Protein AF-A0A319A0V5-F1 (afdb_monomer_lite)

Structure (mmCIF, N/CA/C/O backbone):
data_AF-A0A319A0V5-F1
#
_entry.id   AF-A0A319A0V5-F1
#
loop_
_atom_site.group_PDB
_atom_site.id
_atom_site.type_symbol
_atom_site.label_atom_id
_atom_site.label_alt_id
_atom_site.label_comp_id
_atom_site.label_asym_id
_atom_site.label_entity_id
_atom_site.label_seq_id
_atom_site.pdbx_PDB_ins_code
_atom_site.Cartn_x
_atom_site.Cartn_y
_atom_site.Cartn_z
_atom_site.occupancy
_atom_site.B_iso_or_equiv
_atom_site.auth_seq_id
_atom_site.auth_comp_id
_atom_site.auth_asym_id
_atom_site.auth_atom_id
_atom_site.pdbx_PDB_model_num
ATOM 1 N N . MET A 1 1 ? 25.007 6.198 -33.244 1.00 58.47 1 MET A N 1
ATOM 2 C CA . MET A 1 1 ? 25.287 7.345 -32.352 1.00 58.47 1 MET A CA 1
ATOM 3 C C . MET A 1 1 ? 24.134 7.703 -31.402 1.00 58.47 1 MET A C 1
ATOM 5 O O . MET A 1 1 ? 24.347 7.619 -30.203 1.00 58.47 1 MET A O 1
ATOM 9 N N . ILE A 1 2 ? 22.927 8.097 -31.858 1.00 65.44 2 ILE A N 1
ATOM 10 C CA . ILE A 1 2 ? 21.799 8.408 -30.933 1.00 65.44 2 ILE A CA 1
ATOM 11 C C . ILE A 1 2 ? 21.245 7.135 -30.264 1.00 65.44 2 ILE A C 1
ATOM 13 O O . ILE A 1 2 ? 21.016 7.132 -29.059 1.00 65.44 2 ILE A O 1
ATOM 17 N N . GLU A 1 3 ? 21.094 6.048 -31.027 1.00 66.81 3 GLU A N 1
ATOM 18 C CA . GLU A 1 3 ? 20.639 4.740 -30.525 1.00 66.81 3 GLU A CA 1
ATOM 19 C C . GLU A 1 3 ? 21.584 4.170 -29.449 1.00 66.81 3 GLU A C 1
ATOM 21 O O . GLU A 1 3 ? 21.141 3.798 -28.368 1.00 66.81 3 GLU A O 1
ATOM 26 N N . GLU A 1 4 ? 22.895 4.181 -29.715 1.00 71.06 4 GLU A N 1
ATOM 27 C CA . GLU A 1 4 ? 23.940 3.697 -28.794 1.00 71.06 4 GLU A CA 1
ATOM 28 C C . GLU A 1 4 ? 23.959 4.511 -27.498 1.00 71.06 4 GLU A C 1
ATOM 30 O O . GLU A 1 4 ? 23.946 3.948 -26.408 1.00 71.06 4 GLU A O 1
ATOM 35 N N . LYS A 1 5 ? 23.870 5.844 -27.600 1.00 77.06 5 LYS A N 1
ATOM 36 C CA . LYS A 1 5 ? 23.797 6.720 -26.427 1.00 77.06 5 LYS A CA 1
ATOM 37 C C . LYS A 1 5 ? 22.534 6.468 -25.595 1.00 77.06 5 LYS A C 1
ATOM 39 O O . LYS A 1 5 ? 22.582 6.528 -24.371 1.00 77.06 5 LYS A O 1
ATOM 44 N N . ASN A 1 6 ? 21.401 6.179 -26.236 1.00 76.12 6 ASN A N 1
ATOM 45 C CA . ASN A 1 6 ? 20.169 5.830 -25.527 1.00 76.12 6 ASN A CA 1
ATOM 46 C C . ASN A 1 6 ? 20.289 4.473 -24.819 1.00 76.12 6 ASN A C 1
ATOM 48 O O . ASN A 1 6 ? 19.832 4.344 -23.685 1.00 76.12 6 ASN A O 1
ATOM 52 N N . GLN A 1 7 ? 20.937 3.488 -25.443 1.00 80.25 7 GLN A N 1
ATOM 53 C CA . GLN A 1 7 ? 21.209 2.189 -24.822 1.00 80.25 7 GLN A CA 1
ATOM 54 C C . GLN A 1 7 ? 22.141 2.320 -23.610 1.00 80.25 7 GLN A C 1
ATOM 56 O O . GLN A 1 7 ? 21.856 1.738 -22.566 1.00 80.25 7 GLN A O 1
ATOM 61 N N . GLU A 1 8 ? 23.193 3.139 -23.703 1.00 83.81 8 GLU A N 1
ATOM 62 C CA . GLU A 1 8 ? 24.087 3.443 -22.576 1.00 83.81 8 GLU A CA 1
ATOM 63 C C . GLU A 1 8 ? 23.339 4.099 -21.405 1.00 83.81 8 GLU A C 1
ATOM 65 O O . GLU A 1 8 ? 23.530 3.716 -20.250 1.00 83.81 8 GLU A O 1
ATOM 70 N N . ILE A 1 9 ? 22.440 5.052 -21.688 1.00 83.50 9 ILE A N 1
ATOM 71 C CA . ILE A 1 9 ? 21.613 5.702 -20.659 1.00 83.50 9 ILE A CA 1
ATOM 72 C C . ILE A 1 9 ? 20.695 4.684 -19.972 1.00 83.50 9 ILE A C 1
ATOM 74 O O . ILE A 1 9 ? 20.605 4.671 -18.744 1.00 83.50 9 ILE A O 1
ATOM 78 N N . VAL A 1 10 ? 20.023 3.823 -20.743 1.00 84.69 10 VAL A N 1
ATOM 79 C CA . VAL A 1 10 ? 19.130 2.793 -20.192 1.00 84.69 10 VAL A CA 1
ATOM 80 C C . VAL A 1 10 ? 19.913 1.789 -19.346 1.00 84.69 10 VAL A C 1
ATOM 82 O O . VAL A 1 10 ? 19.472 1.457 -18.248 1.00 84.69 10 VAL A O 1
ATOM 85 N N . ALA A 1 11 ? 21.092 1.354 -19.799 1.00 87.69 11 ALA A N 1
ATOM 86 C CA . ALA A 1 11 ? 21.957 0.454 -19.041 1.00 87.69 11 ALA A CA 1
ATOM 87 C C . ALA A 1 11 ? 22.395 1.074 -17.702 1.00 87.69 11 ALA A C 1
ATOM 89 O O . ALA A 1 11 ? 22.273 0.432 -16.659 1.00 87.69 11 ALA A O 1
ATOM 90 N N . ALA A 1 12 ? 22.816 2.342 -17.711 1.00 89.00 12 ALA A N 1
ATOM 91 C CA . ALA A 1 12 ? 23.198 3.058 -16.497 1.00 89.00 12 ALA A CA 1
ATOM 92 C C . ALA A 1 12 ? 22.019 3.245 -15.521 1.00 89.00 12 ALA A C 1
ATOM 94 O O . ALA A 1 12 ? 22.190 3.142 -14.307 1.00 89.00 12 ALA A O 1
ATOM 95 N N . GLU A 1 13 ? 20.805 3.508 -16.016 1.00 88.62 13 GLU A N 1
ATOM 96 C CA . GLU A 1 13 ? 19.613 3.584 -15.158 1.00 88.62 13 GLU A CA 1
ATOM 97 C C . GLU A 1 13 ? 19.192 2.206 -14.621 1.00 88.62 13 GLU A C 1
ATOM 99 O O . GLU A 1 13 ? 18.766 2.115 -13.469 1.00 88.62 13 GLU A O 1
ATOM 104 N N . CYS A 1 14 ? 19.359 1.130 -15.396 1.00 90.00 14 CYS A N 1
ATOM 105 C CA . CYS A 1 14 ? 19.163 -0.242 -14.923 1.00 90.00 14 CYS A CA 1
ATOM 106 C C . CYS A 1 14 ? 20.124 -0.594 -13.781 1.00 90.00 14 CYS A C 1
ATOM 108 O O . CYS A 1 14 ? 19.682 -1.151 -12.780 1.00 90.00 14 CYS A O 1
ATOM 110 N N . GLU A 1 15 ? 21.400 -0.214 -13.881 1.00 93.19 15 GLU A N 1
ATOM 111 C CA . GLU A 1 15 ? 22.376 -0.446 -12.812 1.00 93.19 15 GLU A CA 1
ATOM 112 C C . GLU A 1 15 ? 21.982 0.288 -11.520 1.00 93.19 15 GLU A C 1
ATOM 114 O O . GLU A 1 15 ? 21.996 -0.287 -10.429 1.00 93.19 15 GLU A O 1
ATOM 119 N N . LYS A 1 16 ? 21.551 1.552 -11.625 1.00 93.56 16 LYS A N 1
ATOM 120 C CA . LYS A 1 16 ? 21.042 2.310 -10.469 1.00 93.56 16 LYS A CA 1
ATOM 121 C C . LYS A 1 16 ? 19.802 1.659 -9.859 1.00 93.56 16 LYS A C 1
ATOM 123 O O . LYS A 1 16 ? 19.660 1.647 -8.635 1.00 93.56 16 LYS A O 1
ATOM 128 N N . LEU A 1 17 ? 18.904 1.135 -10.695 1.00 93.56 17 LEU A N 1
ATOM 129 C CA . LEU A 1 17 ? 17.726 0.402 -10.242 1.00 93.56 17 LEU A CA 1
ATOM 130 C C . LEU A 1 17 ? 18.132 -0.862 -9.471 1.00 93.56 17 LEU A C 1
ATOM 132 O O . LEU A 1 17 ? 17.604 -1.094 -8.387 1.00 93.56 17 LEU A O 1
ATOM 136 N N . ASP A 1 18 ? 19.112 -1.622 -9.961 1.00 94.56 18 ASP A N 1
ATOM 137 C CA . ASP A 1 18 ? 19.628 -2.815 -9.275 1.00 94.56 18 ASP A CA 1
ATOM 138 C C . ASP A 1 18 ? 20.260 -2.480 -7.924 1.00 94.56 18 ASP A C 1
ATOM 140 O O . ASP A 1 18 ? 19.983 -3.142 -6.922 1.00 94.56 18 ASP A O 1
ATOM 144 N N . GLN A 1 19 ? 21.042 -1.401 -7.854 1.00 94.88 19 GLN A N 1
ATOM 145 C CA . GLN A 1 19 ? 21.598 -0.908 -6.592 1.00 94.88 19 GLN A CA 1
ATOM 146 C C . GLN A 1 19 ? 20.499 -0.518 -5.593 1.00 94.88 19 GLN A C 1
ATOM 148 O O . GLN A 1 19 ? 20.653 -0.718 -4.385 1.00 94.88 19 GLN A O 1
ATOM 153 N N . LEU A 1 20 ? 19.390 0.049 -6.073 1.00 94.44 20 LEU A N 1
ATOM 154 C CA . LEU A 1 20 ? 18.264 0.426 -5.226 1.00 94.44 20 LEU A CA 1
ATOM 155 C C . LEU A 1 20 ? 17.478 -0.800 -4.752 1.00 94.44 20 LEU A C 1
ATOM 157 O O . LEU A 1 20 ? 17.213 -0.909 -3.558 1.00 94.44 20 LEU A O 1
ATOM 161 N N . ILE A 1 21 ? 17.190 -1.757 -5.637 1.00 95.62 21 ILE A N 1
ATOM 162 C CA . ILE A 1 21 ? 16.577 -3.044 -5.272 1.00 95.62 21 ILE A CA 1
ATOM 163 C C . ILE A 1 21 ? 17.436 -3.750 -4.223 1.00 95.62 21 ILE A C 1
ATOM 165 O O . ILE A 1 21 ? 16.908 -4.179 -3.199 1.00 95.62 21 ILE A O 1
ATOM 169 N N . ALA A 1 22 ? 18.761 -3.774 -4.405 1.00 94.62 22 ALA A N 1
ATOM 170 C CA . ALA A 1 22 ? 19.679 -4.347 -3.430 1.00 94.62 22 ALA A CA 1
ATOM 171 C C . ALA A 1 22 ? 19.483 -3.719 -2.039 1.00 94.62 22 ALA A C 1
ATOM 173 O O . ALA A 1 22 ? 19.346 -4.447 -1.062 1.00 94.62 22 ALA A O 1
ATOM 174 N N . LYS A 1 23 ? 19.363 -2.385 -1.932 1.00 94.56 23 LYS A N 1
ATOM 175 C CA . LYS A 1 23 ? 19.083 -1.703 -0.650 1.00 94.56 23 LYS A CA 1
ATOM 176 C C . LYS A 1 23 ? 17.757 -2.136 -0.012 1.00 94.56 23 LYS A C 1
ATOM 178 O O . LYS A 1 23 ? 17.709 -2.284 1.206 1.00 94.56 23 LYS A O 1
ATOM 183 N N . PHE A 1 24 ? 16.705 -2.351 -0.804 1.00 95.62 24 PHE A N 1
ATOM 184 C CA . PHE A 1 24 ? 15.416 -2.860 -0.309 1.00 95.62 24 PHE A CA 1
ATOM 185 C C . PHE A 1 24 ? 15.515 -4.305 0.199 1.00 95.62 24 PHE A C 1
ATOM 187 O O . PHE A 1 24 ? 14.839 -4.667 1.156 1.00 95.62 24 PHE A O 1
ATOM 194 N N . THR A 1 25 ? 16.384 -5.114 -0.405 1.00 95.81 25 THR A N 1
ATOM 195 C CA . THR A 1 25 ? 16.566 -6.539 -0.082 1.00 95.81 25 THR A CA 1
ATOM 196 C C . THR A 1 25 ? 17.662 -6.820 0.960 1.00 95.81 25 THR A C 1
ATOM 198 O O . THR A 1 25 ? 18.081 -7.963 1.151 1.00 95.81 25 THR A O 1
ATOM 201 N N . ARG A 1 26 ? 18.183 -5.796 1.649 1.00 94.50 26 ARG A N 1
ATOM 202 C CA . ARG A 1 26 ? 19.144 -5.992 2.748 1.00 94.50 26 ARG A CA 1
ATOM 203 C C . ARG A 1 26 ? 18.426 -6.441 4.014 1.00 94.50 26 ARG A C 1
ATOM 205 O O . ARG A 1 26 ? 17.657 -5.680 4.593 1.00 94.50 26 ARG A O 1
ATOM 212 N N . GLY A 1 27 ? 18.713 -7.663 4.454 1.00 90.38 27 GLY A N 1
ATOM 213 C CA . GLY A 1 27 ? 18.075 -8.287 5.613 1.00 90.38 27 GLY A CA 1
ATOM 214 C C . GLY A 1 27 ? 16.624 -8.697 5.383 1.00 90.38 27 GLY A C 1
ATOM 215 O O . GLY A 1 27 ? 15.907 -8.934 6.349 1.00 90.38 27 GLY A O 1
ATOM 216 N N . PHE A 1 28 ? 16.189 -8.753 4.123 1.00 94.19 28 PHE A N 1
ATOM 217 C CA . PHE A 1 28 ? 14.846 -9.156 3.732 1.00 94.19 28 PHE A CA 1
ATOM 218 C C . PHE A 1 28 ? 14.891 -9.892 2.393 1.00 94.19 28 PHE A C 1
ATOM 220 O O . PHE A 1 28 ? 15.469 -9.386 1.430 1.00 94.19 28 PHE A O 1
ATOM 227 N N . ASP A 1 29 ? 14.263 -11.066 2.327 1.00 94.50 29 ASP A N 1
ATOM 228 C CA . ASP A 1 29 ? 14.121 -11.842 1.097 1.00 94.50 29 ASP A CA 1
ATOM 229 C C . ASP A 1 29 ? 12.647 -11.868 0.640 1.00 94.50 29 ASP A C 1
ATOM 231 O O . ASP A 1 29 ? 11.839 -12.635 1.175 1.00 94.50 29 ASP A O 1
ATOM 235 N N . PRO A 1 30 ? 12.279 -11.068 -0.381 1.00 94.44 30 PRO A N 1
ATOM 236 C CA . PRO A 1 30 ? 10.921 -11.038 -0.923 1.00 94.44 30 PRO A CA 1
ATOM 237 C C . PRO A 1 30 ? 10.421 -12.389 -1.442 1.00 94.44 30 PRO A C 1
ATOM 239 O O . PRO A 1 30 ? 9.211 -12.611 -1.486 1.00 94.44 30 PRO A O 1
ATOM 242 N N . SER A 1 31 ? 11.327 -13.284 -1.850 1.00 92.44 31 SER A N 1
ATOM 243 C CA . SER A 1 31 ? 10.977 -14.556 -2.488 1.00 92.44 31 SER A CA 1
ATOM 244 C C . SER A 1 31 ? 10.447 -15.612 -1.515 1.00 92.44 31 SER A C 1
ATOM 246 O O . SER A 1 31 ? 9.684 -16.485 -1.922 1.00 92.44 31 SER A O 1
ATOM 248 N N . ILE A 1 32 ? 10.814 -15.521 -0.234 1.00 92.81 32 ILE A N 1
ATOM 249 C CA . ILE A 1 32 ? 10.357 -16.439 0.824 1.00 92.81 32 ILE A CA 1
ATOM 250 C C . ILE A 1 32 ? 9.351 -15.786 1.776 1.00 92.81 32 ILE A C 1
ATOM 252 O O . ILE A 1 32 ? 8.811 -16.468 2.643 1.00 92.81 32 ILE A O 1
ATOM 256 N N . PHE A 1 33 ? 9.065 -14.489 1.608 1.00 94.38 33 PHE A N 1
ATOM 257 C CA . PHE A 1 33 ? 8.221 -13.725 2.528 1.00 94.38 33 PHE A CA 1
ATOM 258 C C . PHE A 1 33 ? 6.815 -14.316 2.698 1.00 94.38 33 PHE A C 1
ATOM 260 O O . PHE A 1 33 ? 6.278 -14.303 3.801 1.00 94.38 33 PHE A O 1
ATOM 267 N N . ARG A 1 34 ? 6.252 -14.931 1.648 1.00 93.44 34 ARG A N 1
ATOM 268 C CA . ARG A 1 34 ? 4.999 -15.702 1.738 1.00 93.44 34 ARG A CA 1
ATOM 269 C C . ARG A 1 34 ? 5.044 -16.729 2.875 1.00 93.44 34 ARG A C 1
ATOM 271 O O . ARG A 1 34 ? 4.118 -16.806 3.674 1.00 93.44 34 ARG A O 1
ATOM 278 N N . ASN A 1 35 ? 6.123 -17.504 2.965 1.00 92.75 35 ASN A N 1
ATOM 279 C CA . ASN A 1 35 ? 6.258 -18.547 3.982 1.00 92.75 35 ASN A CA 1
ATOM 280 C C . ASN A 1 35 ? 6.372 -17.935 5.383 1.00 92.75 35 ASN A C 1
ATOM 282 O O . ASN A 1 35 ? 5.815 -18.478 6.333 1.00 92.75 35 ASN A O 1
ATOM 286 N N . GLU A 1 36 ? 7.051 -16.789 5.506 1.00 91.88 36 GLU A N 1
ATOM 287 C CA . GLU A 1 36 ? 7.132 -16.045 6.766 1.00 91.88 36 GLU A CA 1
ATOM 288 C C . GLU A 1 36 ? 5.742 -15.583 7.226 1.00 91.88 36 GLU A C 1
ATOM 290 O O . GLU A 1 36 ? 5.376 -15.823 8.377 1.00 91.88 36 GLU A O 1
ATOM 295 N N . VAL A 1 37 ? 4.940 -15.005 6.322 1.00 92.88 37 VAL A N 1
ATOM 296 C CA . VAL A 1 37 ? 3.560 -14.568 6.597 1.00 92.88 37 VAL A CA 1
ATOM 297 C C . VAL A 1 37 ? 2.691 -15.746 7.038 1.00 92.88 37 VAL A C 1
ATOM 299 O O . VAL A 1 37 ? 2.118 -15.700 8.127 1.00 92.88 37 VAL A O 1
ATOM 302 N N . ILE A 1 38 ? 2.653 -16.827 6.251 1.00 91.12 38 ILE A N 1
ATOM 303 C CA . ILE A 1 38 ? 1.856 -18.026 6.559 1.00 91.12 38 ILE A CA 1
ATOM 304 C C . ILE A 1 38 ? 2.264 -18.618 7.915 1.00 91.12 38 ILE A C 1
ATOM 306 O O . ILE A 1 38 ? 1.408 -18.977 8.719 1.00 91.12 38 ILE A O 1
ATOM 310 N N . SER A 1 39 ? 3.566 -18.665 8.216 1.00 90.62 39 SER A N 1
ATOM 311 C CA . SER A 1 39 ? 4.060 -19.179 9.500 1.00 90.62 39 SER A CA 1
ATOM 312 C C . SER A 1 39 ? 3.679 -18.301 10.698 1.00 90.62 39 SER A C 1
ATOM 314 O O . SER A 1 39 ? 3.573 -18.793 11.821 1.00 90.62 39 SER A O 1
ATOM 316 N N . ALA A 1 40 ? 3.473 -17.000 10.482 1.00 89.25 40 ALA A N 1
ATOM 317 C CA . ALA A 1 40 ? 3.151 -16.060 11.545 1.00 89.25 40 ALA A CA 1
ATOM 318 C C . ALA A 1 40 ? 1.654 -16.019 11.877 1.00 89.25 40 ALA A C 1
ATOM 320 O O . ALA A 1 40 ? 1.307 -15.795 13.038 1.00 89.25 40 ALA A O 1
ATOM 321 N N . LEU A 1 41 ? 0.780 -16.254 10.892 1.00 88.50 41 LEU A N 1
ATOM 322 C CA . LEU A 1 41 ? -0.678 -16.141 11.024 1.00 88.50 41 LEU A CA 1
ATOM 323 C C . LEU A 1 41 ? -1.272 -16.887 12.239 1.00 88.50 41 LEU A C 1
ATOM 325 O O . LEU A 1 41 ? -1.977 -16.241 13.022 1.00 88.50 41 LEU A O 1
ATOM 329 N N . PRO A 1 42 ? -0.950 -18.173 12.501 1.00 87.56 42 PRO A N 1
ATOM 330 C CA . PRO A 1 42 ? -1.512 -18.894 13.648 1.00 87.56 42 PRO A CA 1
ATOM 331 C C . PRO A 1 42 ? -1.160 -18.260 14.999 1.00 87.56 42 PRO A C 1
ATOM 333 O O . PRO A 1 42 ? -1.943 -18.306 15.944 1.00 87.56 42 PRO A O 1
ATOM 336 N N . HIS A 1 43 ? 0.019 -17.641 15.100 1.00 86.00 43 HIS A N 1
ATOM 337 C CA . HIS A 1 43 ? 0.469 -16.978 16.323 1.00 86.00 43 HIS A CA 1
ATOM 338 C C . HIS A 1 43 ? -0.209 -15.622 16.547 1.00 86.00 43 HIS A C 1
ATOM 340 O O . HIS A 1 43 ? -0.267 -15.149 17.681 1.00 86.00 43 HIS A O 1
ATOM 346 N N . LEU A 1 44 ? -0.709 -14.993 15.481 1.00 85.31 44 LEU A N 1
ATOM 347 C CA . LEU A 1 44 ? -1.369 -13.693 15.537 1.00 85.31 44 LEU A CA 1
ATOM 348 C C . LEU A 1 44 ? -2.813 -13.811 16.043 1.00 85.31 44 LEU A C 1
ATOM 350 O O . LEU A 1 44 ? -3.219 -13.005 16.882 1.00 85.31 44 LEU A O 1
ATOM 354 N N . ALA A 1 45 ? -3.553 -14.836 15.607 1.00 79.56 45 ALA A N 1
ATOM 355 C CA . ALA A 1 45 ? -4.992 -14.996 15.851 1.00 79.56 45 ALA A CA 1
ATOM 356 C C . ALA A 1 45 ? -5.421 -14.772 17.318 1.00 79.56 45 ALA A C 1
ATOM 358 O O . ALA A 1 45 ? -6.343 -14.006 17.586 1.00 79.56 45 ALA A O 1
ATOM 359 N N . GLY A 1 46 ? -4.697 -15.345 18.286 1.00 81.25 46 GLY A N 1
ATOM 360 C CA . GLY A 1 46 ? -5.040 -15.249 19.715 1.00 81.25 46 GLY A CA 1
ATOM 361 C C . GLY A 1 46 ? -4.863 -13.864 20.360 1.00 81.25 46 GLY A C 1
ATOM 362 O O . GLY A 1 46 ? -5.227 -13.679 21.519 1.00 81.25 46 GLY A O 1
ATOM 363 N N . SER A 1 47 ? -4.293 -12.893 19.642 1.00 84.81 47 SER A N 1
ATOM 364 C CA . SER A 1 47 ? -3.993 -11.541 20.144 1.00 84.81 47 SER A CA 1
ATOM 365 C C . SER A 1 47 ? -4.757 -10.429 19.415 1.00 84.81 47 SER A C 1
ATOM 367 O O . SER A 1 47 ? -4.481 -9.240 19.609 1.00 84.81 47 SER A O 1
ATOM 369 N N . ALA A 1 48 ? -5.722 -10.798 18.569 1.00 89.25 48 ALA A N 1
ATOM 370 C CA . ALA A 1 48 ? -6.531 -9.849 17.822 1.00 89.25 48 ALA A CA 1
ATOM 371 C C . ALA A 1 48 ? -7.490 -9.084 18.748 1.00 89.25 48 ALA A C 1
ATOM 373 O O . ALA A 1 48 ? -8.200 -9.662 19.569 1.00 89.25 48 ALA A O 1
ATOM 374 N N . PHE A 1 49 ? -7.522 -7.764 18.592 1.00 90.75 49 PHE A N 1
ATOM 375 C CA . PHE A 1 49 ? -8.527 -6.889 19.188 1.00 90.75 49 PHE A CA 1
ATOM 376 C C . PHE A 1 49 ? -9.038 -5.938 18.108 1.00 90.75 49 PHE A C 1
ATOM 378 O O . PHE A 1 49 ? -8.278 -5.599 17.197 1.00 90.75 49 PHE A O 1
ATOM 385 N N . PRO A 1 50 ? -10.278 -5.430 18.216 1.00 90.12 50 PRO A N 1
ATOM 386 C CA . PRO A 1 50 ? -10.767 -4.426 17.283 1.00 90.12 50 PRO A CA 1
ATOM 387 C C . PRO A 1 50 ? -9.776 -3.264 17.181 1.00 90.12 50 PRO A C 1
ATOM 389 O O . PRO A 1 50 ? -9.242 -2.799 18.189 1.00 90.12 50 PRO A O 1
ATOM 392 N N . SER A 1 51 ? -9.521 -2.808 15.955 1.00 89.50 51 SER A N 1
ATOM 393 C CA . SER A 1 51 ? -8.534 -1.772 15.597 1.00 89.50 51 SER A CA 1
ATOM 394 C C . SER A 1 51 ? -7.049 -2.028 15.889 1.00 89.50 51 SER A C 1
ATOM 396 O O . SER A 1 51 ? -6.245 -1.139 15.601 1.00 89.50 51 SER A O 1
ATOM 398 N N . ASN A 1 52 ? -6.630 -3.194 16.398 1.00 90.94 52 ASN A N 1
ATOM 399 C CA . ASN A 1 52 ? -5.202 -3.418 16.621 1.00 90.94 52 ASN A CA 1
ATOM 400 C C . ASN A 1 52 ? -4.450 -3.881 15.354 1.00 90.94 52 ASN A C 1
ATOM 402 O O . ASN A 1 52 ? -5.042 -4.388 14.405 1.00 90.94 52 ASN A O 1
ATOM 406 N N . HIS A 1 53 ? -3.125 -3.733 15.323 1.00 91.94 53 HIS A N 1
ATOM 407 C CA . HIS A 1 53 ? -2.309 -4.156 14.174 1.00 91.94 53 HIS A CA 1
ATOM 408 C C . HIS A 1 53 ? -2.469 -5.644 13.829 1.00 91.94 53 HIS A C 1
ATOM 410 O O . HIS A 1 53 ? -2.350 -6.020 12.668 1.00 91.94 53 HIS A O 1
ATOM 416 N N . VAL A 1 54 ? -2.754 -6.487 14.822 1.00 92.88 54 VAL A N 1
ATOM 417 C CA . VAL A 1 54 ? -3.026 -7.914 14.615 1.00 92.88 54 VAL A CA 1
ATOM 418 C C . VAL A 1 54 ? -4.313 -8.106 13.817 1.00 92.88 54 VAL A C 1
ATOM 420 O O . VAL A 1 54 ? -4.312 -8.853 12.844 1.00 92.88 54 VAL A O 1
ATOM 423 N N . HIS A 1 55 ? -5.379 -7.387 14.172 1.00 93.75 55 HIS A N 1
ATOM 424 C CA . HIS A 1 55 ? -6.627 -7.371 13.419 1.00 93.75 55 HIS A CA 1
ATOM 425 C C . HIS A 1 55 ? -6.393 -6.942 11.967 1.00 93.75 55 HIS A C 1
ATOM 427 O O . HIS A 1 55 ? -6.874 -7.624 11.070 1.00 93.75 55 HIS A O 1
ATOM 433 N N . LEU A 1 56 ? -5.583 -5.904 11.714 1.00 94.44 56 LEU A N 1
ATOM 434 C CA . LEU A 1 56 ? -5.207 -5.524 10.345 1.00 94.44 56 LEU A CA 1
ATOM 435 C C . LEU A 1 56 ? -4.457 -6.643 9.607 1.00 94.44 56 LEU A C 1
ATOM 437 O O . LEU A 1 56 ? -4.761 -6.930 8.456 1.00 94.44 56 LEU A O 1
ATOM 441 N N . LEU A 1 57 ? -3.463 -7.271 10.237 1.00 94.69 57 LEU A N 1
ATOM 442 C CA . LEU A 1 57 ? -2.691 -8.335 9.589 1.00 94.69 57 LEU A CA 1
ATOM 443 C C . LEU A 1 57 ? -3.577 -9.536 9.229 1.00 94.69 57 LEU A C 1
ATOM 445 O O . LEU A 1 57 ? -3.460 -10.056 8.123 1.00 94.69 57 LEU A O 1
ATOM 449 N N . LEU A 1 58 ? -4.499 -9.934 10.110 1.00 93.25 58 LEU A N 1
ATOM 450 C CA . LEU A 1 58 ? -5.487 -10.977 9.812 1.00 93.25 58 LEU A CA 1
ATOM 451 C C . LEU A 1 58 ? -6.433 -10.533 8.688 1.00 93.25 58 LEU A C 1
ATOM 453 O O . LEU A 1 58 ? -6.640 -11.279 7.735 1.00 93.25 58 LEU A O 1
ATOM 457 N N . LEU A 1 59 ? -6.909 -9.285 8.735 1.00 92.88 59 LEU A N 1
ATOM 458 C CA . LEU A 1 59 ? -7.689 -8.658 7.666 1.00 92.88 59 LEU A CA 1
ATOM 459 C C . LEU A 1 59 ? -6.972 -8.614 6.317 1.00 92.88 59 LEU A C 1
ATOM 461 O O . LEU A 1 59 ? -7.649 -8.446 5.315 1.00 92.88 59 LEU A O 1
ATOM 465 N N . LEU A 1 60 ? -5.646 -8.712 6.245 1.00 93.81 60 LEU A N 1
ATOM 466 C CA . LEU A 1 60 ? -4.905 -8.670 4.979 1.00 93.81 60 LEU A CA 1
ATOM 467 C C . LEU A 1 60 ? -4.471 -10.055 4.499 1.00 93.81 60 LEU A C 1
ATOM 469 O O . LEU A 1 60 ? -4.453 -10.298 3.295 1.00 93.81 60 LEU A O 1
ATOM 473 N N . PHE A 1 61 ? -4.122 -10.949 5.425 1.00 93.62 61 PHE A N 1
ATOM 474 C CA . PHE A 1 61 ? -3.415 -12.187 5.104 1.00 93.62 61 PHE A CA 1
ATOM 475 C C . PHE A 1 61 ? -4.200 -13.469 5.386 1.00 93.62 61 PHE A C 1
ATOM 477 O O . PHE A 1 61 ? -3.834 -14.505 4.842 1.00 93.62 61 PHE A O 1
ATOM 484 N N . ALA A 1 62 ? -5.261 -13.423 6.192 1.00 91.00 62 ALA A N 1
ATOM 485 C CA . ALA A 1 62 ? -6.126 -14.584 6.373 1.00 91.00 62 ALA A CA 1
ATOM 486 C C . ALA A 1 62 ? -7.035 -14.791 5.146 1.00 91.00 62 ALA A C 1
ATOM 488 O O . ALA A 1 62 ? -7.337 -13.841 4.400 1.00 91.00 62 ALA A O 1
ATOM 489 N N . THR A 1 63 ? -7.473 -16.034 4.951 1.00 88.00 63 THR A N 1
ATOM 490 C CA . THR A 1 63 ? -8.462 -16.407 3.925 1.00 88.00 63 THR A CA 1
ATOM 491 C C . THR A 1 63 ? -9.790 -15.686 4.169 1.00 88.00 63 THR A C 1
ATOM 493 O O . THR A 1 63 ? -10.058 -15.219 5.277 1.00 88.00 63 THR A O 1
ATOM 496 N N . ASP A 1 64 ? -10.643 -15.564 3.150 1.00 85.50 64 ASP A N 1
ATOM 497 C CA . ASP A 1 64 ? -11.914 -14.838 3.300 1.00 85.50 64 ASP A CA 1
ATOM 498 C C . ASP A 1 64 ? -12.834 -15.484 4.351 1.00 85.50 64 ASP A C 1
ATOM 500 O O . ASP A 1 64 ? -13.436 -14.779 5.164 1.00 85.50 64 ASP A O 1
ATOM 504 N N . ALA A 1 65 ? -12.846 -16.819 4.428 1.00 86.69 65 ALA A N 1
ATOM 505 C CA . ALA A 1 65 ? -13.575 -17.560 5.457 1.00 86.69 65 ALA A CA 1
ATOM 506 C C . ALA A 1 65 ? -13.045 -17.272 6.875 1.00 86.69 65 ALA A C 1
ATOM 508 O O . ALA A 1 65 ? -13.824 -17.003 7.791 1.00 86.69 65 ALA A O 1
ATOM 509 N N . GLU A 1 66 ? -11.722 -17.281 7.068 1.00 89.38 66 GLU A N 1
ATOM 510 C CA . GLU A 1 66 ? -11.106 -16.952 8.361 1.00 89.38 66 GLU A CA 1
ATOM 511 C C . GLU A 1 66 ? -11.371 -15.499 8.764 1.00 89.38 66 GLU A C 1
ATOM 513 O O . GLU A 1 66 ? -11.652 -15.227 9.932 1.00 89.38 66 GLU A O 1
ATOM 518 N N . VAL A 1 67 ? -11.324 -14.566 7.805 1.00 89.56 67 VAL A N 1
ATOM 519 C CA . VAL A 1 67 ? -11.667 -13.160 8.046 1.00 89.56 67 VAL A CA 1
ATOM 520 C C . VAL A 1 67 ? -13.111 -13.040 8.511 1.00 89.56 67 VAL A C 1
ATOM 522 O O . VAL A 1 67 ? -13.362 -12.357 9.500 1.00 89.56 67 VAL A O 1
ATOM 525 N N . GLN A 1 68 ? -14.056 -13.718 7.856 1.00 89.00 68 GLN A N 1
ATOM 526 C CA . GLN A 1 68 ? -15.463 -13.668 8.245 1.00 89.00 68 GLN A CA 1
ATOM 527 C C . GLN A 1 68 ? -15.680 -14.175 9.677 1.00 89.00 68 GLN A C 1
ATOM 529 O O . GLN A 1 68 ? -16.368 -13.522 10.461 1.00 89.00 68 GLN A O 1
ATOM 534 N N . VAL A 1 69 ? -15.064 -15.305 10.040 1.00 90.38 69 VAL A N 1
ATOM 535 C CA . VAL A 1 69 ? -15.139 -15.854 11.404 1.00 90.38 69 VAL A CA 1
ATOM 536 C C . VAL A 1 69 ? -14.548 -14.873 12.417 1.00 90.38 69 VAL A C 1
ATOM 538 O O . VAL A 1 69 ? -15.197 -14.542 13.410 1.00 90.38 69 VAL A O 1
ATOM 541 N N . MET A 1 70 ? -13.353 -14.352 12.139 1.00 91.88 70 MET A N 1
ATOM 542 C CA . MET A 1 70 ? -12.665 -13.394 13.003 1.00 91.88 70 MET A CA 1
ATOM 543 C C . MET A 1 70 ? -13.481 -12.107 13.200 1.00 91.88 70 MET A C 1
ATOM 545 O O . MET A 1 70 ? -13.604 -11.632 14.330 1.00 91.88 70 MET A O 1
ATOM 549 N N . GLN A 1 71 ? -14.107 -11.577 12.145 1.00 92.19 71 GLN A N 1
ATOM 550 C CA . GLN A 1 71 ? -14.950 -10.382 12.238 1.00 92.19 71 GLN A CA 1
ATOM 551 C C . GLN A 1 71 ? -16.159 -10.598 13.156 1.00 92.19 71 GLN A C 1
ATOM 553 O O . GLN A 1 71 ? -16.435 -9.763 14.019 1.00 92.19 71 GLN A O 1
ATOM 558 N N . VAL A 1 72 ? -16.829 -11.752 13.048 1.00 91.06 72 VAL A N 1
ATOM 559 C CA . VAL A 1 72 ? -17.952 -12.119 13.930 1.00 91.06 72 VAL A CA 1
ATOM 560 C C . VAL A 1 72 ? -17.507 -12.207 15.394 1.00 91.06 72 VAL A C 1
ATOM 562 O O . VAL A 1 72 ? -18.208 -11.732 16.294 1.00 91.06 72 VAL A O 1
ATOM 565 N N . GLU A 1 73 ? -16.336 -12.789 15.659 1.00 92.56 73 GLU A N 1
ATOM 566 C CA . GLU A 1 73 ? -15.786 -12.884 17.015 1.00 92.56 73 GLU A CA 1
ATOM 567 C C . GLU A 1 73 ? -15.438 -11.509 17.598 1.00 92.56 73 GLU A C 1
ATOM 569 O O . GLU A 1 73 ? -15.785 -11.217 18.750 1.00 92.56 73 GLU A O 1
ATOM 574 N N . LEU A 1 74 ? -14.804 -10.639 16.808 1.00 93.12 74 LEU A N 1
ATOM 575 C CA . LEU A 1 74 ? -14.462 -9.282 17.230 1.00 93.12 74 LEU A CA 1
ATOM 576 C C . LEU A 1 74 ? -15.702 -8.396 17.414 1.00 93.12 74 LEU A C 1
ATOM 578 O O . LEU A 1 74 ? -15.743 -7.600 18.358 1.00 93.12 74 LEU A O 1
ATOM 582 N N . GLU A 1 75 ? -16.731 -8.541 16.575 1.00 91.50 75 GLU A N 1
ATOM 583 C CA . GLU A 1 75 ? -18.007 -7.839 16.741 1.00 91.50 75 GLU A CA 1
ATOM 584 C C . GLU A 1 75 ? -18.678 -8.263 18.052 1.00 91.50 75 GLU A C 1
ATOM 586 O O . GLU A 1 75 ? -19.021 -7.415 18.883 1.00 91.50 75 GLU A O 1
ATOM 591 N N . LYS A 1 76 ? -18.778 -9.575 18.305 1.00 91.94 76 LYS A N 1
ATOM 592 C CA . LYS A 1 76 ? -19.323 -10.111 19.559 1.00 91.94 76 LYS A CA 1
ATOM 593 C C . LYS A 1 76 ? -18.557 -9.587 20.773 1.00 91.94 76 LYS A C 1
ATOM 595 O O . LYS A 1 76 ? -19.176 -9.164 21.751 1.00 91.94 76 LYS A O 1
ATOM 600 N N . TRP A 1 77 ? -17.227 -9.575 20.708 1.00 93.00 77 TRP A N 1
ATOM 601 C CA . TRP A 1 77 ? -16.382 -9.024 21.766 1.00 93.00 77 TRP A CA 1
ATOM 602 C C . TRP A 1 77 ? -16.664 -7.535 22.011 1.00 93.00 77 TRP A C 1
ATOM 604 O O . TRP A 1 77 ? -16.777 -7.104 23.161 1.00 93.00 77 TRP A O 1
ATOM 614 N N . THR A 1 78 ? -16.818 -6.752 20.940 1.00 91.06 78 THR A N 1
ATOM 615 C CA . THR A 1 78 ? -17.081 -5.306 21.010 1.00 91.06 78 THR A CA 1
ATOM 616 C C . THR A 1 78 ? -18.437 -5.028 21.655 1.00 91.06 78 THR A C 1
ATOM 618 O O . THR A 1 78 ? -18.520 -4.229 22.589 1.00 91.06 78 THR A O 1
ATOM 621 N N . LEU A 1 79 ? -19.485 -5.733 21.217 1.00 90.06 79 LEU A N 1
ATOM 622 C CA . LEU A 1 79 ? -20.842 -5.607 21.758 1.00 90.06 79 LEU A CA 1
ATOM 623 C C . LEU A 1 79 ? -20.902 -5.958 23.248 1.00 90.06 79 LEU A C 1
ATOM 625 O O . LEU A 1 79 ? -21.512 -5.227 24.024 1.00 90.06 79 LEU A O 1
ATOM 629 N N . GLN A 1 80 ? -20.227 -7.035 23.661 1.00 91.44 80 GLN A N 1
ATOM 630 C CA . GLN A 1 80 ? -20.171 -7.451 25.066 1.00 91.44 80 GLN A CA 1
ATOM 631 C C . GLN A 1 80 ? -19.403 -6.460 25.946 1.00 91.44 80 GLN A C 1
ATOM 633 O O . GLN A 1 80 ? -19.753 -6.255 27.105 1.00 91.44 80 GLN A O 1
ATOM 638 N N . ARG A 1 81 ? -18.337 -5.848 25.421 1.00 91.75 81 ARG A N 1
ATOM 639 C CA . ARG A 1 81 ? -17.492 -4.933 26.196 1.00 91.75 81 ARG A CA 1
ATOM 640 C C . ARG A 1 81 ? -18.121 -3.557 26.405 1.00 91.75 81 ARG A C 1
ATOM 642 O O . ARG A 1 81 ? -17.876 -2.959 27.449 1.00 91.75 81 ARG A O 1
ATOM 649 N N . TYR A 1 82 ? -18.889 -3.064 25.433 1.00 91.06 82 TYR A N 1
ATOM 650 C CA . TYR A 1 82 ? -19.440 -1.701 25.423 1.00 91.06 82 TYR A CA 1
ATOM 651 C C . TYR A 1 82 ? -20.976 -1.668 25.377 1.00 91.06 82 TYR A C 1
ATOM 653 O O . TYR A 1 82 ? -21.562 -0.724 24.843 1.00 91.06 82 TYR A O 1
ATOM 661 N N . GLU A 1 83 ? -21.638 -2.684 25.937 1.00 85.69 83 GLU A N 1
ATOM 662 C CA . GLU A 1 83 ? -23.097 -2.871 25.883 1.00 85.69 83 GLU A CA 1
ATOM 663 C C . GLU A 1 83 ? -23.883 -1.592 26.240 1.00 85.69 83 GLU A C 1
ATOM 665 O O . GLU A 1 83 ? -24.816 -1.194 25.538 1.00 85.69 83 GLU A O 1
ATOM 670 N N . ASP A 1 84 ? -23.468 -0.894 27.299 1.00 81.31 84 ASP A N 1
ATOM 671 C CA . ASP A 1 84 ? -24.146 0.311 27.784 1.00 81.31 84 ASP A CA 1
ATOM 672 C C . ASP A 1 84 ? -23.992 1.526 26.860 1.00 81.31 84 ASP A C 1
ATOM 674 O O . ASP A 1 84 ? -24.865 2.400 26.831 1.00 81.31 84 ASP A O 1
ATOM 678 N N . VAL A 1 85 ? -22.910 1.579 26.080 1.00 79.19 85 VAL A N 1
ATOM 679 C CA . VAL A 1 85 ? -22.676 2.634 25.084 1.00 79.19 85 VAL A CA 1
ATOM 680 C C . VAL A 1 85 ? -23.572 2.401 23.868 1.00 79.19 85 VAL A C 1
ATOM 682 O O . VAL A 1 85 ? -24.192 3.343 23.370 1.00 79.19 85 VAL A O 1
ATOM 685 N N . PHE A 1 86 ? -23.727 1.144 23.439 1.00 74.81 86 PHE A N 1
ATOM 686 C CA . PHE A 1 86 ? -24.569 0.794 22.292 1.00 74.81 86 PHE A CA 1
ATOM 687 C C . PHE A 1 86 ? -26.057 1.043 22.528 1.00 74.81 86 PHE A C 1
ATOM 689 O O . PHE A 1 86 ? -26.740 1.482 21.606 1.00 74.81 86 PHE A O 1
ATOM 696 N N . LYS A 1 87 ? -26.555 0.892 23.763 1.00 72.62 87 LYS A N 1
ATOM 697 C CA . LYS A 1 87 ? -27.944 1.254 24.119 1.00 72.62 87 LYS A CA 1
ATOM 698 C C . LYS A 1 87 ? -28.285 2.722 23.819 1.00 72.62 87 LYS A C 1
ATOM 700 O O . LYS A 1 87 ? -29.455 3.065 23.678 1.00 72.62 87 LYS A O 1
ATOM 705 N N . ARG A 1 88 ? -27.276 3.597 23.750 1.00 66.44 88 ARG A N 1
ATOM 706 C CA . ARG A 1 88 ? -27.423 5.047 23.540 1.00 66.44 88 ARG A CA 1
ATOM 707 C C . ARG A 1 88 ? -27.043 5.491 22.127 1.00 66.44 88 ARG A C 1
ATOM 709 O O . ARG A 1 88 ? -27.223 6.660 21.792 1.00 66.44 88 ARG A O 1
ATOM 716 N N . TYR A 1 89 ? -26.506 4.587 21.314 1.00 65.06 89 TYR A N 1
ATOM 717 C CA . TYR A 1 89 ? -25.961 4.902 20.003 1.00 65.06 89 TYR A CA 1
ATOM 718 C C . TYR A 1 89 ? -27.012 4.715 18.902 1.00 65.06 89 TYR A C 1
ATOM 720 O O . TYR A 1 89 ? -27.733 3.720 18.882 1.00 65.06 89 TYR A O 1
ATOM 728 N N . ARG A 1 90 ? -27.083 5.658 17.956 1.00 58.84 90 ARG A N 1
ATOM 729 C CA . ARG A 1 90 ? -27.779 5.470 16.675 1.00 58.84 90 ARG A CA 1
ATOM 730 C C . ARG A 1 90 ? -26.746 5.490 15.561 1.00 58.84 90 ARG A C 1
ATOM 732 O O . ARG A 1 90 ? -25.995 6.457 15.440 1.00 58.84 90 ARG A O 1
ATOM 739 N N . GLU A 1 91 ? -26.725 4.429 14.764 1.00 58.28 91 GLU A N 1
ATOM 740 C CA . GLU A 1 91 ? -25.859 4.328 13.593 1.00 58.28 91 GLU A CA 1
ATOM 741 C C . GLU A 1 91 ? -26.310 5.304 12.506 1.00 58.28 91 GLU A C 1
ATOM 743 O O . GLU A 1 91 ? -27.481 5.356 12.134 1.00 58.28 91 GLU A O 1
ATOM 748 N N . ALA A 1 92 ? -25.355 6.065 11.984 1.00 52.12 92 ALA A N 1
ATOM 749 C CA . ALA A 1 92 ? -25.465 6.690 10.680 1.00 52.12 92 ALA A CA 1
ATOM 750 C C . ALA A 1 92 ? -24.358 6.088 9.812 1.00 52.12 92 ALA A C 1
ATOM 752 O O . ALA A 1 92 ? -23.177 6.259 10.132 1.00 52.12 92 ALA A O 1
ATOM 753 N N . ASN A 1 93 ? -24.743 5.375 8.750 1.00 51.03 93 ASN A N 1
ATOM 754 C CA . ASN A 1 93 ? -23.806 4.888 7.740 1.00 51.03 93 ASN A CA 1
ATOM 755 C C . ASN A 1 93 ? -23.075 6.088 7.141 1.00 51.03 93 ASN A C 1
ATOM 757 O O . ASN A 1 93 ? -23.710 7.039 6.676 1.00 51.03 93 ASN A O 1
ATOM 761 N N . SER A 1 94 ? -21.746 6.057 7.154 1.00 60.47 94 SER A N 1
ATOM 762 C CA . SER A 1 94 ? -20.947 7.073 6.473 1.00 60.47 94 SER A CA 1
ATOM 763 C C . SER A 1 94 ? -20.389 6.524 5.165 1.00 60.47 94 SER A C 1
ATOM 765 O O . SER A 1 94 ? -19.806 5.449 5.146 1.00 60.47 94 SER A O 1
ATOM 767 N N . LEU A 1 95 ? -20.523 7.287 4.073 1.00 61.78 95 LEU A N 1
ATOM 768 C CA . LEU A 1 95 ? -19.906 6.991 2.766 1.00 61.78 95 LEU A CA 1
ATOM 769 C C . LEU A 1 95 ? -18.400 6.677 2.867 1.00 61.78 95 LEU A C 1
ATOM 771 O O . LEU A 1 95 ? -17.851 5.967 2.031 1.00 61.78 95 LEU A O 1
ATOM 775 N N . ASP A 1 96 ? -17.727 7.196 3.893 1.00 63.94 96 ASP A N 1
ATOM 776 C CA . ASP A 1 96 ? -16.296 6.992 4.117 1.00 63.94 96 ASP A CA 1
ATOM 777 C C . ASP A 1 96 ? -15.960 5.559 4.569 1.00 63.94 96 ASP A C 1
ATOM 779 O O . ASP A 1 96 ? -14.841 5.104 4.340 1.00 63.94 96 ASP A O 1
ATOM 783 N N . GLU A 1 97 ? -16.921 4.822 5.139 1.00 67.25 97 GLU A N 1
ATOM 784 C CA . GLU A 1 97 ? -16.774 3.387 5.423 1.00 67.25 97 GLU A CA 1
ATOM 785 C C . GLU A 1 97 ? -16.641 2.589 4.132 1.00 67.25 97 GLU A C 1
ATOM 787 O O . GLU A 1 97 ? -15.766 1.737 4.031 1.00 67.25 97 GLU A O 1
ATOM 792 N N . THR A 1 98 ? -17.457 2.904 3.123 1.00 73.25 98 THR A N 1
ATOM 793 C CA . THR A 1 98 ? -17.399 2.240 1.816 1.00 73.25 98 THR A CA 1
ATOM 794 C C . THR A 1 98 ? -16.053 2.488 1.139 1.00 73.25 98 THR A C 1
ATOM 796 O O . THR A 1 98 ? -15.445 1.556 0.621 1.00 73.25 98 THR A O 1
ATOM 799 N N . TYR A 1 99 ? -15.536 3.721 1.202 1.00 76.19 99 TYR A N 1
ATOM 800 C CA . TYR A 1 99 ? -14.200 4.025 0.680 1.00 76.19 99 TYR A CA 1
ATOM 801 C C . TYR A 1 99 ? -13.098 3.294 1.446 1.00 76.19 99 TYR A C 1
ATOM 803 O O . TYR A 1 99 ? -12.192 2.746 0.827 1.00 76.19 99 TYR A O 1
ATOM 811 N N . PHE A 1 100 ? -13.163 3.266 2.778 1.00 80.44 100 PHE A N 1
ATOM 812 C CA . PHE A 1 100 ? -12.163 2.565 3.578 1.00 80.44 100 PHE A CA 1
ATOM 813 C C . PHE A 1 100 ? -12.194 1.048 3.340 1.00 80.44 100 PHE A C 1
ATOM 815 O O . PHE A 1 100 ? -11.141 0.421 3.240 1.00 80.44 100 PHE A O 1
ATOM 822 N N . ALA A 1 101 ? -13.384 0.463 3.183 1.00 82.31 101 ALA A N 1
ATOM 823 C CA . ALA A 1 101 ? -13.545 -0.934 2.798 1.00 82.31 101 ALA A CA 1
ATOM 824 C C . ALA A 1 101 ? -12.913 -1.211 1.424 1.00 82.31 101 ALA A C 1
ATOM 826 O O . ALA A 1 101 ? -12.134 -2.153 1.302 1.00 82.31 101 ALA A O 1
ATOM 827 N N . ALA A 1 102 ? -13.141 -0.342 0.431 1.00 84.44 102 ALA A N 1
ATOM 828 C CA . ALA A 1 102 ? -12.512 -0.454 -0.887 1.00 84.44 102 ALA A CA 1
ATOM 829 C C . ALA A 1 102 ? -10.975 -0.313 -0.831 1.00 84.44 102 ALA A C 1
ATOM 831 O O . ALA A 1 102 ? -10.257 -1.002 -1.558 1.00 84.44 102 ALA A O 1
ATOM 832 N N . GLU A 1 103 ? -10.445 0.549 0.046 1.00 89.50 103 GLU A N 1
ATOM 833 C CA . GLU A 1 103 ? -9.003 0.677 0.299 1.00 89.50 103 GLU A CA 1
ATOM 834 C C . GLU A 1 103 ? -8.418 -0.633 0.879 1.00 89.50 103 GLU A C 1
ATOM 836 O O . GLU A 1 103 ? -7.370 -1.096 0.419 1.00 89.50 103 GLU A O 1
ATOM 841 N N . ILE A 1 104 ? -9.108 -1.269 1.836 1.00 90.75 104 ILE A N 1
ATOM 842 C CA . ILE A 1 104 ? -8.716 -2.566 2.423 1.00 90.75 104 ILE A CA 1
ATOM 843 C C . ILE A 1 104 ? -8.804 -3.699 1.393 1.00 90.75 104 ILE A C 1
ATOM 845 O O . ILE A 1 104 ? -7.874 -4.495 1.279 1.00 90.75 104 ILE A O 1
ATOM 849 N N . GLU A 1 105 ? -9.884 -3.761 0.618 1.00 89.38 105 GLU A N 1
ATOM 850 C CA . GLU A 1 105 ? -10.079 -4.747 -0.450 1.00 89.38 105 GLU A CA 1
ATOM 851 C C . GLU A 1 105 ? -8.990 -4.644 -1.514 1.00 89.38 105 GLU A C 1
ATOM 853 O O . GLU A 1 105 ? -8.384 -5.648 -1.892 1.00 89.38 105 GLU A O 1
ATOM 858 N N . THR A 1 106 ? -8.663 -3.419 -1.928 1.00 91.00 106 THR A N 1
ATOM 859 C CA . THR A 1 106 ? -7.561 -3.173 -2.858 1.00 91.00 106 THR A CA 1
ATOM 860 C C . THR A 1 106 ? -6.252 -3.717 -2.286 1.00 91.00 106 THR A C 1
ATOM 862 O O . THR A 1 106 ? -5.553 -4.456 -2.976 1.00 91.00 106 THR A O 1
ATOM 865 N N . LEU A 1 107 ? -5.929 -3.446 -1.014 1.00 94.19 107 LEU A N 1
ATOM 866 C CA . LEU A 1 107 ? -4.733 -4.017 -0.381 1.00 94.19 107 LEU A CA 1
ATOM 867 C C . LEU A 1 107 ? -4.758 -5.549 -0.315 1.00 94.19 107 LEU A C 1
ATOM 869 O O . LEU A 1 107 ? -3.728 -6.170 -0.582 1.00 94.19 107 LEU A O 1
ATOM 873 N N . ARG A 1 108 ? -5.902 -6.164 0.012 1.00 92.19 108 ARG A N 1
ATOM 874 C CA . ARG A 1 108 ? -6.049 -7.631 0.034 1.00 92.19 108 ARG A CA 1
ATOM 875 C C . ARG A 1 108 ? -5.778 -8.250 -1.335 1.00 92.19 108 ARG A C 1
ATOM 877 O O . ARG A 1 108 ? -5.098 -9.274 -1.397 1.00 92.19 108 ARG A O 1
ATOM 884 N N . ARG A 1 109 ? -6.239 -7.618 -2.422 1.00 90.38 109 ARG A N 1
ATOM 885 C CA . ARG A 1 109 ? -5.921 -8.041 -3.799 1.00 90.38 109 ARG A CA 1
ATOM 886 C C . ARG A 1 109 ? -4.432 -7.885 -4.115 1.00 90.38 109 ARG A C 1
ATOM 888 O O . ARG A 1 109 ? -3.800 -8.812 -4.606 1.00 90.38 109 ARG A O 1
ATOM 895 N N . LEU A 1 110 ? -3.810 -6.758 -3.757 1.00 92.62 110 LEU A N 1
ATOM 896 C CA . LEU A 1 110 ? -2.367 -6.555 -3.986 1.00 92.62 110 LEU A CA 1
ATOM 897 C C . LEU A 1 110 ? -1.488 -7.601 -3.281 1.00 92.62 110 LEU A C 1
ATOM 899 O O . LEU A 1 110 ? -0.441 -7.981 -3.822 1.00 92.62 110 LEU A O 1
ATOM 903 N N . LEU A 1 111 ? -1.906 -8.018 -2.080 1.00 94.44 111 LEU A N 1
ATOM 904 C CA . LEU A 1 111 ? -1.211 -8.945 -1.182 1.00 94.44 111 LEU A CA 1
ATOM 905 C C . LEU A 1 111 ? -1.651 -10.409 -1.340 1.00 94.44 111 LEU A C 1
ATOM 907 O O . LEU A 1 111 ? -1.107 -11.278 -0.661 1.00 94.44 111 LEU A O 1
ATOM 911 N N . GLU A 1 112 ? -2.578 -10.708 -2.247 1.00 91.62 112 GLU A N 1
ATOM 912 C CA . GLU A 1 112 ? -3.042 -12.066 -2.557 1.00 91.62 112 GLU A CA 1
ATOM 913 C C . GLU A 1 112 ? -1.898 -13.082 -2.778 1.00 91.62 112 GLU A C 1
ATOM 915 O O . GLU A 1 112 ? -1.962 -14.167 -2.193 1.00 91.62 112 GLU A O 1
ATOM 920 N N . PRO A 1 113 ? -0.778 -12.749 -3.463 1.00 92.19 113 PRO A N 1
ATOM 921 C CA . PRO A 1 113 ? 0.349 -13.678 -3.616 1.00 92.19 113 PRO A CA 1
ATOM 922 C C . PRO A 1 113 ? 0.996 -14.132 -2.297 1.00 92.19 113 PRO A C 1
ATOM 924 O O . PRO A 1 113 ? 1.660 -15.169 -2.257 1.00 92.19 113 PRO A O 1
ATOM 927 N N . LEU A 1 114 ? 0.824 -13.369 -1.214 1.00 92.81 114 LEU A N 1
ATOM 928 C CA . LEU A 1 114 ? 1.339 -13.709 0.114 1.00 92.81 114 LEU A CA 1
ATOM 929 C C . LEU A 1 114 ? 0.376 -14.583 0.929 1.00 92.81 114 LEU A C 1
ATOM 931 O O . LEU A 1 114 ? 0.830 -15.227 1.871 1.00 92.81 114 LEU A O 1
ATOM 935 N N . ARG A 1 115 ? -0.910 -14.647 0.554 1.00 88.31 115 ARG A N 1
ATOM 936 C CA . ARG A 1 115 ? -1.913 -15.541 1.167 1.00 88.31 115 ARG A CA 1
ATOM 937 C C . ARG A 1 115 ? -1.736 -16.986 0.711 1.00 88.31 115 ARG A C 1
ATOM 939 O O . ARG A 1 115 ? -1.909 -17.920 1.481 1.00 88.31 115 ARG A O 1
ATOM 946 N N . GLY A 1 116 ? -1.246 -17.156 -0.515 1.00 74.06 116 GLY A N 1
ATOM 947 C CA . GLY A 1 116 ? -0.892 -18.454 -1.075 1.00 74.06 116 GLY A CA 1
ATOM 948 C C . GLY A 1 116 ? -1.932 -19.081 -1.991 1.00 74.06 116 GLY A C 1
ATOM 949 O O . GLY A 1 116 ? -1.635 -20.129 -2.562 1.00 74.06 116 GLY A O 1
ATOM 950 N N . ASP A 1 117 ? -3.052 -18.392 -2.182 1.00 67.06 117 ASP A N 1
ATOM 951 C CA . ASP A 1 117 ? -4.151 -18.794 -3.062 1.00 67.06 117 ASP A CA 1
ATOM 952 C C . ASP A 1 117 ? -4.010 -18.208 -4.478 1.00 67.06 117 ASP A C 1
ATOM 954 O O . ASP A 1 117 ? -4.780 -18.533 -5.376 1.00 67.06 117 ASP A O 1
ATOM 958 N N . SER A 1 118 ? -3.004 -17.354 -4.704 1.00 73.31 118 SER A N 1
ATOM 959 C CA . SER A 1 118 ? -2.892 -16.621 -5.963 1.00 73.31 118 SER A CA 1
ATOM 960 C C . SER A 1 118 ? -2.364 -17.465 -7.114 1.00 73.31 118 SER A C 1
ATOM 962 O O . SER A 1 118 ? -1.294 -18.074 -7.032 1.00 73.31 118 SER A O 1
ATOM 964 N N . THR A 1 119 ? -3.084 -17.406 -8.230 1.00 71.56 119 THR A N 1
ATOM 965 C CA . THR A 1 119 ? -2.655 -17.941 -9.529 1.00 71.56 119 THR A CA 1
ATOM 966 C C . THR A 1 119 ? -1.922 -16.894 -10.375 1.00 71.56 119 THR A C 1
ATOM 968 O O . THR A 1 119 ? -1.315 -17.227 -11.397 1.00 71.56 119 THR A O 1
ATOM 971 N N . HIS A 1 120 ? -1.932 -15.628 -9.948 1.00 79.12 120 HIS A N 1
ATOM 972 C CA . HIS A 1 120 ? -1.400 -14.513 -10.719 1.00 79.12 120 HIS A CA 1
ATOM 973 C C . HIS A 1 120 ? 0.098 -14.276 -10.455 1.00 79.12 120 HIS A C 1
ATOM 975 O O . HIS A 1 120 ? 0.553 -14.287 -9.306 1.00 79.12 120 HIS A O 1
ATOM 981 N N . PRO A 1 121 ? 0.902 -14.010 -11.503 1.00 85.44 121 PRO A N 1
ATOM 982 C CA . PRO A 1 121 ? 2.311 -13.687 -11.329 1.00 85.44 121 PRO A CA 1
ATOM 983 C C . PRO A 1 121 ? 2.496 -12.315 -10.666 1.00 85.44 121 PRO A C 1
ATOM 985 O O . PRO A 1 121 ? 1.755 -11.363 -10.910 1.00 85.44 121 PRO A O 1
ATOM 988 N N . VAL A 1 122 ? 3.558 -12.180 -9.868 1.00 91.00 122 VAL A N 1
ATOM 989 C CA . VAL A 1 122 ? 3.971 -10.879 -9.325 1.00 91.00 122 VAL A CA 1
ATOM 990 C C . VAL A 1 122 ? 4.822 -10.147 -10.357 1.00 91.00 122 VAL A C 1
ATOM 992 O O . VAL A 1 122 ? 5.945 -10.562 -10.657 1.00 91.00 122 VAL A O 1
ATOM 995 N N . TYR A 1 123 ? 4.310 -9.031 -10.875 1.00 90.56 123 TYR A N 1
ATOM 996 C CA . TYR A 1 123 ? 5.031 -8.153 -11.797 1.00 90.56 123 TYR A CA 1
ATOM 997 C C . TYR A 1 123 ? 5.986 -7.216 -11.058 1.00 90.56 123 TYR A C 1
ATOM 999 O O . TYR A 1 123 ? 5.711 -6.032 -10.887 1.00 90.56 123 TYR A O 1
ATOM 1007 N N . TRP A 1 124 ? 7.127 -7.758 -10.627 1.00 92.81 124 TRP A N 1
ATOM 1008 C CA . TRP A 1 124 ? 8.146 -7.004 -9.898 1.00 92.81 124 TRP A CA 1
ATOM 1009 C C . TRP A 1 124 ? 8.556 -5.731 -10.634 1.00 92.81 124 TRP A C 1
ATOM 1011 O O . TRP A 1 124 ? 8.861 -5.744 -11.828 1.00 92.81 124 TRP A O 1
ATOM 1021 N N . LEU A 1 125 ? 8.653 -4.631 -9.894 1.00 89.38 125 LEU A N 1
ATOM 1022 C CA . LEU A 1 125 ? 9.017 -3.327 -10.435 1.00 89.38 125 LEU A CA 1
ATOM 1023 C C . LEU A 1 125 ? 10.411 -3.359 -11.089 1.00 89.38 125 LEU A C 1
ATOM 1025 O O . LEU A 1 125 ? 10.635 -2.756 -12.136 1.00 89.38 125 LEU A O 1
ATOM 1029 N N . GLY A 1 126 ? 11.320 -4.165 -10.531 1.00 88.19 126 GLY A N 1
ATOM 1030 C CA . GLY A 1 126 ? 12.642 -4.438 -11.099 1.00 88.19 126 GLY A CA 1
ATOM 1031 C C . GLY A 1 126 ? 12.640 -5.209 -12.423 1.00 88.19 126 GLY A C 1
ATOM 1032 O O . GLY A 1 126 ? 13.660 -5.247 -13.103 1.00 88.19 126 GLY A O 1
ATOM 1033 N N . SER A 1 127 ? 11.526 -5.818 -12.828 1.00 88.06 127 SER A N 1
ATOM 1034 C CA . SER A 1 127 ? 11.400 -6.489 -14.126 1.00 88.06 127 SER A CA 1
ATOM 1035 C C . SER A 1 127 ? 11.063 -5.515 -15.261 1.00 88.06 127 SER A C 1
ATOM 1037 O O . SER A 1 127 ? 11.235 -5.860 -16.429 1.00 88.06 127 SER A O 1
ATOM 1039 N N . ARG A 1 128 ? 10.641 -4.279 -14.954 1.00 85.31 128 ARG A N 1
ATOM 1040 C CA . ARG A 1 128 ? 10.240 -3.254 -15.936 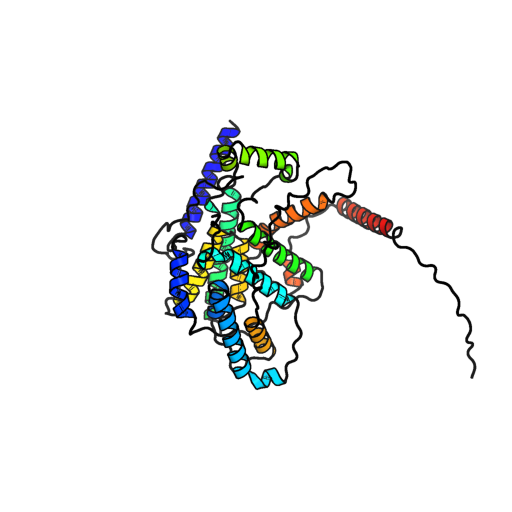1.00 85.31 128 ARG A CA 1
ATOM 1041 C C . ARG A 1 128 ? 11.451 -2.513 -16.526 1.00 85.31 128 ARG A C 1
ATOM 1043 O O . ARG A 1 128 ? 11.615 -1.307 -16.369 1.00 85.31 128 ARG A O 1
ATOM 1050 N N . ARG A 1 129 ? 12.321 -3.253 -17.222 1.00 85.06 129 ARG A N 1
ATOM 1051 C CA . ARG A 1 129 ? 13.613 -2.764 -17.756 1.00 85.06 129 ARG A CA 1
ATOM 1052 C C . ARG A 1 129 ? 13.510 -1.853 -18.979 1.00 85.06 129 ARG A C 1
ATOM 1054 O O . ARG A 1 129 ? 14.489 -1.195 -19.307 1.00 85.06 129 ARG A O 1
ATOM 1061 N N . ALA A 1 130 ? 12.350 -1.786 -19.628 1.00 81.00 130 ALA A N 1
ATOM 1062 C CA . ALA A 1 130 ? 12.111 -0.838 -20.717 1.00 81.00 130 ALA A CA 1
ATOM 1063 C C . ALA A 1 130 ? 12.059 0.621 -20.223 1.00 81.00 130 ALA A C 1
ATOM 1065 O O . ALA A 1 130 ? 12.297 1.545 -20.998 1.00 81.00 130 ALA A O 1
ATOM 1066 N N . ASP A 1 131 ? 11.780 0.832 -18.932 1.00 79.44 131 ASP A N 1
ATOM 1067 C CA . ASP A 1 131 ? 11.703 2.158 -18.325 1.00 79.44 131 ASP A CA 1
ATOM 1068 C C . ASP A 1 131 ? 12.216 2.164 -16.870 1.00 79.44 131 ASP A C 1
ATOM 1070 O O . ASP A 1 131 ? 11.463 2.367 -15.909 1.00 79.44 131 ASP A O 1
ATOM 1074 N N . PRO A 1 132 ? 13.530 1.954 -16.682 1.00 85.44 132 PRO A N 1
ATOM 1075 C CA . PRO A 1 132 ? 14.125 1.825 -15.354 1.00 85.44 132 PRO A CA 1
ATOM 1076 C C . PRO A 1 132 ? 14.027 3.120 -14.534 1.00 85.44 132 PRO A C 1
ATOM 1078 O O . PRO A 1 132 ? 14.011 3.077 -13.304 1.00 85.44 132 PRO A O 1
ATOM 1081 N N . GLY A 1 133 ? 13.916 4.278 -15.196 1.00 86.31 133 GLY A N 1
ATOM 1082 C CA . GLY A 1 133 ? 13.835 5.579 -14.537 1.00 86.31 133 GLY A CA 1
ATOM 1083 C C . GLY A 1 133 ? 12.557 5.768 -13.714 1.00 86.31 133 GLY A C 1
ATOM 1084 O O . GLY A 1 133 ? 12.628 6.316 -12.615 1.00 86.31 133 GLY A O 1
ATOM 1085 N N . GLN A 1 134 ? 11.399 5.302 -14.201 1.00 83.56 134 GLN A N 1
ATOM 1086 C CA . GLN A 1 134 ? 10.143 5.396 -13.438 1.00 83.56 134 GLN A CA 1
ATOM 1087 C C . GLN A 1 134 ? 10.134 4.419 -12.260 1.00 83.56 134 GLN A C 1
ATOM 1089 O O . GLN A 1 134 ? 9.829 4.820 -11.138 1.00 83.56 134 GLN A O 1
ATOM 1094 N N . ALA A 1 135 ? 10.550 3.168 -12.489 1.00 88.44 135 ALA A N 1
ATOM 1095 C CA . ALA A 1 135 ? 10.726 2.176 -11.429 1.00 88.44 135 ALA A CA 1
ATOM 1096 C C . ALA A 1 135 ? 11.633 2.709 -10.304 1.00 88.44 135 ALA A C 1
ATOM 1098 O O . ALA A 1 135 ? 11.290 2.631 -9.123 1.00 88.44 135 ALA A O 1
ATOM 1099 N N . ARG A 1 136 ? 12.758 3.337 -10.670 1.00 91.19 136 ARG A N 1
ATOM 1100 C CA . ARG A 1 136 ? 13.675 3.970 -9.716 1.00 91.19 136 ARG A CA 1
ATOM 1101 C C . ARG A 1 136 ? 13.004 5.099 -8.929 1.00 91.19 136 ARG A C 1
ATOM 1103 O O . ARG A 1 136 ? 13.098 5.107 -7.706 1.00 91.19 136 ARG A O 1
ATOM 1110 N N . GLN A 1 137 ? 12.312 6.022 -9.601 1.00 90.44 137 GLN A N 1
ATOM 1111 C CA . GLN A 1 137 ? 11.615 7.137 -8.942 1.00 90.44 137 GLN A CA 1
ATOM 1112 C C . GLN A 1 137 ? 10.570 6.649 -7.931 1.00 90.44 137 GLN A C 1
ATOM 1114 O O . GLN A 1 137 ? 10.499 7.175 -6.819 1.00 90.44 137 GLN A O 1
ATOM 1119 N N . GLN A 1 138 ? 9.804 5.611 -8.276 1.00 91.25 138 GLN A N 1
ATOM 1120 C CA . GLN A 1 138 ? 8.832 5.024 -7.357 1.00 91.25 138 GLN A CA 1
ATOM 1121 C C . GLN A 1 138 ? 9.498 4.397 -6.126 1.00 91.25 138 GLN A C 1
ATOM 1123 O O . GLN A 1 138 ? 9.027 4.612 -5.011 1.00 91.25 138 GLN A O 1
ATOM 1128 N N . LEU A 1 139 ? 10.607 3.667 -6.291 1.00 93.94 139 LEU A N 1
ATOM 1129 C CA . LEU A 1 139 ? 11.347 3.084 -5.164 1.00 93.94 139 LEU A CA 1
ATOM 1130 C C . LEU A 1 139 ? 12.004 4.153 -4.273 1.00 93.94 139 LEU A C 1
ATOM 1132 O O . LEU A 1 139 ? 12.028 4.016 -3.048 1.00 93.94 139 LEU A O 1
ATOM 1136 N N . GLU A 1 140 ? 12.513 5.242 -4.850 1.00 94.69 140 GLU A N 1
ATOM 1137 C CA . GLU A 1 140 ? 13.060 6.377 -4.091 1.00 94.69 140 GLU A CA 1
ATOM 1138 C C . GLU A 1 140 ? 11.972 7.071 -3.260 1.00 94.69 140 GLU A C 1
ATOM 1140 O O . GLU A 1 140 ? 12.155 7.330 -2.065 1.00 94.69 140 GLU A O 1
ATOM 1145 N N . ALA A 1 141 ? 10.803 7.310 -3.856 1.00 92.94 141 ALA A N 1
ATOM 1146 C CA . ALA A 1 141 ? 9.656 7.849 -3.137 1.00 92.94 141 ALA A CA 1
ATOM 1147 C C . ALA A 1 141 ? 9.170 6.880 -2.044 1.00 92.94 141 ALA A C 1
ATOM 1149 O O . ALA A 1 141 ? 8.975 7.290 -0.898 1.00 92.94 141 ALA A O 1
ATOM 1150 N N . ALA A 1 142 ? 9.072 5.581 -2.344 1.00 95.81 142 ALA A N 1
ATOM 1151 C CA . ALA A 1 142 ? 8.685 4.555 -1.376 1.00 95.81 142 ALA A CA 1
ATOM 1152 C C . ALA A 1 142 ? 9.667 4.472 -0.195 1.00 95.81 142 ALA A C 1
ATOM 1154 O O . ALA A 1 142 ? 9.241 4.323 0.948 1.00 95.81 142 ALA A O 1
ATOM 1155 N N . THR A 1 143 ? 10.971 4.655 -0.435 1.00 95.75 143 THR A N 1
ATOM 1156 C CA . THR A 1 143 ? 11.995 4.744 0.624 1.00 95.75 143 THR A CA 1
ATOM 1157 C C . THR A 1 143 ? 11.663 5.862 1.614 1.00 95.75 143 THR A C 1
ATOM 1159 O O . THR A 1 143 ? 11.779 5.685 2.830 1.00 95.75 143 THR A O 1
ATOM 1162 N N . THR A 1 144 ? 11.223 7.015 1.108 1.00 94.62 144 THR A N 1
ATOM 1163 C CA . THR A 1 144 ? 10.828 8.161 1.937 1.00 94.62 144 THR A CA 1
ATOM 1164 C C . THR A 1 144 ? 9.589 7.831 2.769 1.00 94.62 144 THR A C 1
ATOM 1166 O O . THR A 1 144 ? 9.578 8.081 3.978 1.00 94.62 144 THR A O 1
ATOM 1169 N N . VAL A 1 145 ? 8.589 7.192 2.153 1.00 94.62 145 VAL A N 1
ATOM 1170 C CA . VAL A 1 145 ? 7.352 6.781 2.832 1.00 94.62 145 VAL A CA 1
ATOM 1171 C C . VAL A 1 145 ? 7.612 5.758 3.933 1.00 94.62 145 VAL A C 1
ATOM 1173 O O . VAL A 1 145 ? 7.166 5.956 5.063 1.00 94.62 145 VAL A O 1
ATOM 1176 N N . ILE A 1 146 ? 8.389 4.712 3.649 1.00 95.88 146 ILE A N 1
ATOM 1177 C CA . ILE A 1 146 ? 8.714 3.655 4.617 1.00 95.88 146 ILE A CA 1
ATOM 1178 C C . ILE A 1 146 ? 9.489 4.230 5.807 1.00 95.88 146 ILE A C 1
ATOM 1180 O O . ILE A 1 146 ? 9.208 3.893 6.956 1.00 95.88 146 ILE A O 1
ATOM 1184 N N . ASN A 1 147 ? 10.442 5.133 5.570 1.00 94.56 147 ASN A N 1
ATOM 1185 C CA . ASN A 1 147 ? 11.202 5.746 6.658 1.00 94.56 147 ASN A CA 1
ATOM 1186 C C . ASN A 1 147 ? 10.340 6.640 7.557 1.00 94.56 147 ASN A C 1
ATOM 1188 O O . ASN A 1 147 ? 10.522 6.627 8.775 1.00 94.56 147 ASN A O 1
ATOM 1192 N N . ALA A 1 148 ? 9.402 7.403 6.990 1.00 92.75 148 ALA A N 1
ATOM 1193 C CA . ALA A 1 148 ? 8.437 8.159 7.786 1.00 92.75 148 ALA A CA 1
ATOM 1194 C C . ALA A 1 148 ? 7.504 7.222 8.562 1.00 92.75 148 ALA A C 1
ATOM 1196 O O . ALA A 1 148 ? 7.338 7.379 9.765 1.00 92.75 148 ALA A O 1
ATOM 1197 N N . PHE A 1 149 ? 6.993 6.182 7.905 1.00 93.31 149 PHE A N 1
ATOM 1198 C CA . PHE A 1 149 ? 6.153 5.165 8.528 1.00 93.31 149 PHE A CA 1
ATOM 1199 C C . PHE A 1 149 ? 6.838 4.486 9.723 1.00 93.31 149 PHE A C 1
ATOM 1201 O O . PHE A 1 149 ? 6.234 4.345 10.782 1.00 93.31 149 PHE A O 1
ATOM 1208 N N . LYS A 1 150 ? 8.128 4.145 9.619 1.00 92.69 150 LYS A N 1
ATOM 1209 C CA . LYS A 1 150 ? 8.905 3.603 10.747 1.00 92.69 150 LYS A CA 1
ATOM 1210 C C . LYS A 1 150 ? 8.963 4.572 11.928 1.00 92.69 150 LYS A C 1
ATOM 1212 O O . LYS A 1 150 ? 8.844 4.137 13.070 1.00 92.69 150 LYS A O 1
ATOM 1217 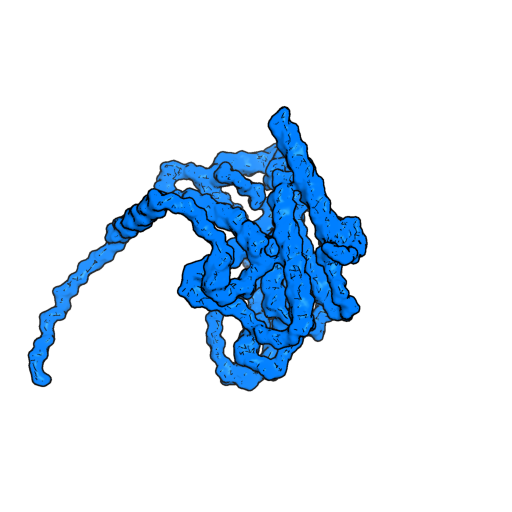N N . LYS A 1 151 ? 9.127 5.875 11.673 1.00 90.62 151 LYS A N 1
ATOM 1218 C CA . LYS A 1 151 ? 9.089 6.902 12.728 1.00 90.62 151 LYS A CA 1
ATOM 1219 C C . LYS A 1 151 ? 7.704 6.986 13.367 1.00 90.62 151 LYS A C 1
ATOM 1221 O O . LYS A 1 151 ? 7.629 7.058 14.589 1.00 90.62 151 LYS A O 1
ATOM 1226 N N . ASP A 1 152 ? 6.643 6.908 12.568 1.00 88.38 152 ASP A N 1
ATOM 1227 C CA . ASP A 1 152 ? 5.260 6.928 13.057 1.00 88.38 152 ASP A CA 1
ATOM 1228 C C . ASP A 1 152 ? 4.957 5.714 13.942 1.00 88.38 152 ASP A C 1
ATOM 1230 O O . ASP A 1 152 ? 4.358 5.865 15.002 1.00 88.38 152 ASP A O 1
ATOM 1234 N N . LEU A 1 153 ? 5.425 4.522 13.559 1.00 88.69 153 LEU A N 1
ATOM 1235 C CA . LEU A 1 153 ? 5.298 3.309 14.371 1.00 88.69 153 LEU A CA 1
ATOM 1236 C C . LEU A 1 153 ? 6.048 3.431 15.706 1.00 88.69 153 LEU A C 1
ATOM 1238 O O . LEU A 1 153 ? 5.511 3.062 16.748 1.00 88.69 153 LEU A O 1
ATOM 1242 N N . ILE A 1 154 ? 7.271 3.978 15.697 1.00 87.81 154 ILE A N 1
ATOM 1243 C CA . ILE A 1 154 ? 8.029 4.242 16.931 1.00 87.81 154 ILE A CA 1
ATOM 1244 C C . ILE A 1 154 ? 7.287 5.263 17.797 1.00 87.81 154 ILE A C 1
ATOM 1246 O O . ILE A 1 154 ? 7.176 5.066 19.003 1.00 87.81 154 ILE A O 1
ATOM 1250 N N . ALA A 1 155 ? 6.761 6.337 17.209 1.00 85.38 155 ALA A N 1
ATOM 1251 C CA . ALA A 1 155 ? 5.986 7.330 17.940 1.00 85.38 155 ALA A CA 1
ATOM 1252 C C . ALA A 1 155 ? 4.734 6.695 18.566 1.00 85.38 155 ALA A C 1
ATOM 1254 O O . ALA A 1 155 ? 4.512 6.840 19.764 1.00 85.38 155 ALA A O 1
ATOM 1255 N N . ALA A 1 156 ? 3.971 5.920 17.794 1.00 81.12 156 ALA A N 1
ATOM 1256 C CA . ALA A 1 156 ? 2.768 5.233 18.259 1.00 81.12 156 ALA A CA 1
ATOM 1257 C C . ALA A 1 156 ? 3.031 4.211 19.379 1.00 81.12 156 ALA A C 1
ATOM 1259 O O . ALA A 1 156 ? 2.112 3.884 20.116 1.00 81.12 156 ALA A O 1
ATOM 1260 N N . LEU A 1 157 ? 4.264 3.713 19.514 1.00 80.50 157 LEU A N 1
ATOM 1261 C CA . LEU A 1 157 ? 4.683 2.870 20.637 1.00 80.50 157 LEU A CA 1
ATOM 1262 C C . LEU A 1 157 ? 4.942 3.663 21.927 1.00 80.50 157 LEU A C 1
ATOM 1264 O O . LEU A 1 157 ? 4.755 3.133 23.018 1.00 80.50 157 LEU A O 1
ATOM 1268 N N . HIS A 1 158 ? 5.407 4.910 21.814 1.00 76.94 158 HIS A N 1
ATOM 1269 C CA . HIS A 1 158 ? 5.763 5.746 22.967 1.00 76.94 158 HIS A CA 1
ATOM 1270 C C . HIS A 1 158 ? 4.596 6.606 23.460 1.00 76.94 158 HIS A C 1
ATOM 1272 O O . HIS A 1 158 ? 4.510 6.909 24.650 1.00 76.94 158 HIS A O 1
ATOM 1278 N N . PHE A 1 159 ? 3.707 7.021 22.559 1.00 67.56 159 PHE A N 1
ATOM 1279 C CA . PHE A 1 159 ? 2.504 7.767 22.906 1.00 67.56 159 PHE A CA 1
ATOM 1280 C C . PHE A 1 159 ? 1.370 6.774 23.177 1.00 67.56 159 PHE A C 1
ATOM 1282 O O . PHE A 1 159 ? 1.080 5.940 22.327 1.00 67.56 159 PHE A O 1
ATOM 1289 N N . GLY A 1 160 ? 0.756 6.858 24.365 1.00 60.62 160 GLY A N 1
ATOM 1290 C CA . GLY A 1 160 ? -0.319 5.954 24.797 1.00 60.62 160 GLY A CA 1
ATOM 1291 C C . GLY A 1 160 ? -1.546 5.949 23.870 1.00 60.62 160 GLY A C 1
ATOM 1292 O O . GLY A 1 160 ? -1.573 6.682 22.879 1.00 60.62 160 GLY A O 1
ATOM 1293 N N . PRO A 1 161 ? -2.583 5.143 24.177 1.00 60.78 161 PRO A N 1
ATOM 1294 C CA . PRO A 1 161 ? -3.749 4.986 23.312 1.00 60.78 161 PRO A CA 1
ATOM 1295 C C . PRO A 1 161 ? -4.408 6.342 23.045 1.00 60.78 161 PRO A C 1
ATOM 1297 O O . PRO A 1 161 ? -5.030 6.935 23.921 1.00 60.78 161 PRO A O 1
ATOM 1300 N N . GLN A 1 162 ? -4.222 6.847 21.827 1.00 64.25 162 GLN A N 1
ATOM 1301 C CA . GLN A 1 162 ? -4.949 8.000 21.316 1.00 64.25 162 GLN A CA 1
ATOM 1302 C C . GLN A 1 162 ? -6.273 7.503 20.753 1.00 64.25 162 GLN A C 1
ATOM 1304 O O . GLN A 1 162 ? -6.278 6.490 20.047 1.00 64.25 162 GLN A O 1
ATOM 1309 N N . GLU A 1 163 ? -7.358 8.231 21.025 1.00 63.47 163 GLU A N 1
ATOM 1310 C CA . GLU A 1 163 ? -8.641 7.980 20.371 1.00 63.47 163 GLU A CA 1
ATOM 1311 C C . GLU A 1 163 ? -8.428 7.950 18.856 1.00 63.47 163 GLU A C 1
ATOM 1313 O O . GLU A 1 163 ? -7.906 8.894 18.250 1.00 63.47 163 GLU A O 1
ATOM 1318 N N . ARG A 1 164 ? -8.784 6.817 18.250 1.00 70.88 164 ARG A N 1
ATOM 1319 C CA . ARG A 1 164 ? -8.743 6.646 16.804 1.00 70.88 164 ARG A CA 1
ATOM 1320 C C . ARG A 1 164 ? -10.126 6.927 16.256 1.00 70.88 164 ARG A C 1
ATOM 1322 O O . ARG A 1 164 ? -11.132 6.424 16.743 1.00 70.88 164 ARG A O 1
ATOM 1329 N N . GLU A 1 165 ? -10.148 7.729 15.211 1.00 65.19 165 GLU A N 1
ATOM 1330 C CA . GLU A 1 165 ? -11.328 7.974 14.406 1.00 65.19 165 GLU A CA 1
ATOM 1331 C C . GLU A 1 165 ? -10.956 7.659 12.960 1.00 65.19 165 GLU A C 1
ATOM 1333 O O . GLU A 1 165 ? -9.797 7.832 12.556 1.00 65.19 165 GLU A O 1
ATOM 1338 N N . PHE A 1 166 ? -11.940 7.252 12.154 1.00 63.19 166 PHE A N 1
ATOM 1339 C CA . PHE A 1 166 ? -11.761 7.331 10.708 1.00 63.19 166 PHE A CA 1
ATOM 1340 C C . PHE A 1 166 ? -11.392 8.771 10.337 1.00 63.19 166 PHE A C 1
ATOM 1342 O O . PHE A 1 166 ? -11.877 9.702 10.992 1.00 63.19 166 PHE A O 1
ATOM 1349 N N . PRO A 1 167 ? -10.554 8.986 9.307 1.00 59.84 167 PRO A N 1
ATOM 1350 C CA . PRO A 1 167 ? -10.278 10.326 8.810 1.00 59.84 167 PRO A CA 1
ATOM 1351 C C . PRO A 1 167 ? -11.605 11.058 8.575 1.00 59.84 167 PRO A C 1
ATOM 1353 O O . PRO A 1 167 ? -12.365 10.685 7.683 1.00 59.84 167 PRO A O 1
ATOM 1356 N N . LYS A 1 168 ? -11.918 12.048 9.426 1.00 57.00 168 LYS A N 1
ATOM 1357 C CA . LYS A 1 168 ? -13.191 12.770 9.354 1.00 57.00 168 LYS A CA 1
ATOM 1358 C C . LYS A 1 168 ? -13.293 13.412 7.974 1.00 57.00 168 LYS A C 1
ATOM 1360 O O . LYS A 1 168 ? -12.375 14.149 7.597 1.00 57.00 168 LYS A O 1
ATOM 1365 N N . PRO A 1 169 ? -14.369 13.159 7.214 1.00 58.28 169 PRO A N 1
ATOM 1366 C CA . PRO A 1 169 ? -14.519 13.795 5.927 1.00 58.28 169 PRO A CA 1
ATOM 1367 C C . PRO A 1 169 ? -14.605 15.300 6.139 1.00 58.28 169 PRO A C 1
ATOM 1369 O O . PRO A 1 169 ? -15.328 15.799 7.008 1.00 58.28 169 PRO A O 1
ATOM 1372 N N . LEU A 1 170 ? -13.901 16.039 5.291 1.00 63.72 170 LEU A N 1
ATOM 1373 C CA . LEU A 1 170 ? -14.195 17.450 5.131 1.00 63.72 170 LEU A CA 1
ATOM 1374 C C . LEU A 1 170 ? -15.680 17.604 4.749 1.00 63.72 170 LEU A C 1
ATOM 1376 O O . LEU A 1 170 ? -16.237 16.738 4.056 1.00 63.72 170 LEU A O 1
ATOM 1380 N N . PRO A 1 171 ? -16.343 18.699 5.160 1.00 71.12 171 PRO A N 1
ATOM 1381 C CA . PRO A 1 171 ? -17.652 19.049 4.621 1.00 71.12 171 PRO A CA 1
ATOM 1382 C C . PRO A 1 171 ? -17.624 19.028 3.088 1.00 71.12 171 PRO A C 1
ATOM 1384 O O . PRO A 1 171 ? -16.558 19.214 2.493 1.00 71.12 171 PRO A O 1
ATOM 1387 N N . VAL A 1 172 ? -18.772 18.794 2.439 1.00 75.12 172 VAL A N 1
ATOM 1388 C CA . VAL A 1 172 ? -18.871 18.825 0.967 1.00 75.12 172 VAL A CA 1
ATOM 1389 C C . VAL A 1 172 ? -18.268 20.136 0.460 1.00 75.12 172 VAL A C 1
ATOM 1391 O O . VAL A 1 172 ? -18.756 21.221 0.764 1.00 75.12 172 VAL A O 1
ATOM 1394 N N . SER A 1 173 ? -17.137 20.022 -0.229 1.00 76.75 173 SER A N 1
ATOM 1395 C CA . SER A 1 173 ? -16.267 21.139 -0.588 1.00 76.75 173 SER A CA 1
ATOM 1396 C C . SER A 1 173 ? -15.318 20.712 -1.704 1.00 76.75 173 SER A C 1
ATOM 1398 O O . SER A 1 173 ? -15.111 19.519 -1.941 1.00 76.75 173 SER A O 1
ATOM 1400 N N . VAL A 1 174 ? -14.700 21.688 -2.370 1.00 79.88 174 VAL A N 1
ATOM 1401 C CA . VAL A 1 174 ? -13.676 21.449 -3.402 1.00 79.88 174 VAL A CA 1
ATOM 1402 C C . VAL A 1 174 ? -12.465 20.709 -2.818 1.00 79.88 174 VAL A C 1
ATOM 1404 O O . VAL A 1 174 ? -11.782 19.949 -3.508 1.00 79.88 174 VAL A O 1
ATOM 1407 N N . GLU A 1 175 ? -12.180 20.923 -1.538 1.00 81.56 175 GLU A N 1
ATOM 1408 C CA . GLU A 1 175 ? -11.134 20.247 -0.785 1.00 81.56 175 GLU A CA 1
ATOM 1409 C C . GLU A 1 175 ? -11.469 18.775 -0.556 1.00 81.56 175 GLU A C 1
ATOM 1411 O O . GLU A 1 175 ? -10.628 17.923 -0.846 1.00 81.56 175 GLU A O 1
ATOM 1416 N N . ARG A 1 176 ? -12.707 18.468 -0.141 1.00 78.19 176 ARG A N 1
ATOM 1417 C CA . ARG A 1 176 ? -13.182 17.082 -0.026 1.00 78.19 176 ARG A CA 1
ATOM 1418 C C . ARG A 1 176 ? -13.093 16.361 -1.368 1.00 78.19 176 ARG A C 1
ATOM 1420 O O . ARG A 1 176 ? -12.519 15.278 -1.426 1.00 78.19 176 ARG A O 1
ATOM 1427 N N . SER A 1 177 ? -13.620 16.960 -2.438 1.00 79.31 177 SER A N 1
ATOM 1428 C CA . SER A 1 177 ? -13.639 16.328 -3.764 1.00 79.31 177 SER A CA 1
ATOM 1429 C C . SER A 1 177 ? -12.235 16.030 -4.284 1.00 79.31 177 SER A C 1
ATOM 1431 O O . SER A 1 177 ? -12.012 14.970 -4.858 1.00 79.31 177 SER A O 1
ATOM 1433 N N . ALA A 1 178 ? -11.265 16.914 -4.041 1.00 79.00 178 ALA A N 1
ATOM 1434 C CA . ALA A 1 178 ? -9.885 16.644 -4.434 1.00 79.00 178 ALA A CA 1
ATOM 1435 C C . ALA A 1 178 ? -9.238 15.531 -3.604 1.00 79.00 178 ALA A C 1
ATOM 1437 O O . ALA A 1 178 ? -8.523 14.710 -4.165 1.00 79.00 178 ALA A O 1
ATOM 1438 N N . LEU A 1 179 ? -9.490 15.477 -2.291 1.00 79.75 179 LEU A N 1
ATOM 1439 C CA . LEU A 1 179 ? -8.960 14.403 -1.450 1.00 79.75 179 LEU A CA 1
ATOM 1440 C C . LEU A 1 179 ? -9.531 13.039 -1.866 1.00 79.75 179 LEU A C 1
ATOM 1442 O O . LEU A 1 179 ? -8.778 12.078 -2.000 1.00 79.75 179 LEU A O 1
ATOM 1446 N N . VAL A 1 180 ? -10.842 12.971 -2.115 1.00 80.38 180 VAL A N 1
ATOM 1447 C CA . VAL A 1 180 ? -11.507 11.762 -2.629 1.00 80.38 180 VAL A CA 1
ATOM 1448 C C . VAL A 1 180 ? -10.947 11.382 -4.000 1.00 80.38 180 VAL A C 1
ATOM 1450 O O . VAL A 1 180 ? -10.626 10.220 -4.218 1.00 80.38 180 VAL A O 1
ATOM 1453 N N . SER A 1 181 ? -10.746 12.354 -4.893 1.00 81.81 181 SER A N 1
ATOM 1454 C CA . SER A 1 181 ? -10.148 12.114 -6.209 1.00 81.81 181 SER A CA 1
ATOM 1455 C C . SER A 1 181 ? -8.731 11.541 -6.111 1.00 81.81 181 SER A C 1
ATOM 1457 O O . SER A 1 181 ? -8.444 10.558 -6.781 1.00 81.81 181 SER A O 1
ATOM 1459 N N . ILE A 1 182 ? -7.865 12.073 -5.240 1.00 82.44 182 ILE A N 1
ATOM 1460 C CA . ILE A 1 182 ? -6.509 11.529 -5.036 1.00 82.44 182 ILE A CA 1
ATOM 1461 C C . ILE A 1 182 ? -6.568 10.102 -4.477 1.00 82.44 182 ILE A C 1
ATOM 1463 O O . ILE A 1 182 ? -5.800 9.243 -4.907 1.00 82.44 182 ILE A O 1
ATOM 1467 N N . LYS A 1 183 ? -7.475 9.830 -3.530 1.00 85.50 183 LYS A N 1
ATOM 1468 C CA . LYS A 1 183 ? -7.672 8.476 -2.996 1.00 85.50 183 LYS A CA 1
ATOM 1469 C C . LYS A 1 183 ? -8.118 7.494 -4.078 1.00 85.50 183 LYS A C 1
ATOM 1471 O O . LYS A 1 183 ? -7.573 6.397 -4.135 1.00 85.50 183 LYS A O 1
ATOM 1476 N N . GLN A 1 184 ? -9.055 7.898 -4.933 1.00 84.56 184 GLN A N 1
ATOM 1477 C CA . GLN A 1 184 ? -9.535 7.077 -6.041 1.00 84.56 184 GLN A CA 1
ATOM 1478 C C . GLN A 1 184 ? -8.412 6.791 -7.043 1.00 84.56 184 GLN A C 1
ATOM 1480 O O . GLN A 1 184 ? -8.120 5.632 -7.305 1.00 84.56 184 GLN A O 1
ATOM 1485 N N . LEU A 1 185 ? -7.690 7.827 -7.484 1.00 84.00 185 LEU A N 1
ATOM 1486 C CA . LEU A 1 185 ? -6.527 7.677 -8.365 1.00 84.00 185 LEU A CA 1
ATOM 1487 C C . LEU A 1 185 ? -5.465 6.746 -7.757 1.00 84.00 185 LEU A C 1
ATOM 1489 O O . LEU A 1 185 ? -4.859 5.948 -8.461 1.00 84.00 185 LEU A O 1
ATOM 1493 N N . ARG A 1 186 ? -5.248 6.805 -6.434 1.00 89.06 186 ARG A N 1
ATOM 1494 C CA . ARG A 1 186 ? -4.352 5.877 -5.727 1.00 89.06 186 ARG A CA 1
ATOM 1495 C C . ARG A 1 186 ? -4.846 4.432 -5.773 1.00 89.06 186 ARG A C 1
ATOM 1497 O O . ARG A 1 186 ? -4.009 3.544 -5.907 1.00 89.06 186 ARG A O 1
ATOM 1504 N N . ILE A 1 187 ? -6.150 4.193 -5.629 1.00 87.44 187 ILE A N 1
ATOM 1505 C CA . ILE A 1 187 ? -6.746 2.854 -5.753 1.00 87.44 187 ILE A CA 1
ATOM 1506 C C . ILE A 1 187 ? -6.574 2.331 -7.179 1.00 87.44 187 ILE A C 1
ATOM 1508 O O . ILE A 1 187 ? -6.135 1.196 -7.348 1.00 87.44 187 ILE A O 1
ATOM 1512 N N . ASP A 1 188 ? -6.863 3.154 -8.182 1.00 83.88 188 ASP A N 1
ATOM 1513 C CA . ASP A 1 188 ? -6.765 2.760 -9.589 1.00 83.88 188 ASP A CA 1
ATOM 1514 C C . ASP A 1 188 ? -5.305 2.448 -9.951 1.00 83.88 188 ASP A C 1
ATOM 1516 O O . ASP A 1 188 ? -5.000 1.317 -10.313 1.00 83.88 188 ASP A O 1
ATOM 1520 N N . ALA A 1 189 ? -4.363 3.332 -9.603 1.00 85.50 189 ALA A N 1
ATOM 1521 C CA . ALA A 1 189 ? -2.931 3.076 -9.779 1.00 85.50 189 ALA A CA 1
ATOM 1522 C C . ALA A 1 189 ? -2.421 1.833 -9.021 1.00 85.50 189 ALA A C 1
ATOM 1524 O O . ALA A 1 189 ? -1.415 1.237 -9.404 1.00 85.50 189 ALA A O 1
ATOM 1525 N N . CYS A 1 190 ? -3.071 1.430 -7.923 1.00 89.50 190 CYS A N 1
ATOM 1526 C CA . CYS A 1 190 ? -2.775 0.149 -7.284 1.00 89.50 190 CYS A CA 1
ATOM 1527 C C . CYS A 1 190 ? -3.270 -1.022 -8.142 1.00 89.50 190 CYS A C 1
ATOM 1529 O O . CYS A 1 190 ? -2.514 -1.969 -8.357 1.00 89.50 190 CYS A O 1
ATOM 1531 N N . LYS A 1 191 ? -4.510 -0.975 -8.635 1.00 86.88 191 LYS A N 1
ATOM 1532 C CA . LYS A 1 191 ? -5.091 -2.033 -9.477 1.00 86.88 191 LYS A CA 1
ATOM 1533 C C . LYS A 1 191 ? -4.289 -2.240 -10.760 1.00 86.88 191 LYS A C 1
ATOM 1535 O O . LYS A 1 191 ? -4.005 -3.385 -11.099 1.00 86.88 191 LYS A O 1
ATOM 1540 N N . ASP A 1 192 ? -3.812 -1.167 -11.377 1.00 82.31 192 ASP A N 1
ATOM 1541 C CA . ASP A 1 192 ? -2.977 -1.200 -12.586 1.00 82.31 192 ASP A CA 1
ATOM 1542 C C . ASP A 1 192 ? -1.700 -2.040 -12.380 1.00 82.31 192 ASP A C 1
ATOM 1544 O O . ASP A 1 192 ? -1.229 -2.758 -13.265 1.00 82.31 192 ASP A O 1
ATOM 1548 N N . THR A 1 193 ? -1.156 -2.056 -11.156 1.00 86.69 193 THR A N 1
ATOM 1549 C CA . THR A 1 193 ? 0.050 -2.839 -10.817 1.00 86.69 193 THR A CA 1
ATOM 1550 C C . THR A 1 193 ? -0.193 -4.348 -10.722 1.00 86.69 193 THR A C 1
ATOM 1552 O O . THR A 1 193 ? 0.767 -5.124 -10.622 1.00 86.69 193 THR A O 1
ATOM 1555 N N . LEU A 1 194 ? -1.455 -4.792 -10.744 1.00 86.31 194 LEU A N 1
ATOM 1556 C CA . LEU A 1 194 ? -1.818 -6.206 -10.867 1.00 86.31 194 LEU A CA 1
ATOM 1557 C C . LEU A 1 194 ? -1.561 -6.730 -12.282 1.00 86.31 194 LEU A C 1
ATOM 1559 O O . LEU A 1 194 ? -1.434 -7.939 -12.461 1.00 86.31 194 LEU A O 1
ATOM 1563 N N . GLN A 1 195 ? -1.419 -5.840 -13.265 1.00 84.19 195 GLN A N 1
ATOM 1564 C CA . GLN A 1 195 ? -1.203 -6.184 -14.661 1.00 84.19 195 GLN A CA 1
ATOM 1565 C C . GLN A 1 195 ? 0.195 -5.783 -15.139 1.00 84.19 195 GLN A C 1
ATOM 1567 O O . GLN A 1 195 ? 0.872 -4.901 -14.599 1.00 84.19 195 GLN A O 1
ATOM 1572 N N . TRP A 1 196 ? 0.660 -6.447 -16.198 1.00 80.38 196 TRP A N 1
ATOM 1573 C CA . TRP A 1 196 ? 1.886 -6.021 -16.867 1.00 80.38 196 TRP A CA 1
ATOM 1574 C C . TRP A 1 196 ? 1.674 -4.706 -17.626 1.00 80.38 196 TRP A C 1
ATOM 1576 O O . TRP A 1 196 ? 2.592 -3.889 -17.728 1.00 80.38 196 TRP A O 1
ATOM 1586 N N . ASP A 1 197 ? 0.470 -4.496 -18.149 1.00 66.12 197 ASP A N 1
ATOM 1587 C CA . ASP A 1 197 ? 0.290 -3.797 -19.410 1.00 66.12 197 ASP A CA 1
ATOM 1588 C C . ASP A 1 197 ? 0.040 -2.287 -19.293 1.00 66.12 197 ASP A C 1
ATOM 1590 O O . ASP A 1 197 ? -0.798 -1.761 -20.003 1.00 66.12 197 ASP A O 1
ATOM 1594 N N . GLU A 1 198 ? 0.785 -1.561 -18.448 1.00 59.56 198 GLU A N 1
ATOM 1595 C CA . GLU A 1 198 ? 0.471 -0.140 -18.186 1.00 59.56 198 GLU A CA 1
ATOM 1596 C C . GLU A 1 198 ? 1.657 0.773 -17.814 1.00 59.56 198 GLU A C 1
ATOM 1598 O O . GLU A 1 198 ? 1.556 1.696 -17.015 1.00 59.56 198 GLU A O 1
ATOM 1603 N N . TYR A 1 199 ? 2.811 0.595 -18.463 1.00 52.41 199 TYR A N 1
ATOM 1604 C CA . TYR A 1 199 ? 3.919 1.569 -18.393 1.00 52.41 199 TYR A CA 1
ATOM 1605 C C . TYR A 1 199 ? 4.156 2.230 -19.746 1.00 52.41 199 TYR A C 1
ATOM 1607 O O . TYR A 1 199 ? 5.163 2.005 -20.412 1.00 52.41 199 TYR A O 1
ATOM 1615 N N . ASN A 1 200 ? 3.200 3.045 -20.190 1.00 50.00 200 ASN A N 1
ATOM 1616 C CA . ASN A 1 200 ? 3.251 3.644 -21.517 1.00 50.00 200 ASN A CA 1
ATOM 1617 C C . ASN A 1 200 ? 3.153 5.179 -21.444 1.00 50.00 200 ASN A C 1
ATOM 1619 O O . ASN A 1 200 ? 2.125 5.782 -21.142 1.00 50.00 200 ASN A O 1
ATOM 1623 N N . LYS A 1 201 ? 4.293 5.836 -21.702 1.00 53.09 201 LYS A N 1
ATOM 1624 C CA . LYS A 1 201 ? 4.540 7.262 -21.415 1.00 53.09 201 LYS A CA 1
ATOM 1625 C C . LYS A 1 201 ? 4.153 8.238 -22.521 1.00 53.09 201 LYS A C 1
ATOM 1627 O O . LYS A 1 201 ? 4.285 9.446 -22.299 1.00 53.09 201 LYS A O 1
ATOM 1632 N N . SER A 1 202 ? 3.690 7.763 -23.671 1.00 55.91 202 SER A N 1
ATOM 1633 C CA . SER A 1 202 ? 3.456 8.606 -24.844 1.00 55.91 202 SER A CA 1
ATOM 1634 C C . SER A 1 202 ? 1.975 8.815 -25.122 1.00 55.91 202 SER A C 1
ATOM 1636 O O . SER A 1 202 ? 1.184 7.884 -25.043 1.00 55.91 202 SER A O 1
ATOM 1638 N N . THR A 1 203 ? 1.610 10.016 -25.570 1.00 55.41 203 THR A N 1
ATOM 1639 C CA . THR A 1 203 ? 0.273 10.272 -26.121 1.00 55.41 203 THR A CA 1
ATOM 1640 C C . THR A 1 203 ? -0.004 9.457 -27.390 1.00 55.41 203 THR A C 1
ATOM 1642 O O . THR A 1 203 ? -1.154 9.338 -27.796 1.00 55.41 203 THR A O 1
ATOM 1645 N N . LEU A 1 204 ? 1.031 8.880 -28.017 1.00 60.53 204 LEU A N 1
ATOM 1646 C CA . LEU A 1 204 ? 0.880 7.932 -29.127 1.00 60.53 204 LEU A CA 1
ATOM 1647 C C . LEU A 1 204 ? 0.100 6.679 -28.721 1.00 60.53 204 LEU A C 1
ATOM 1649 O O . LEU A 1 204 ? -0.511 6.055 -29.580 1.00 60.53 204 LEU A O 1
ATOM 1653 N N . VAL A 1 205 ? 0.088 6.338 -27.432 1.00 64.56 205 VAL A N 1
ATOM 1654 C CA . VAL A 1 205 ? -0.592 5.152 -26.893 1.00 64.56 205 VAL A CA 1
ATOM 1655 C C . VAL A 1 205 ? -2.106 5.240 -27.075 1.00 64.56 205 VAL A C 1
ATOM 1657 O O . VAL A 1 205 ? -2.764 4.220 -27.217 1.00 64.56 205 VAL A O 1
ATOM 1660 N N . PHE A 1 206 ? -2.645 6.457 -27.189 1.00 63.78 206 PHE A N 1
ATOM 1661 C CA . PHE A 1 206 ? -4.060 6.688 -27.474 1.00 63.78 206 PHE A CA 1
ATOM 1662 C C . PHE A 1 206 ? -4.430 6.522 -28.956 1.00 63.78 206 PHE A C 1
ATOM 1664 O O . PHE A 1 206 ? -5.589 6.689 -29.324 1.00 63.78 206 PHE A O 1
ATOM 1671 N N . THR A 1 207 ? -3.468 6.249 -29.843 1.00 67.06 207 THR A N 1
ATOM 1672 C CA . THR A 1 207 ? -3.752 6.096 -31.276 1.00 67.06 207 THR A CA 1
ATOM 1673 C C . THR A 1 207 ? -4.125 4.653 -31.606 1.00 67.06 207 THR A C 1
ATOM 1675 O O . THR A 1 207 ? -3.421 3.724 -31.211 1.00 67.06 207 THR A O 1
ATOM 1678 N N . HIS A 1 208 ? -5.176 4.460 -32.416 1.00 67.56 208 HIS A N 1
ATOM 1679 C CA . HIS A 1 208 ? -5.538 3.146 -32.972 1.00 67.56 208 HIS A CA 1
ATOM 1680 C C . HIS A 1 208 ? -4.342 2.440 -33.614 1.00 67.56 208 HIS A C 1
ATOM 1682 O O . HIS A 1 208 ? -4.171 1.234 -33.458 1.00 67.56 208 HIS A O 1
ATOM 1688 N N . PHE A 1 209 ? -3.504 3.205 -34.321 1.00 76.81 209 PHE A N 1
ATOM 1689 C CA . PHE A 1 209 ? -2.304 2.684 -34.957 1.00 76.81 209 PHE A CA 1
ATOM 1690 C C . PHE A 1 209 ? -1.339 2.077 -33.938 1.00 76.81 209 PHE A C 1
ATOM 1692 O O . PHE A 1 209 ? -0.868 0.963 -34.146 1.00 76.81 209 PHE A O 1
ATOM 1699 N N . HIS A 1 210 ? -1.060 2.771 -32.830 1.00 79.81 210 HIS A N 1
ATOM 1700 C CA . HIS A 1 210 ? -0.177 2.238 -31.797 1.00 79.81 210 HIS A CA 1
ATOM 1701 C C . HIS A 1 210 ? -0.759 0.981 -31.155 1.00 79.81 210 HIS A C 1
ATOM 1703 O O . HIS A 1 210 ? -0.031 0.005 -31.015 1.00 79.81 210 HIS A O 1
ATOM 1709 N N . SER A 1 211 ? -2.051 0.973 -30.819 1.00 76.88 211 SER A N 1
ATOM 1710 C CA . SER A 1 211 ? -2.704 -0.199 -30.223 1.00 76.88 211 SER A CA 1
ATOM 1711 C C . SER A 1 211 ? -2.693 -1.399 -31.173 1.00 76.88 211 SER A C 1
ATOM 1713 O O . SER A 1 211 ? -2.304 -2.495 -30.775 1.00 76.88 211 SER A O 1
ATOM 1715 N N . ALA A 1 212 ? -3.025 -1.187 -32.451 1.00 79.25 212 ALA A N 1
ATOM 1716 C CA . ALA A 1 212 ? -2.984 -2.229 -33.473 1.00 79.25 212 ALA A CA 1
ATOM 1717 C C . ALA A 1 212 ? -1.553 -2.733 -33.722 1.00 79.25 212 ALA A C 1
ATOM 1719 O O . ALA A 1 212 ? -1.328 -3.937 -33.817 1.00 79.25 212 ALA A O 1
ATOM 1720 N N . TYR A 1 213 ? -0.571 -1.830 -33.778 1.00 83.62 213 TYR A N 1
ATOM 1721 C CA . TYR A 1 213 ? 0.835 -2.188 -33.948 1.00 83.62 213 TYR A CA 1
ATOM 1722 C C . TYR A 1 213 ? 1.385 -2.940 -32.730 1.00 83.62 213 TYR A C 1
ATOM 1724 O O . TYR A 1 213 ? 2.057 -3.954 -32.899 1.00 83.62 213 TYR A O 1
ATOM 1732 N N . LYS A 1 214 ? 1.064 -2.500 -31.507 1.00 84.12 214 LYS A N 1
ATOM 1733 C CA . LYS A 1 214 ? 1.418 -3.197 -30.264 1.00 84.12 214 LYS A CA 1
ATOM 1734 C C . LYS A 1 214 ? 0.858 -4.617 -30.280 1.00 84.12 214 LYS A C 1
ATOM 1736 O O . LYS A 1 214 ? 1.624 -5.561 -30.116 1.00 84.12 214 LYS A O 1
ATOM 1741 N N . ALA A 1 215 ? -0.439 -4.771 -30.554 1.00 84.50 215 ALA A N 1
ATOM 1742 C CA . ALA A 1 215 ? -1.100 -6.074 -30.620 1.00 84.50 215 ALA A CA 1
ATOM 1743 C C . ALA A 1 215 ? -0.470 -6.994 -31.680 1.00 84.50 215 ALA A C 1
ATOM 1745 O O . ALA A 1 215 ? -0.183 -8.158 -31.398 1.00 84.50 215 ALA A O 1
ATOM 1746 N N . LEU A 1 216 ? -0.190 -6.457 -32.872 1.00 86.69 216 LEU A N 1
ATOM 1747 C CA . LEU A 1 216 ? 0.472 -7.189 -33.950 1.00 86.69 216 LEU A CA 1
ATOM 1748 C C . LEU A 1 216 ? 1.854 -7.693 -33.523 1.00 86.69 216 LEU A C 1
ATOM 1750 O O . LEU A 1 216 ? 2.158 -8.868 -33.683 1.00 86.69 216 LEU A O 1
ATOM 1754 N N . ILE A 1 217 ? 2.686 -6.822 -32.949 1.00 86.38 217 ILE A N 1
ATOM 1755 C CA . ILE A 1 217 ? 4.043 -7.184 -32.528 1.00 86.38 217 ILE A CA 1
ATOM 1756 C C . ILE A 1 217 ? 4.021 -8.162 -31.351 1.00 86.38 217 ILE A C 1
ATOM 1758 O O . ILE A 1 217 ? 4.807 -9.103 -31.352 1.00 86.38 217 ILE A O 1
ATOM 1762 N N . CYS A 1 218 ? 3.115 -7.998 -30.384 1.00 86.50 218 CYS A N 1
ATOM 1763 C CA . CYS A 1 218 ? 2.960 -8.956 -29.287 1.00 86.50 218 CYS A CA 1
ATOM 1764 C C . CYS A 1 218 ? 2.616 -10.365 -29.791 1.00 86.50 218 CYS A C 1
ATOM 1766 O O . CYS A 1 218 ? 3.107 -11.339 -29.223 1.00 86.50 218 CYS A O 1
ATOM 1768 N N . ARG A 1 219 ? 1.820 -10.474 -30.864 1.00 87.50 219 ARG A N 1
ATOM 1769 C CA . ARG A 1 219 ? 1.440 -11.755 -31.473 1.00 87.50 219 ARG A CA 1
ATOM 1770 C C . ARG A 1 219 ? 2.531 -12.336 -32.373 1.00 87.50 219 ARG A C 1
ATOM 1772 O O . ARG A 1 219 ? 2.847 -13.515 -32.264 1.00 87.50 219 ARG A O 1
ATOM 1779 N N . ASP A 1 220 ? 3.097 -11.516 -33.253 1.00 90.38 220 ASP A N 1
ATOM 1780 C CA . ASP A 1 220 ? 3.941 -11.987 -34.357 1.00 90.38 220 ASP A CA 1
ATOM 1781 C C . ASP A 1 220 ? 5.440 -11.982 -33.999 1.00 90.38 220 ASP A C 1
ATOM 1783 O O . ASP A 1 220 ? 6.241 -12.650 -34.651 1.00 90.38 220 ASP A O 1
ATOM 1787 N N . ASN A 1 221 ? 5.854 -11.224 -32.974 1.00 90.19 221 ASN A N 1
ATOM 1788 C CA . ASN A 1 221 ? 7.247 -11.134 -32.535 1.00 90.19 221 ASN A CA 1
ATOM 1789 C C . ASN A 1 221 ? 7.358 -10.854 -31.024 1.00 90.19 221 ASN A C 1
ATOM 1791 O O . ASN A 1 221 ? 7.639 -9.730 -30.587 1.00 90.19 221 ASN A O 1
ATOM 1795 N N . SER A 1 222 ? 7.181 -11.907 -30.220 1.00 88.12 222 SER A N 1
ATOM 1796 C CA . SER A 1 222 ? 7.193 -11.811 -28.756 1.00 88.12 222 SER A CA 1
ATOM 1797 C C . SER A 1 222 ? 8.497 -11.247 -28.190 1.00 88.12 222 SER A C 1
ATOM 1799 O O . SER A 1 222 ? 8.472 -10.539 -27.188 1.00 88.12 222 SER A O 1
ATOM 1801 N N . ASP A 1 223 ? 9.642 -11.523 -28.815 1.00 88.38 223 ASP A N 1
ATOM 1802 C CA . ASP A 1 223 ? 10.941 -11.072 -28.301 1.00 88.38 223 ASP A CA 1
ATOM 1803 C C . ASP A 1 223 ? 11.134 -9.575 -28.509 1.00 88.38 223 ASP A C 1
ATOM 1805 O O . ASP A 1 223 ? 11.554 -8.861 -27.596 1.00 88.38 223 ASP A O 1
ATOM 1809 N N . LYS A 1 224 ? 10.724 -9.060 -29.673 1.00 87.81 224 LYS A N 1
ATOM 1810 C CA . LYS A 1 224 ? 10.661 -7.617 -29.901 1.00 87.81 224 LYS A CA 1
ATOM 1811 C C . LYS A 1 224 ? 9.677 -6.954 -28.937 1.00 87.81 224 LYS A C 1
ATOM 1813 O O . LYS A 1 224 ? 10.003 -5.908 -28.385 1.00 87.81 224 LYS A O 1
ATOM 1818 N N . ALA A 1 225 ? 8.512 -7.558 -28.698 1.00 85.94 225 ALA A N 1
ATOM 1819 C CA . ALA A 1 225 ? 7.532 -7.034 -27.747 1.00 85.94 225 ALA A CA 1
ATOM 1820 C C . ALA A 1 225 ? 8.083 -6.969 -26.309 1.00 85.94 225 ALA A C 1
ATOM 1822 O O . ALA A 1 225 ? 7.894 -5.961 -25.630 1.00 85.94 225 ALA A O 1
ATOM 1823 N N . ARG A 1 226 ? 8.827 -7.990 -25.860 1.00 86.56 226 ARG A N 1
ATOM 1824 C CA . ARG A 1 226 ? 9.519 -7.992 -24.557 1.00 86.56 226 ARG A CA 1
ATOM 1825 C C . ARG A 1 226 ? 10.605 -6.923 -24.472 1.00 86.56 226 ARG A C 1
ATOM 1827 O O . ARG A 1 226 ? 10.662 -6.203 -23.481 1.00 86.56 226 ARG A O 1
ATOM 1834 N N . ASN A 1 227 ? 11.418 -6.764 -25.519 1.00 83.12 227 ASN A N 1
ATOM 1835 C CA . ASN A 1 227 ? 12.448 -5.717 -25.576 1.00 83.12 227 ASN A CA 1
ATOM 1836 C C . ASN A 1 227 ? 11.848 -4.304 -25.517 1.00 83.12 227 ASN A C 1
ATOM 1838 O O . ASN A 1 227 ? 12.454 -3.397 -24.954 1.00 83.12 227 ASN A O 1
ATOM 1842 N N . LEU A 1 228 ? 10.643 -4.124 -26.066 1.00 82.19 228 LEU A N 1
ATOM 1843 C CA . LEU A 1 228 ? 9.877 -2.877 -25.987 1.00 82.19 228 LEU A CA 1
ATOM 1844 C C . LEU A 1 228 ? 9.114 -2.714 -24.659 1.00 82.19 228 LEU A C 1
ATOM 1846 O O . LEU A 1 228 ? 8.487 -1.681 -24.444 1.00 82.19 228 LEU A O 1
ATOM 1850 N N . GLY A 1 229 ? 9.151 -3.716 -23.773 1.00 81.81 229 GLY A N 1
ATOM 1851 C CA . GLY A 1 229 ? 8.432 -3.719 -22.499 1.00 81.81 229 GLY A CA 1
ATOM 1852 C C . GLY A 1 229 ? 6.924 -3.955 -22.613 1.00 81.81 229 GLY A C 1
ATOM 1853 O O . GLY A 1 229 ? 6.214 -3.785 -21.628 1.00 81.81 229 GLY A O 1
ATOM 1854 N N . TRP A 1 230 ? 6.416 -4.350 -23.781 1.00 84.94 230 TRP A N 1
ATOM 1855 C CA . TRP A 1 230 ? 4.987 -4.608 -24.013 1.00 84.94 230 TRP A CA 1
ATOM 1856 C C . TRP A 1 230 ? 4.535 -5.985 -23.542 1.00 84.94 230 TRP A C 1
ATOM 1858 O O . TRP A 1 230 ? 3.348 -6.204 -23.350 1.00 84.94 230 TRP A O 1
ATOM 1868 N N . LEU A 1 231 ? 5.477 -6.906 -23.350 1.00 86.38 231 LEU A N 1
ATOM 1869 C CA . LEU A 1 231 ? 5.232 -8.204 -22.734 1.00 86.38 231 LEU A CA 1
ATOM 1870 C C . LEU A 1 231 ? 6.153 -8.392 -21.528 1.00 86.38 231 LEU A C 1
ATOM 1872 O O . LEU A 1 231 ? 7.282 -7.883 -21.547 1.00 86.38 231 LEU A O 1
ATOM 1876 N N . PRO A 1 232 ? 5.709 -9.143 -20.505 1.00 87.88 232 PRO A N 1
ATOM 1877 C CA . PRO A 1 232 ? 6.563 -9.483 -19.382 1.00 87.88 232 PRO A CA 1
ATOM 1878 C C . PRO A 1 232 ? 7.759 -10.328 -19.843 1.00 87.88 232 PRO A C 1
ATOM 1880 O O . PRO A 1 232 ? 7.679 -11.043 -20.854 1.00 87.88 232 PRO A O 1
ATOM 1883 N N . PRO A 1 233 ? 8.875 -10.292 -19.092 1.00 87.81 233 PRO A N 1
ATOM 1884 C CA . PRO A 1 233 ? 9.949 -11.260 -19.249 1.00 87.81 233 PRO A CA 1
ATOM 1885 C C . PRO A 1 233 ? 9.409 -12.692 -19.277 1.00 87.81 233 PRO A C 1
ATOM 1887 O O . PRO A 1 233 ? 8.455 -13.019 -18.575 1.00 87.81 233 PRO A O 1
ATOM 1890 N N . ALA A 1 234 ? 10.049 -13.563 -20.061 1.00 86.75 234 ALA A N 1
ATOM 1891 C CA . ALA A 1 234 ? 9.639 -14.966 -20.170 1.00 86.75 234 ALA A CA 1
ATOM 1892 C C . ALA A 1 234 ? 9.655 -15.698 -18.816 1.00 86.75 234 ALA A C 1
ATOM 1894 O O . ALA A 1 234 ? 8.874 -16.619 -18.600 1.00 86.75 234 ALA A O 1
ATOM 1895 N N . VAL A 1 235 ? 10.533 -15.270 -17.905 1.00 86.38 235 VAL A N 1
ATOM 1896 C CA . VAL A 1 235 ? 10.608 -15.774 -16.536 1.00 86.38 235 VAL A CA 1
ATOM 1897 C C . VAL A 1 235 ? 10.556 -14.591 -15.580 1.00 86.38 235 VAL A C 1
ATOM 1899 O O . VAL A 1 235 ? 11.436 -13.729 -15.590 1.00 86.38 235 VAL A O 1
ATOM 1902 N N . MET A 1 236 ? 9.529 -14.566 -14.735 1.00 88.38 236 MET A N 1
ATOM 1903 C CA . MET A 1 236 ? 9.405 -13.594 -13.654 1.00 88.38 236 MET A CA 1
ATOM 1904 C C . MET A 1 236 ? 10.183 -14.092 -12.439 1.00 88.38 236 MET A C 1
ATOM 1906 O O . MET A 1 236 ? 9.829 -15.100 -11.831 1.00 88.38 236 MET A O 1
ATOM 1910 N N . VAL A 1 237 ? 11.258 -13.389 -12.089 1.00 88.62 237 VAL A N 1
ATOM 1911 C CA . VAL A 1 237 ? 12.129 -13.756 -10.967 1.00 88.62 237 VAL A CA 1
ATOM 1912 C C . VAL A 1 237 ? 11.932 -12.764 -9.830 1.00 88.62 237 VAL A C 1
ATOM 1914 O O . VAL A 1 237 ? 12.097 -11.559 -10.016 1.00 88.62 237 VAL A O 1
ATOM 1917 N N . ALA A 1 238 ? 11.598 -13.280 -8.648 1.00 90.75 238 ALA A N 1
ATOM 1918 C CA . ALA A 1 238 ? 11.528 -12.472 -7.439 1.00 90.75 238 ALA A CA 1
ATOM 1919 C C . ALA A 1 238 ? 12.921 -11.953 -7.039 1.00 90.75 238 ALA A C 1
ATOM 1921 O O . ALA A 1 238 ? 13.894 -12.714 -7.120 1.00 90.75 238 ALA A O 1
ATOM 1922 N N . PRO A 1 239 ? 13.037 -10.696 -6.569 1.00 92.56 239 PRO A N 1
ATOM 1923 C CA . PRO A 1 239 ? 14.279 -10.201 -5.996 1.00 92.56 239 PRO A CA 1
ATOM 1924 C C . PRO A 1 239 ? 14.723 -11.093 -4.832 1.00 92.56 239 PRO A C 1
ATOM 1926 O O . PRO A 1 239 ? 13.901 -11.530 -4.027 1.00 92.56 239 PRO A O 1
ATOM 1929 N N . ARG A 1 240 ? 16.027 -11.361 -4.753 1.00 91.56 240 ARG A N 1
ATOM 1930 C CA . ARG A 1 240 ? 16.645 -12.133 -3.667 1.00 91.56 240 ARG A CA 1
ATOM 1931 C C . ARG A 1 240 ? 17.253 -11.195 -2.637 1.00 91.56 240 ARG A C 1
ATOM 1933 O O . ARG A 1 240 ? 17.621 -10.073 -2.977 1.00 91.56 240 ARG A O 1
ATOM 1940 N N . ALA A 1 241 ? 17.412 -11.677 -1.407 1.00 92.81 241 ALA A N 1
ATOM 1941 C CA . ALA A 1 241 ? 18.148 -10.943 -0.386 1.00 92.81 241 ALA A CA 1
ATOM 1942 C C . ALA A 1 241 ? 19.571 -10.615 -0.858 1.00 92.81 241 ALA A C 1
ATOM 1944 O O . ALA A 1 241 ? 20.344 -11.509 -1.204 1.00 92.81 241 ALA A O 1
ATOM 1945 N N . SER A 1 242 ? 19.946 -9.337 -0.819 1.00 93.12 242 SER A N 1
ATOM 1946 C CA . SER A 1 242 ? 21.326 -8.919 -1.096 1.00 93.12 242 SER A CA 1
ATOM 1947 C C . SER A 1 242 ? 22.260 -9.171 0.093 1.00 93.12 242 SER A C 1
ATOM 1949 O O . SER A 1 242 ? 23.476 -9.195 -0.055 1.00 93.12 242 SER A O 1
ATOM 1951 N N . SER A 1 243 ? 21.696 -9.265 1.299 1.00 92.06 243 SER A N 1
ATOM 1952 C CA . SER A 1 243 ? 22.392 -9.573 2.550 1.00 92.06 243 SER A CA 1
ATOM 1953 C C . SER A 1 243 ? 21.410 -10.270 3.491 1.00 92.06 243 SER A C 1
ATOM 1955 O O . SER A 1 243 ? 20.258 -9.839 3.552 1.00 92.06 243 SER A O 1
ATOM 1957 N N . PRO A 1 244 ? 21.836 -11.285 4.262 1.00 86.38 244 PRO A N 1
ATOM 1958 C CA . PRO A 1 244 ? 20.966 -11.960 5.226 1.00 86.38 244 PRO A CA 1
ATOM 1959 C C . PRO A 1 244 ? 20.592 -11.078 6.425 1.00 86.38 244 PRO A C 1
ATOM 1961 O O . PRO A 1 244 ? 19.556 -11.295 7.043 1.00 86.38 244 PRO A O 1
ATOM 1964 N N . HIS A 1 245 ? 21.409 -10.075 6.760 1.00 87.19 245 HIS A N 1
ATOM 1965 C CA . HIS A 1 245 ? 21.194 -9.218 7.927 1.00 87.19 245 HIS A CA 1
ATOM 1966 C C . HIS A 1 245 ? 21.022 -7.757 7.513 1.00 87.19 245 HIS A C 1
ATOM 1968 O O . HIS A 1 245 ? 21.768 -7.258 6.664 1.00 87.19 245 HIS A O 1
ATOM 1974 N N . ALA A 1 246 ? 20.057 -7.082 8.144 1.00 88.62 246 ALA A N 1
ATOM 1975 C CA . ALA A 1 246 ? 19.867 -5.640 8.040 1.00 88.62 246 ALA A CA 1
ATOM 1976 C C . ALA A 1 246 ? 20.770 -4.911 9.046 1.00 88.62 246 ALA A C 1
ATOM 1978 O O . ALA A 1 246 ? 20.849 -5.293 10.217 1.00 88.62 246 ALA A O 1
ATOM 1979 N N . ALA A 1 247 ? 21.419 -3.840 8.603 1.00 89.06 247 ALA A N 1
ATOM 1980 C CA . ALA A 1 247 ? 22.216 -2.941 9.424 1.00 89.06 247 ALA A CA 1
ATOM 1981 C C . ALA A 1 247 ? 21.458 -1.640 9.734 1.00 89.06 247 ALA A C 1
ATOM 1983 O O . ALA A 1 247 ? 20.446 -1.311 9.114 1.00 89.06 247 ALA A O 1
ATOM 1984 N N . VAL A 1 248 ? 21.960 -0.865 10.701 1.00 86.62 248 VAL A N 1
ATOM 1985 C CA . VAL A 1 248 ? 21.405 0.460 11.016 1.00 86.62 248 VAL A CA 1
ATOM 1986 C C . VAL A 1 248 ? 21.401 1.323 9.753 1.00 86.62 248 VAL A C 1
ATOM 1988 O O . VAL A 1 248 ? 22.439 1.521 9.128 1.00 86.62 248 VAL A O 1
ATOM 1991 N N . GLY A 1 249 ? 20.228 1.847 9.399 1.00 86.44 249 GLY A N 1
ATOM 1992 C CA . GLY A 1 249 ? 20.019 2.635 8.181 1.00 86.44 249 GLY A CA 1
ATOM 1993 C C . GLY A 1 249 ? 19.387 1.853 7.027 1.00 86.44 249 GLY A C 1
ATOM 1994 O O . GLY A 1 249 ? 18.837 2.480 6.125 1.00 86.44 249 GLY A O 1
ATOM 1995 N N . ASP A 1 250 ? 19.377 0.518 7.074 1.00 91.69 250 ASP A N 1
ATOM 1996 C CA . ASP A 1 250 ? 18.656 -0.292 6.091 1.00 91.69 250 ASP A CA 1
ATOM 1997 C C . ASP A 1 250 ? 17.132 -0.236 6.328 1.00 91.69 250 ASP A C 1
ATOM 1999 O O . ASP A 1 250 ? 16.638 -0.028 7.445 1.00 91.69 250 ASP A O 1
ATOM 2003 N N . LEU A 1 251 ? 16.353 -0.445 5.261 1.00 91.44 251 LEU A N 1
ATOM 2004 C CA . LEU A 1 251 ? 14.891 -0.355 5.318 1.00 91.44 251 LEU A CA 1
ATOM 2005 C C . LEU A 1 251 ? 14.276 -1.422 6.229 1.00 91.44 251 LEU A C 1
ATOM 2007 O O . LEU A 1 251 ? 13.404 -1.090 7.032 1.00 91.44 251 LEU A O 1
ATOM 2011 N N . ALA A 1 252 ? 14.780 -2.655 6.180 1.00 90.69 252 ALA A N 1
ATOM 2012 C CA . ALA A 1 252 ? 14.305 -3.751 7.024 1.00 90.69 252 ALA A CA 1
ATOM 2013 C C . ALA A 1 252 ? 14.782 -3.656 8.488 1.00 90.69 252 ALA A C 1
ATOM 2015 O O . ALA A 1 252 ? 14.291 -4.378 9.349 1.00 90.69 252 ALA A O 1
ATOM 2016 N N . TYR A 1 253 ? 15.721 -2.758 8.817 1.00 89.88 253 TYR A N 1
ATOM 2017 C CA . TYR A 1 253 ? 16.233 -2.641 10.183 1.00 89.88 253 TYR A CA 1
ATOM 2018 C C . TYR A 1 253 ? 15.202 -2.027 11.139 1.00 89.88 253 TYR A C 1
ATOM 2020 O O . TYR A 1 253 ? 14.754 -0.898 10.929 1.00 89.88 253 TYR A O 1
ATOM 2028 N N . TRP A 1 254 ? 14.894 -2.708 12.244 1.00 86.50 254 TRP A N 1
ATOM 2029 C CA . TRP A 1 254 ? 14.018 -2.195 13.300 1.00 86.50 254 TRP A CA 1
ATOM 2030 C C . TRP A 1 254 ? 14.774 -2.035 14.632 1.00 86.50 254 TRP A C 1
ATOM 2032 O O . TRP A 1 254 ? 15.372 -3.001 15.110 1.00 86.50 254 TRP A O 1
ATOM 2042 N N . PRO A 1 255 ? 14.776 -0.837 15.257 1.00 79.06 255 PRO A N 1
ATOM 2043 C CA . PRO A 1 255 ? 15.615 -0.567 16.427 1.00 79.06 255 PRO A CA 1
ATOM 2044 C C . PRO A 1 255 ? 15.079 -1.153 17.743 1.00 79.06 255 PRO A C 1
ATOM 2046 O O . PRO A 1 255 ? 15.853 -1.332 18.682 1.00 79.06 255 PRO A O 1
ATOM 2049 N N . LEU A 1 256 ? 13.779 -1.450 17.846 1.00 73.50 256 LEU A N 1
ATOM 2050 C CA . LEU A 1 256 ? 13.154 -1.860 19.107 1.00 73.50 256 LEU A CA 1
ATOM 2051 C C . LEU A 1 256 ? 13.179 -3.386 19.252 1.00 73.50 256 LEU A C 1
ATOM 2053 O O . LEU A 1 256 ? 12.511 -4.116 18.521 1.00 73.50 256 LEU A O 1
ATOM 2057 N N . ARG A 1 257 ? 13.985 -3.878 20.205 1.00 59.19 257 ARG A N 1
ATOM 2058 C CA . ARG A 1 257 ? 14.263 -5.307 20.402 1.00 59.19 257 ARG A CA 1
ATOM 2059 C C . ARG A 1 257 ? 13.372 -6.002 21.470 1.00 59.19 257 ARG A C 1
ATOM 2061 O O . ARG A 1 257 ? 13.899 -6.823 22.216 1.00 59.19 257 ARG A O 1
ATOM 2068 N N . GLN A 1 258 ? 12.043 -5.842 21.464 1.00 58.06 258 GLN A N 1
ATOM 2069 C CA . GLN A 1 258 ? 11.101 -6.573 22.363 1.00 58.06 258 GLN A CA 1
ATOM 2070 C C . GLN A 1 258 ? 10.259 -7.664 21.659 1.00 58.06 258 GLN A C 1
ATOM 2072 O O . GLN A 1 258 ? 10.186 -7.658 20.444 1.00 58.06 258 GLN A O 1
ATOM 2077 N N . ASP A 1 259 ? 9.649 -8.624 22.363 1.00 55.03 259 ASP A N 1
ATOM 2078 C CA . ASP A 1 259 ? 8.993 -9.816 21.762 1.00 55.03 259 ASP A CA 1
ATOM 2079 C C . ASP A 1 259 ? 7.772 -9.525 20.860 1.00 55.03 259 ASP A C 1
ATOM 2081 O O . ASP A 1 259 ? 7.471 -10.297 19.949 1.00 55.03 259 ASP A O 1
ATOM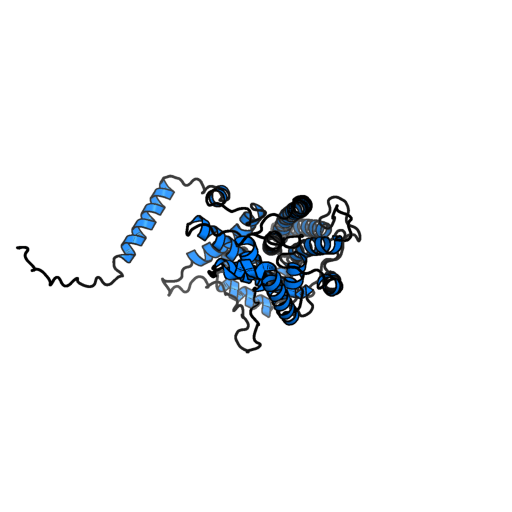 2085 N N . GLU A 1 260 ? 7.167 -8.342 20.985 1.00 55.94 260 GLU A N 1
ATOM 2086 C CA . GLU A 1 260 ? 6.167 -7.780 20.054 1.00 55.94 260 GLU A CA 1
ATOM 2087 C C . GLU A 1 260 ? 6.750 -7.459 18.650 1.00 55.94 260 GLU A C 1
ATOM 2089 O O . GLU A 1 260 ? 6.023 -7.110 17.717 1.00 55.94 260 GLU A O 1
ATOM 2094 N N . LYS A 1 261 ? 8.070 -7.651 18.469 1.00 60.88 261 LYS A N 1
ATOM 2095 C CA . LYS A 1 261 ? 8.874 -7.572 17.229 1.00 60.88 261 LYS A CA 1
ATOM 2096 C C . LYS A 1 261 ? 8.202 -8.120 15.984 1.00 60.88 261 LYS A C 1
ATOM 2098 O O . LYS A 1 261 ? 8.381 -7.541 14.919 1.00 60.88 261 LYS A O 1
ATOM 2103 N N . ARG A 1 262 ? 7.520 -9.266 16.090 1.00 77.38 262 ARG A N 1
ATOM 2104 C CA . ARG A 1 262 ? 7.061 -10.001 14.901 1.00 77.38 262 ARG A CA 1
ATOM 2105 C C . ARG A 1 262 ? 6.020 -9.207 14.119 1.00 77.38 262 ARG A C 1
ATOM 2107 O O . ARG A 1 262 ? 6.060 -9.216 12.899 1.00 77.38 262 ARG A O 1
ATOM 2114 N N . ILE A 1 263 ? 5.149 -8.466 14.806 1.00 88.44 263 ILE A N 1
ATOM 2115 C CA . ILE A 1 263 ? 4.117 -7.650 14.153 1.00 88.44 263 ILE A CA 1
ATOM 2116 C C . ILE A 1 263 ? 4.771 -6.500 13.382 1.00 88.44 263 ILE A C 1
ATOM 2118 O O . ILE A 1 263 ? 4.490 -6.315 12.204 1.00 88.44 263 ILE A O 1
ATOM 2122 N N . TYR A 1 264 ? 5.683 -5.752 14.008 1.00 88.62 264 TYR A N 1
ATOM 2123 C CA . TYR A 1 264 ? 6.348 -4.617 13.356 1.00 88.62 264 TYR A CA 1
ATOM 2124 C C . TYR A 1 264 ? 7.257 -5.038 12.208 1.00 88.62 264 TYR A C 1
ATOM 2126 O O . TYR A 1 264 ? 7.274 -4.380 11.170 1.00 88.62 264 TYR A O 1
ATOM 2134 N N . ASP A 1 265 ? 7.978 -6.142 12.381 1.00 89.19 265 ASP A N 1
ATOM 2135 C CA . ASP A 1 265 ? 8.792 -6.734 11.326 1.00 89.19 265 ASP A CA 1
ATOM 2136 C C . ASP A 1 265 ? 7.914 -7.136 10.132 1.00 89.19 265 ASP A C 1
ATOM 2138 O O . ASP A 1 265 ? 8.208 -6.736 9.008 1.00 89.19 265 ASP A O 1
ATOM 2142 N N . LEU A 1 266 ? 6.765 -7.786 10.367 1.00 92.38 266 LEU A N 1
ATOM 2143 C CA . LEU A 1 266 ? 5.791 -8.090 9.314 1.00 92.38 266 LEU A CA 1
ATOM 2144 C C . LEU A 1 266 ? 5.249 -6.830 8.634 1.00 92.38 266 LEU A C 1
ATOM 2146 O O . LEU A 1 266 ? 5.200 -6.789 7.408 1.00 92.38 266 LEU A O 1
ATOM 2150 N N . LEU A 1 267 ? 4.873 -5.789 9.384 1.00 94.94 267 LEU A N 1
ATOM 2151 C CA . LEU A 1 267 ? 4.363 -4.539 8.806 1.00 94.94 267 LEU A CA 1
ATOM 2152 C C . LEU A 1 267 ? 5.417 -3.859 7.919 1.00 94.94 267 LEU A C 1
ATOM 2154 O O . LEU A 1 267 ? 5.121 -3.444 6.799 1.00 94.94 267 LEU A O 1
ATOM 2158 N N . ILE A 1 268 ? 6.662 -3.768 8.390 1.00 95.00 268 ILE A N 1
ATOM 2159 C CA . ILE A 1 268 ? 7.758 -3.135 7.646 1.00 95.00 268 ILE A CA 1
ATOM 2160 C C . ILE A 1 268 ? 8.122 -3.966 6.417 1.00 95.00 268 ILE A C 1
ATOM 2162 O O . ILE A 1 268 ? 8.223 -3.413 5.323 1.00 95.00 268 ILE A O 1
ATOM 2166 N N . ARG A 1 269 ? 8.271 -5.287 6.564 1.00 95.50 269 ARG A N 1
ATOM 2167 C CA . ARG A 1 269 ? 8.549 -6.192 5.440 1.00 95.50 269 ARG A CA 1
ATOM 2168 C C . ARG A 1 269 ? 7.423 -6.194 4.417 1.00 95.50 269 ARG A C 1
ATOM 2170 O O . ARG A 1 269 ? 7.712 -6.199 3.228 1.00 95.50 269 ARG A O 1
ATOM 2177 N N . THR A 1 270 ? 6.166 -6.078 4.846 1.00 97.50 270 THR A N 1
ATOM 2178 C CA . THR A 1 270 ? 5.017 -5.916 3.939 1.00 97.50 270 THR A CA 1
ATOM 2179 C C . THR A 1 270 ? 5.133 -4.628 3.131 1.00 97.50 270 THR A C 1
ATOM 2181 O O . THR A 1 270 ? 4.980 -4.659 1.913 1.00 97.50 270 THR A O 1
ATOM 2184 N N . ALA A 1 271 ? 5.481 -3.503 3.765 1.00 97.75 271 ALA A N 1
ATOM 2185 C CA . ALA A 1 271 ? 5.699 -2.245 3.051 1.00 97.75 271 ALA A CA 1
ATOM 2186 C C . ALA A 1 271 ? 6.869 -2.338 2.050 1.00 97.75 271 ALA A C 1
ATOM 2188 O O . ALA A 1 271 ? 6.764 -1.856 0.925 1.00 97.75 271 ALA A O 1
ATOM 2189 N N . ILE A 1 272 ? 7.973 -2.992 2.426 1.00 97.44 272 ILE A N 1
ATOM 2190 C CA . ILE A 1 272 ? 9.127 -3.224 1.539 1.00 97.44 272 ILE A CA 1
ATOM 2191 C C . ILE A 1 272 ? 8.739 -4.143 0.371 1.00 97.44 272 ILE A C 1
ATOM 2193 O O . ILE A 1 272 ? 9.099 -3.867 -0.774 1.00 97.44 272 ILE A O 1
ATOM 2197 N N . TRP A 1 273 ? 7.977 -5.205 0.637 1.00 97.75 273 TRP A N 1
ATOM 2198 C CA . TRP A 1 273 ? 7.475 -6.121 -0.384 1.00 97.75 273 TRP A CA 1
ATOM 2199 C C . TRP A 1 273 ? 6.563 -5.399 -1.377 1.00 97.75 273 TRP A C 1
ATOM 2201 O O . TRP A 1 273 ? 6.786 -5.494 -2.581 1.00 97.75 273 TRP A O 1
ATOM 2211 N N . LEU A 1 274 ? 5.603 -4.605 -0.888 1.00 97.75 274 LEU A N 1
ATOM 2212 C CA . LEU A 1 274 ? 4.720 -3.791 -1.727 1.00 97.75 274 LEU A CA 1
ATOM 2213 C C . LEU A 1 274 ? 5.506 -2.794 -2.579 1.00 97.75 274 LEU A C 1
ATOM 2215 O O . LEU A 1 274 ? 5.172 -2.612 -3.744 1.00 97.75 274 LEU A O 1
ATOM 2219 N N . ALA A 1 275 ? 6.582 -2.200 -2.057 1.00 96.69 275 ALA A N 1
ATOM 2220 C CA . ALA A 1 275 ? 7.425 -1.301 -2.843 1.00 96.69 275 ALA A CA 1
ATOM 2221 C C . ALA A 1 275 ? 8.054 -2.013 -4.047 1.00 96.69 275 ALA A C 1
ATOM 2223 O O . ALA A 1 275 ? 8.047 -1.484 -5.156 1.00 96.69 275 ALA A O 1
ATOM 2224 N N . LEU A 1 276 ? 8.570 -3.226 -3.834 1.00 96.50 276 LEU A N 1
ATOM 2225 C CA . LEU A 1 276 ? 9.213 -4.027 -4.876 1.00 96.50 276 LEU A CA 1
ATOM 2226 C C . LEU A 1 276 ? 8.209 -4.644 -5.858 1.00 96.50 276 LEU A C 1
ATOM 2228 O O . LEU A 1 276 ? 8.518 -4.774 -7.042 1.00 96.50 276 LEU A O 1
ATOM 2232 N N . ALA A 1 277 ? 7.035 -5.050 -5.374 1.00 94.38 277 ALA A N 1
ATOM 2233 C CA . ALA A 1 277 ? 6.024 -5.749 -6.161 1.00 94.38 277 ALA A CA 1
ATOM 2234 C C . ALA A 1 277 ? 5.060 -4.800 -6.887 1.00 94.38 277 ALA A C 1
ATOM 2236 O O . ALA A 1 277 ? 4.641 -5.102 -7.998 1.00 94.38 277 ALA A O 1
ATOM 2237 N N . ARG A 1 278 ? 4.689 -3.679 -6.257 1.00 92.94 278 ARG A N 1
ATOM 2238 C CA . ARG A 1 278 ? 3.557 -2.819 -6.652 1.00 92.94 278 ARG A CA 1
ATOM 2239 C C . ARG A 1 278 ? 3.893 -1.318 -6.681 1.00 92.94 278 ARG A C 1
ATOM 2241 O O . ARG A 1 278 ? 3.101 -0.525 -7.173 1.00 92.94 278 ARG A O 1
ATOM 2248 N N . GLY A 1 279 ? 5.058 -0.906 -6.183 1.00 92.38 279 GLY A N 1
ATOM 2249 C CA . GLY A 1 279 ? 5.516 0.483 -6.253 1.00 92.38 279 GLY A CA 1
ATOM 2250 C C . GLY A 1 279 ? 4.886 1.430 -5.224 1.00 92.38 279 GLY A C 1
ATOM 2251 O O . GLY A 1 279 ? 4.303 1.018 -4.220 1.00 92.38 279 GLY A O 1
ATOM 2252 N N . LEU A 1 280 ? 5.061 2.737 -5.450 1.00 93.44 280 LEU A N 1
ATOM 2253 C CA . LEU A 1 280 ? 4.734 3.794 -4.481 1.00 93.44 280 LEU A CA 1
ATOM 2254 C C . LEU A 1 280 ? 3.254 3.825 -4.043 1.00 93.44 280 LEU A C 1
ATOM 2256 O O . LEU A 1 280 ? 3.030 3.908 -2.831 1.00 93.44 280 LEU A O 1
ATOM 2260 N N . PRO A 1 281 ? 2.249 3.778 -4.945 1.00 92.81 281 PRO A N 1
ATOM 2261 C CA . PRO A 1 281 ? 0.845 3.913 -4.548 1.00 92.81 281 PRO A CA 1
ATOM 2262 C C . PRO A 1 281 ? 0.420 2.865 -3.515 1.00 92.81 281 PRO A C 1
ATOM 2264 O O . PRO A 1 281 ? -0.217 3.205 -2.518 1.00 92.81 281 PRO A O 1
ATOM 2267 N N . ALA A 1 282 ? 0.867 1.621 -3.701 1.00 95.62 282 ALA A N 1
ATOM 2268 C CA . ALA A 1 282 ? 0.570 0.502 -2.819 1.00 95.62 282 ALA A CA 1
ATOM 2269 C C . ALA A 1 282 ? 1.204 0.657 -1.430 1.00 95.62 282 ALA A C 1
ATOM 2271 O O . ALA A 1 282 ? 0.542 0.452 -0.413 1.00 95.62 282 ALA A O 1
ATOM 2272 N N . VAL A 1 283 ? 2.475 1.074 -1.373 1.00 96.94 283 VAL A N 1
ATOM 2273 C CA . VAL A 1 283 ? 3.174 1.365 -0.107 1.00 96.94 283 VAL A CA 1
ATOM 2274 C C . VAL A 1 283 ? 2.471 2.487 0.638 1.00 96.94 283 VAL A C 1
ATOM 2276 O O . VAL A 1 283 ? 2.229 2.392 1.839 1.00 96.94 283 VAL A O 1
ATOM 2279 N N . HIS A 1 284 ? 2.123 3.549 -0.084 1.00 95.44 284 HIS A N 1
ATOM 2280 C CA . HIS A 1 284 ? 1.447 4.695 0.490 1.00 95.44 284 HIS A CA 1
ATOM 2281 C C . HIS A 1 284 ? 0.063 4.311 1.037 1.00 95.44 284 HIS A C 1
ATOM 2283 O O . HIS A 1 284 ? -0.287 4.723 2.146 1.00 95.44 284 HIS A O 1
ATOM 2289 N N . LEU A 1 285 ? -0.723 3.534 0.287 1.00 95.31 285 LEU A N 1
ATOM 2290 C CA . LEU A 1 285 ? -2.025 3.025 0.723 1.00 95.31 285 LEU A CA 1
ATOM 2291 C C . LEU A 1 285 ? -1.888 2.167 1.987 1.00 95.31 285 LEU A C 1
ATOM 2293 O O . LEU A 1 285 ? -2.576 2.415 2.977 1.00 95.31 285 LEU A O 1
ATOM 2297 N N . PHE A 1 286 ? -0.953 1.215 1.978 1.00 97.25 286 PHE A N 1
ATOM 2298 C CA . PHE A 1 286 ? -0.692 0.330 3.110 1.00 97.25 286 PHE A CA 1
ATOM 2299 C C . PHE A 1 286 ? -0.303 1.107 4.366 1.00 97.25 286 PHE A C 1
ATOM 2301 O O . PHE A 1 286 ? -0.940 0.948 5.404 1.00 97.25 286 PHE A O 1
ATOM 2308 N N . CYS A 1 287 ? 0.692 1.993 4.282 1.00 95.50 287 CYS A N 1
ATOM 2309 C CA . CYS A 1 287 ? 1.136 2.771 5.436 1.00 95.50 287 CYS A CA 1
ATOM 2310 C C . CYS A 1 287 ? 0.028 3.687 5.985 1.00 95.50 287 CYS A C 1
ATOM 2312 O O . CYS A 1 287 ? -0.058 3.869 7.197 1.00 95.50 287 CYS A O 1
ATOM 2314 N N . ASP A 1 288 ? -0.827 4.260 5.132 1.00 92.25 288 ASP A N 1
ATOM 2315 C CA . ASP A 1 288 ? -1.984 5.046 5.581 1.00 92.25 288 ASP A CA 1
ATOM 2316 C C . ASP A 1 288 ? -3.025 4.199 6.306 1.00 92.25 288 ASP A C 1
ATOM 2318 O O . ASP A 1 288 ? -3.506 4.615 7.358 1.00 92.25 288 ASP A O 1
ATOM 2322 N N . ILE A 1 289 ? -3.336 3.010 5.789 1.00 92.50 289 ILE A N 1
ATOM 2323 C CA . ILE A 1 289 ? -4.238 2.077 6.465 1.00 92.50 289 ILE A CA 1
ATOM 2324 C C . ILE A 1 289 ? -3.651 1.655 7.809 1.00 92.50 289 ILE A C 1
ATOM 2326 O O . ILE A 1 289 ? -4.353 1.696 8.813 1.00 92.50 289 ILE A O 1
ATOM 2330 N N . VAL A 1 290 ? -2.358 1.333 7.880 1.00 93.31 290 VAL A N 1
ATOM 2331 C CA . VAL A 1 290 ? -1.730 0.923 9.144 1.00 93.31 290 VAL A CA 1
ATOM 2332 C C . VAL A 1 290 ? -1.854 2.014 10.210 1.00 93.31 290 VAL A C 1
ATOM 2334 O O . VAL A 1 290 ? -2.131 1.703 11.363 1.00 93.31 290 VAL A O 1
ATOM 2337 N N . ARG A 1 291 ? -1.734 3.296 9.835 1.00 88.69 291 ARG A N 1
ATOM 2338 C CA . ARG A 1 291 ? -1.888 4.437 10.760 1.00 88.69 291 ARG A CA 1
ATOM 2339 C C . ARG A 1 291 ? -3.281 4.555 11.379 1.00 88.69 291 ARG A C 1
ATOM 2341 O O . ARG A 1 291 ? -3.415 5.232 12.400 1.00 88.69 291 ARG A O 1
ATOM 2348 N N . VAL A 1 292 ? -4.298 3.951 10.769 1.00 87.12 292 VAL A N 1
ATOM 2349 C CA . VAL A 1 292 ? -5.666 3.897 11.306 1.00 87.12 292 VAL A CA 1
ATOM 2350 C C . VAL A 1 292 ? -5.741 2.878 12.453 1.00 87.12 292 VAL A C 1
ATOM 2352 O O . VAL A 1 292 ? -6.432 3.106 13.445 1.00 87.12 292 VAL A O 1
ATOM 2355 N N . PHE A 1 293 ? -4.940 1.814 12.398 1.00 89.62 293 PHE A N 1
ATOM 2356 C CA . PHE A 1 293 ? -4.842 0.805 13.450 1.00 89.62 293 PHE A CA 1
ATOM 2357 C C . PHE A 1 293 ? -3.834 1.206 14.543 1.00 89.62 293 PHE A C 1
ATOM 2359 O O . PHE A 1 293 ? -3.028 2.128 14.401 1.00 89.62 293 PHE A O 1
ATOM 2366 N N . THR A 1 294 ? -3.909 0.538 15.693 1.00 87.69 294 THR A N 1
ATOM 2367 C CA . THR A 1 294 ? -3.083 0.833 16.872 1.00 87.69 294 THR A CA 1
ATOM 2368 C C . THR A 1 294 ? -2.439 -0.422 17.450 1.00 87.69 294 THR A C 1
ATOM 2370 O O . THR A 1 294 ? -2.793 -1.552 17.132 1.00 87.69 294 THR A O 1
ATOM 2373 N N . PHE A 1 295 ? -1.415 -0.259 18.279 1.00 83.06 295 PHE A N 1
ATOM 2374 C CA . PHE A 1 295 ? -0.854 -1.382 19.027 1.00 83.06 295 PHE A CA 1
ATOM 2375 C C . PHE A 1 295 ? -1.716 -1.741 20.244 1.00 83.06 295 PHE A C 1
ATOM 2377 O O . PHE A 1 295 ? -1.838 -2.903 20.625 1.00 83.06 295 PHE A O 1
ATOM 2384 N N . HIS A 1 296 ? -2.337 -0.733 20.847 1.00 83.62 296 HIS A N 1
ATOM 2385 C CA . HIS A 1 296 ? -3.005 -0.887 22.125 1.00 83.62 296 HIS A CA 1
ATOM 2386 C C . HIS A 1 296 ? -4.352 -1.592 22.000 1.00 83.62 296 HIS A C 1
ATOM 2388 O O . HIS A 1 296 ? -5.108 -1.403 21.050 1.00 83.62 296 HIS A O 1
ATOM 2394 N N . LYS A 1 297 ? -4.676 -2.371 23.029 1.00 87.06 297 LYS A N 1
ATOM 2395 C CA . LYS A 1 297 ? -6.028 -2.874 23.236 1.00 87.06 297 LYS A CA 1
ATOM 2396 C C . LYS A 1 297 ? -6.976 -1.699 23.527 1.00 87.06 297 LYS A C 1
ATOM 2398 O O . LYS A 1 297 ? -6.614 -0.858 24.353 1.00 87.06 297 LYS A O 1
ATOM 2403 N N . PRO A 1 298 ? -8.194 -1.684 22.957 1.00 88.25 298 PRO A N 1
ATOM 2404 C CA . PRO A 1 298 ? -9.172 -0.646 23.256 1.00 88.25 298 PRO A CA 1
ATOM 2405 C C . PRO A 1 298 ? -9.473 -0.489 24.765 1.00 88.25 298 PRO A C 1
ATOM 2407 O O . PRO A 1 298 ? -9.683 -1.503 25.466 1.00 88.25 298 PRO A O 1
ATOM 2410 N N . PRO A 1 299 ? -9.511 0.754 25.291 1.00 87.44 299 PRO A N 1
ATOM 2411 C CA . PRO A 1 299 ? -9.776 1.029 26.705 1.00 87.44 299 PRO A CA 1
ATOM 2412 C C . PRO A 1 299 ? -11.188 0.578 27.108 1.00 87.44 299 PRO A C 1
ATOM 2414 O O . PRO A 1 299 ? -12.059 0.391 26.263 1.00 87.44 299 PRO A O 1
ATOM 2417 N N . LYS A 1 300 ? -11.433 0.314 28.398 1.00 86.81 300 LYS A N 1
ATOM 2418 C CA . LYS A 1 300 ? -12.775 -0.116 28.862 1.00 86.81 300 LYS A CA 1
ATOM 2419 C C . LYS A 1 300 ? -13.788 1.031 28.814 1.00 86.81 300 LYS A C 1
ATOM 2421 O O . LYS A 1 300 ? -14.967 0.797 28.601 1.00 86.81 300 LYS A O 1
ATOM 2426 N N . ASP A 1 301 ? -13.297 2.241 29.005 1.00 85.94 301 ASP A N 1
ATOM 2427 C CA . ASP A 1 301 ? -13.984 3.522 29.099 1.00 85.94 301 ASP A CA 1
ATOM 2428 C C . ASP A 1 301 ? -13.860 4.339 27.800 1.00 85.94 301 ASP A C 1
ATOM 2430 O O . ASP A 1 301 ? -13.764 5.562 27.831 1.00 85.94 301 ASP A O 1
ATOM 2434 N N . ALA A 1 302 ? -13.859 3.651 26.653 1.00 85.38 302 ALA A N 1
ATOM 2435 C CA . ALA A 1 302 ? -13.809 4.271 25.331 1.00 85.38 302 ALA A CA 1
ATOM 2436 C C . ALA A 1 302 ? -14.989 5.233 25.107 1.00 85.38 302 ALA A C 1
ATOM 2438 O O . ALA A 1 302 ? -16.123 4.966 25.526 1.00 85.38 302 ALA A O 1
ATOM 2439 N N . SER A 1 303 ? -14.738 6.343 24.410 1.00 84.31 303 SER A N 1
ATOM 2440 C CA . SER A 1 303 ? -15.795 7.289 24.053 1.00 84.31 303 SER A CA 1
ATOM 2441 C C . SER A 1 303 ? -16.770 6.692 23.036 1.00 84.31 303 SER A C 1
ATOM 2443 O O . SER A 1 303 ? -16.481 5.721 22.340 1.00 84.31 303 SER A O 1
ATOM 2445 N N . LEU A 1 304 ? -17.953 7.298 22.903 1.00 82.31 304 LEU A N 1
ATOM 2446 C CA . LEU A 1 304 ? -18.961 6.852 21.934 1.00 82.31 304 LEU A CA 1
ATOM 2447 C C . LEU A 1 304 ? -18.436 6.882 20.487 1.00 82.31 304 LEU A C 1
ATOM 2449 O O . LEU A 1 304 ? -18.798 6.017 19.692 1.00 82.31 304 LEU A O 1
ATOM 2453 N N . ALA A 1 305 ? -17.571 7.846 20.155 1.00 80.31 305 ALA A N 1
ATOM 2454 C CA . ALA A 1 305 ? -16.939 7.938 18.841 1.00 80.31 305 ALA A CA 1
ATOM 2455 C C . ALA A 1 305 ? -15.948 6.789 18.604 1.00 80.31 305 ALA A C 1
ATOM 2457 O O . ALA A 1 305 ? -15.980 6.165 17.543 1.00 80.31 305 ALA A O 1
ATOM 2458 N N . GLU A 1 306 ? -15.128 6.462 19.605 1.00 83.12 306 GLU A N 1
ATOM 2459 C CA . GLU A 1 306 ? -14.200 5.334 19.536 1.00 83.12 306 GLU A CA 1
ATOM 2460 C C . GLU A 1 306 ? -14.959 4.002 19.444 1.00 83.12 306 GLU A C 1
ATOM 2462 O O . GLU A 1 306 ? -14.674 3.192 18.569 1.00 83.12 306 GLU A O 1
ATOM 2467 N N . VAL A 1 307 ? -16.002 3.787 20.251 1.00 85.75 307 VAL A N 1
ATOM 2468 C CA . VAL A 1 307 ? -16.828 2.567 20.188 1.00 85.75 307 VAL A CA 1
ATOM 2469 C C . VAL A 1 307 ? -17.500 2.402 18.819 1.00 85.75 307 VAL A C 1
ATOM 2471 O O . VAL A 1 307 ? -17.511 1.299 18.265 1.00 85.75 307 VAL A O 1
ATOM 2474 N N . ALA A 1 308 ? -18.018 3.488 18.238 1.00 81.62 308 ALA A N 1
ATOM 2475 C CA . ALA A 1 308 ? -18.566 3.478 16.883 1.00 81.62 308 ALA A CA 1
ATOM 2476 C C . ALA A 1 308 ? -17.506 3.111 15.835 1.00 81.62 308 ALA A C 1
ATOM 2478 O O . ALA A 1 308 ? -17.765 2.312 14.937 1.00 81.62 308 ALA A O 1
ATOM 2479 N N . TYR A 1 309 ? -16.302 3.667 15.968 1.00 84.12 309 TYR A N 1
ATOM 2480 C CA . TYR A 1 309 ? -15.162 3.349 15.118 1.00 84.12 309 TYR A CA 1
ATOM 2481 C C . TYR A 1 309 ? -14.769 1.864 15.201 1.00 84.12 309 TYR A C 1
ATOM 2483 O O . TYR A 1 309 ? -14.652 1.205 14.167 1.00 84.12 309 TYR A O 1
ATOM 2491 N N . LEU A 1 310 ? -14.637 1.314 16.414 1.00 88.44 310 LEU A N 1
ATOM 2492 C CA . LEU A 1 310 ? -14.312 -0.099 16.628 1.00 88.44 310 LEU A CA 1
ATOM 2493 C C . LEU A 1 310 ? -15.361 -1.010 15.989 1.00 88.44 310 LEU A C 1
ATOM 2495 O O . LEU A 1 310 ? -14.996 -1.938 15.273 1.00 88.44 310 LEU A O 1
ATOM 2499 N N . ARG A 1 311 ? -16.651 -0.715 16.196 1.00 85.50 311 ARG A N 1
ATOM 2500 C CA . ARG A 1 311 ? -17.745 -1.512 15.626 1.00 85.50 311 ARG A CA 1
ATOM 2501 C C . ARG A 1 311 ? -17.714 -1.523 14.100 1.00 85.50 311 ARG A C 1
ATOM 2503 O O . ARG A 1 311 ? -17.821 -2.587 13.501 1.00 85.50 311 ARG A O 1
ATOM 2510 N N . ARG A 1 312 ? -17.501 -0.367 13.473 1.00 82.88 312 ARG A N 1
ATOM 2511 C CA . ARG A 1 312 ? -17.383 -0.259 12.009 1.00 82.88 312 ARG A CA 1
ATOM 2512 C C . ARG A 1 312 ? -16.225 -1.089 11.465 1.00 82.88 312 ARG A C 1
ATOM 2514 O O . ARG A 1 312 ? -16.391 -1.776 10.467 1.00 82.88 312 ARG A O 1
ATOM 2521 N N . LEU A 1 313 ? -15.072 -1.078 12.138 1.00 87.12 313 LEU A N 1
ATOM 2522 C CA . LEU A 1 313 ? -13.948 -1.932 11.750 1.00 87.12 313 LEU A CA 1
ATOM 2523 C C . LEU A 1 313 ? -14.271 -3.424 11.864 1.00 87.12 313 LEU A C 1
ATOM 2525 O O . LEU A 1 313 ? -13.809 -4.194 11.026 1.00 87.12 313 LEU A O 1
ATOM 2529 N N . THR A 1 314 ? -15.050 -3.822 12.876 1.00 87.81 314 THR A N 1
ATOM 2530 C CA . THR A 1 314 ? -15.474 -5.223 13.043 1.00 87.81 314 THR A CA 1
ATOM 2531 C C . THR A 1 314 ? -16.560 -5.664 12.058 1.00 87.81 314 THR A C 1
ATOM 2533 O O . THR A 1 314 ? -16.859 -6.843 11.927 1.00 87.81 314 THR A O 1
ATOM 2536 N N . GLN A 1 315 ? -17.177 -4.706 11.368 1.00 84.31 315 GLN A N 1
ATOM 2537 C CA . GLN A 1 315 ? -18.244 -4.934 10.395 1.00 84.31 315 GLN A CA 1
ATOM 2538 C C . GLN A 1 315 ? -17.770 -4.760 8.951 1.00 84.31 315 GLN A C 1
ATOM 2540 O O . GLN A 1 315 ? -18.593 -4.770 8.035 1.00 84.31 315 GLN A O 1
ATOM 2545 N N . LEU A 1 316 ? -16.460 -4.607 8.727 1.00 80.69 316 LEU A N 1
ATOM 2546 C CA . LEU A 1 316 ? -15.894 -4.598 7.384 1.00 80.69 316 LEU A CA 1
ATOM 2547 C C . LEU A 1 316 ? -16.174 -5.948 6.724 1.00 80.69 316 LEU A C 1
ATOM 2549 O O . LEU A 1 316 ? -15.532 -6.955 7.024 1.00 80.69 316 LEU A O 1
ATOM 2553 N N . ARG A 1 317 ? -17.162 -5.955 5.831 1.00 67.88 317 ARG A N 1
ATOM 2554 C CA . ARG A 1 317 ? -17.456 -7.094 4.972 1.00 67.88 317 ARG A CA 1
ATOM 2555 C C . ARG A 1 317 ? -16.572 -6.994 3.748 1.00 67.88 317 ARG A C 1
ATOM 2557 O O . ARG A 1 317 ? -16.557 -5.962 3.080 1.00 67.88 317 ARG A O 1
ATOM 2564 N N . MET A 1 318 ? -15.861 -8.073 3.466 1.00 61.84 318 MET A N 1
ATOM 2565 C CA . MET A 1 318 ? -15.261 -8.243 2.155 1.00 61.84 318 MET A CA 1
ATOM 2566 C C . MET A 1 318 ? -16.380 -8.652 1.195 1.00 61.84 318 MET A C 1
ATOM 2568 O O . MET A 1 318 ? -17.207 -9.482 1.590 1.00 61.84 318 MET A O 1
ATOM 2572 N N . PRO A 1 319 ? -16.467 -8.078 -0.016 1.00 54.31 319 PRO A N 1
ATOM 2573 C CA . PRO A 1 319 ? -17.320 -8.662 -1.035 1.00 54.31 319 PRO A CA 1
ATOM 2574 C C . PRO A 1 319 ? -16.853 -10.104 -1.244 1.00 54.31 319 PRO A C 1
ATOM 2576 O O . PRO A 1 319 ? -15.670 -10.350 -1.478 1.00 54.31 319 PRO A O 1
ATOM 2579 N N . VAL A 1 320 ? -17.767 -11.054 -1.053 1.00 46.97 320 VAL A N 1
ATOM 2580 C CA . VAL A 1 320 ? -17.544 -12.430 -1.485 1.00 46.97 320 VAL A CA 1
ATOM 2581 C C . VAL A 1 320 ? -17.615 -12.355 -2.999 1.00 46.97 320 VAL A C 1
ATOM 2583 O O . VAL A 1 320 ? -18.645 -11.953 -3.537 1.00 46.97 320 VAL A O 1
ATOM 2586 N N . GLU A 1 321 ? -16.504 -12.642 -3.668 1.00 46.00 321 GLU A N 1
ATOM 2587 C CA . GLU A 1 321 ? -16.533 -12.948 -5.093 1.00 46.00 321 GLU A CA 1
ATOM 2588 C C . GLU A 1 321 ? -17.315 -14.261 -5.192 1.00 46.00 321 GLU A C 1
ATOM 2590 O O . GLU A 1 321 ? -16.773 -15.343 -4.979 1.00 46.00 321 GLU A O 1
ATOM 2595 N N . GLU A 1 322 ? -18.638 -14.159 -5.339 1.00 36.34 322 GLU A N 1
ATOM 2596 C CA . GLU A 1 322 ? -19.442 -15.303 -5.736 1.00 36.34 322 GLU A CA 1
ATOM 2597 C C . GLU A 1 322 ? -18.863 -15.777 -7.068 1.00 36.34 322 GLU A C 1
ATOM 2599 O O . GLU A 1 322 ? -18.698 -14.992 -8.003 1.00 36.34 322 GLU A O 1
ATOM 2604 N N . GLU A 1 323 ? -18.498 -17.058 -7.114 1.00 36.72 323 GLU A N 1
ATOM 2605 C CA . GLU A 1 323 ? -18.076 -17.804 -8.300 1.00 36.72 323 GLU A CA 1
ATOM 2606 C C . GLU A 1 323 ? -19.243 -17.946 -9.302 1.00 36.72 323 GLU A C 1
ATOM 2608 O O . GLU A 1 323 ? -19.499 -19.026 -9.829 1.00 36.72 323 GLU A O 1
ATOM 2613 N N . GLU A 1 324 ? -19.988 -16.869 -9.555 1.00 34.72 324 GLU A N 1
ATOM 2614 C CA . GLU A 1 324 ? -20.877 -16.766 -10.699 1.00 34.72 324 GLU A CA 1
ATOM 2615 C C . GLU A 1 324 ? -20.072 -16.175 -11.857 1.00 34.72 324 GLU A C 1
ATOM 2617 O O . GLU A 1 324 ? -19.719 -14.996 -11.926 1.00 34.72 324 GLU A O 1
ATOM 2622 N N . GLU A 1 325 ? -19.700 -17.108 -12.726 1.00 38.09 325 GLU A N 1
ATOM 2623 C CA . GLU A 1 325 ? -19.319 -16.929 -14.116 1.00 38.09 325 GLU A CA 1
ATOM 2624 C C . GLU A 1 325 ? -19.915 -15.634 -14.724 1.00 38.09 325 GLU A C 1
ATOM 2626 O O . GLU A 1 325 ? -21.115 -15.397 -14.647 1.00 38.09 325 GLU A O 1
ATOM 2631 N N . GLU A 1 326 ? -19.057 -14.834 -15.375 1.00 33.28 326 GLU A N 1
ATOM 2632 C CA . GLU A 1 326 ? -19.358 -13.645 -16.213 1.00 33.28 326 GLU A CA 1
ATOM 2633 C C . GLU A 1 326 ? -19.263 -12.228 -15.607 1.00 33.28 326 GLU A C 1
ATOM 2635 O O . GLU A 1 326 ? -19.293 -11.264 -16.369 1.00 33.28 326 GLU A O 1
ATOM 2640 N N . GLU A 1 327 ? -18.952 -12.060 -14.319 1.00 30.25 327 GLU A N 1
ATOM 2641 C CA . GLU A 1 327 ? -18.349 -10.811 -13.804 1.00 30.25 327 GLU A CA 1
ATOM 2642 C C . GLU A 1 327 ? -17.041 -11.098 -13.055 1.00 30.25 327 GLU A C 1
ATOM 2644 O O . GLU A 1 327 ? -16.701 -10.489 -12.039 1.00 30.25 327 GLU A O 1
ATOM 2649 N N . ALA A 1 328 ? -16.186 -11.942 -13.647 1.00 31.17 328 ALA A N 1
ATOM 2650 C CA . ALA A 1 328 ? -14.787 -11.550 -13.616 1.00 31.17 328 ALA A CA 1
ATOM 2651 C C . ALA A 1 328 ? -14.801 -10.099 -14.092 1.00 31.17 328 ALA A C 1
ATOM 2653 O O . ALA A 1 328 ? -15.291 -9.825 -15.191 1.00 31.17 328 ALA A O 1
ATOM 2654 N N . ILE A 1 329 ? -14.329 -9.163 -13.270 1.00 32.12 329 ILE A N 1
ATOM 2655 C CA . ILE A 1 329 ? -13.858 -7.886 -13.780 1.00 32.12 329 ILE A CA 1
ATOM 2656 C C . ILE A 1 329 ? -12.760 -8.302 -14.750 1.00 32.12 329 ILE A C 1
ATOM 2658 O O . ILE A 1 329 ? -11.590 -8.372 -14.393 1.00 32.12 329 ILE A O 1
ATOM 2662 N N . HIS A 1 330 ? -13.140 -8.655 -15.977 1.00 26.11 330 HIS A N 1
ATOM 2663 C CA . HIS A 1 330 ? -12.339 -8.406 -17.124 1.00 26.11 330 HIS A CA 1
ATOM 2664 C C . HIS A 1 330 ? -12.048 -6.924 -16.931 1.00 26.11 330 HIS A C 1
ATOM 2666 O O . HIS A 1 330 ? -12.959 -6.094 -17.023 1.00 26.11 330 HIS A O 1
ATOM 2672 N N . PRO A 1 331 ? -10.787 -6.541 -16.692 1.00 32.44 331 PRO A N 1
ATOM 2673 C CA . PRO A 1 331 ? -10.374 -5.391 -17.433 1.00 32.44 331 PRO A CA 1
ATOM 2674 C C . PRO A 1 331 ? -10.535 -5.901 -18.867 1.00 32.44 331 PRO A C 1
ATOM 2676 O O . PRO A 1 331 ? -9.624 -6.504 -19.435 1.00 32.44 331 PRO A O 1
ATOM 2679 N N . GLU A 1 332 ? -11.719 -5.699 -19.466 1.00 28.70 332 GLU A N 1
ATOM 2680 C CA . GLU A 1 332 ? -11.694 -5.168 -20.810 1.00 28.70 332 GLU A CA 1
ATOM 2681 C C . GLU A 1 332 ? -10.634 -4.109 -20.675 1.00 28.70 332 GLU A C 1
ATOM 2683 O O . GLU A 1 332 ? -10.794 -3.156 -19.905 1.00 28.70 332 GLU A O 1
ATOM 2688 N N . THR A 1 333 ? -9.466 -4.423 -21.238 1.00 34.97 333 THR A N 1
ATOM 2689 C CA . THR A 1 333 ? -8.388 -3.481 -21.414 1.00 34.97 333 THR A CA 1
ATOM 2690 C C . THR A 1 333 ? -9.151 -2.233 -21.777 1.00 34.97 333 THR A C 1
ATOM 2692 O O . THR A 1 333 ? -9.885 -2.281 -22.771 1.00 34.97 333 THR A O 1
ATOM 2695 N N . GLN A 1 334 ? -9.160 -1.200 -20.926 1.00 37.53 334 GLN A N 1
ATOM 2696 C CA . GLN A 1 334 ? -9.733 0.054 -21.365 1.00 37.53 334 GLN A CA 1
ATOM 2697 C C . GLN A 1 334 ? -8.755 0.451 -22.449 1.00 37.53 334 GLN A C 1
ATOM 2699 O O . GLN A 1 334 ? -7.736 1.077 -22.182 1.00 37.53 334 GLN A O 1
ATOM 2704 N N . ILE A 1 335 ? -8.995 -0.051 -23.665 1.00 37.66 335 ILE A N 1
ATOM 2705 C CA . ILE A 1 335 ? -8.361 0.378 -24.880 1.00 37.66 335 ILE A CA 1
ATOM 2706 C C . ILE A 1 335 ? -8.654 1.858 -24.780 1.00 37.66 335 ILE A C 1
ATOM 2708 O O . ILE A 1 335 ? -9.838 2.216 -24.810 1.00 37.66 335 ILE A O 1
ATOM 2712 N N . PRO A 1 336 ? -7.636 2.694 -24.517 1.00 42.31 336 PRO A N 1
ATOM 2713 C CA . PRO A 1 336 ? -7.887 4.094 -24.276 1.00 42.31 336 PRO A CA 1
ATOM 2714 C C . PRO A 1 336 ? -8.688 4.557 -25.474 1.00 42.31 336 PRO A C 1
ATOM 2716 O O . PRO A 1 336 ? -8.219 4.327 -26.594 1.00 42.31 336 PRO A O 1
ATOM 2719 N N . LEU A 1 337 ? -9.912 5.052 -25.237 1.00 42.97 337 LEU A N 1
ATOM 2720 C CA . LEU A 1 337 ? -10.864 5.344 -26.303 1.00 42.97 337 LEU A CA 1
ATOM 2721 C C . LEU A 1 337 ? -10.106 6.067 -27.403 1.00 42.97 337 LEU A C 1
ATOM 2723 O O . LEU A 1 337 ? -9.454 7.095 -27.198 1.00 42.97 337 LEU A O 1
ATOM 2727 N N . THR A 1 338 ? -10.027 5.371 -28.520 1.00 43.69 338 THR A N 1
ATOM 2728 C CA . THR A 1 338 ? -8.961 5.564 -29.476 1.00 43.69 338 THR A CA 1
ATOM 2729 C C . THR A 1 338 ? -9.182 6.871 -30.197 1.00 43.69 338 THR A C 1
ATOM 2731 O O . THR A 1 338 ? -10.275 7.172 -30.678 1.00 43.69 338 THR A O 1
ATOM 2734 N N . PHE A 1 339 ? -8.116 7.662 -30.278 1.00 47.94 339 PHE A N 1
ATOM 2735 C CA . PHE A 1 339 ? -8.162 8.940 -30.956 1.00 47.94 339 PHE A CA 1
ATOM 2736 C C . PHE A 1 339 ? -8.562 8.732 -32.414 1.00 47.94 339 PHE A C 1
ATOM 2738 O O . PHE A 1 339 ? -7.887 8.020 -33.162 1.00 47.94 339 PHE A O 1
ATOM 2745 N N . GLN A 1 340 ? -9.610 9.467 -32.786 1.00 45.78 340 GLN A N 1
ATOM 2746 C CA . GLN A 1 340 ? -10.068 9.737 -34.144 1.00 45.78 340 GLN A CA 1
ATOM 2747 C C . GLN A 1 340 ? -10.877 8.617 -34.796 1.00 45.78 340 GLN A C 1
ATOM 2749 O O . GLN A 1 340 ? -10.432 7.954 -35.731 1.00 45.78 340 GLN A O 1
ATOM 2754 N N . ASN A 1 341 ? -12.152 8.549 -34.416 1.00 41.19 341 ASN A N 1
ATOM 2755 C CA . ASN A 1 341 ? -13.176 8.368 -35.433 1.00 41.19 341 ASN A CA 1
ATOM 2756 C C . ASN A 1 341 ? -13.595 9.772 -35.921 1.00 41.19 341 ASN A C 1
ATOM 2758 O O . ASN A 1 341 ? -14.284 10.480 -35.185 1.00 41.19 341 ASN A O 1
ATOM 2762 N N . PRO A 1 342 ? -13.179 10.228 -37.119 1.00 45.94 342 PRO A N 1
ATOM 2763 C CA . PRO A 1 342 ? -13.487 11.575 -37.622 1.00 45.94 342 PRO A CA 1
ATOM 2764 C C . PRO A 1 342 ? -14.992 11.837 -37.834 1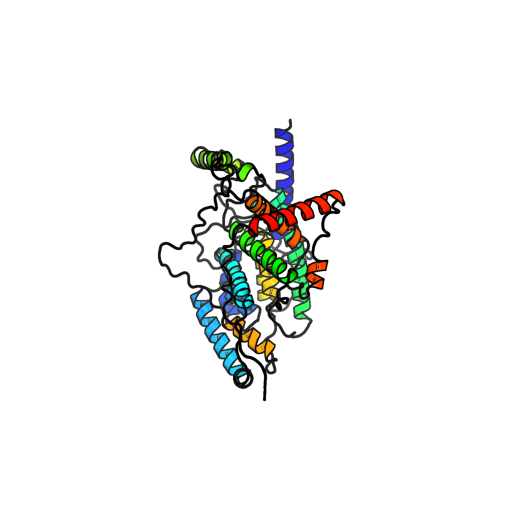.00 45.94 342 PRO A C 1
ATOM 2766 O O . PRO A 1 342 ? -15.376 12.945 -38.194 1.00 45.94 342 PRO A O 1
ATOM 2769 N N . SER A 1 343 ? -15.843 10.831 -37.606 1.00 50.31 343 SER A N 1
ATOM 2770 C CA . SER A 1 343 ? -17.302 10.908 -37.699 1.00 50.31 343 SER A CA 1
ATOM 2771 C C . SER A 1 343 ? -18.013 11.269 -36.384 1.00 50.31 343 SER A C 1
ATOM 2773 O O . SER A 1 343 ? -19.201 11.579 -36.417 1.00 50.31 343 SER A O 1
ATOM 2775 N N . LEU A 1 344 ? -17.320 11.269 -35.236 1.00 47.06 344 LEU A N 1
ATOM 2776 C CA . LEU A 1 344 ? -17.915 11.561 -33.927 1.00 47.06 344 LEU A CA 1
ATOM 2777 C C . LEU A 1 344 ? -17.375 12.883 -33.375 1.00 47.06 344 LEU A C 1
ATOM 2779 O O . LEU A 1 344 ? -16.385 12.926 -32.650 1.00 47.06 344 LEU A O 1
ATOM 2783 N N . THR A 1 345 ? -18.087 13.974 -33.652 1.00 47.41 345 THR A N 1
ATOM 2784 C CA . THR A 1 345 ? -17.915 15.303 -33.026 1.00 47.41 345 THR A CA 1
ATOM 2785 C C . THR A 1 345 ? -18.107 15.312 -31.497 1.00 47.41 345 THR A C 1
ATOM 2787 O O . THR A 1 345 ? -18.072 16.373 -30.882 1.00 47.41 345 THR A O 1
ATOM 2790 N N . THR A 1 346 ? -18.312 14.148 -30.874 1.00 51.94 346 THR A N 1
ATOM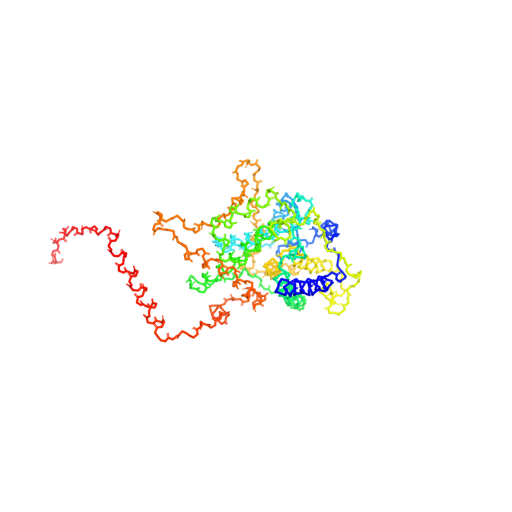 2791 C CA . THR A 1 346 ? -18.585 13.938 -29.445 1.00 51.94 346 THR A CA 1
ATOM 2792 C C . THR A 1 346 ? -17.465 13.211 -28.686 1.00 51.94 346 THR A C 1
ATOM 2794 O O . THR A 1 346 ? -17.604 13.013 -27.479 1.00 51.94 346 THR A O 1
ATOM 2797 N N . SER A 1 347 ? -16.353 12.819 -29.328 1.00 52.34 347 SER A N 1
ATOM 2798 C CA . SER A 1 347 ? -15.232 12.172 -28.618 1.00 52.34 347 SER A CA 1
ATOM 2799 C C . SER A 1 347 ? -14.539 13.156 -27.667 1.00 52.34 347 SER A C 1
ATOM 2801 O O . SER A 1 347 ? -13.970 14.161 -28.097 1.00 52.34 347 SER A O 1
ATOM 2803 N N . ASN A 1 348 ? -14.583 12.882 -26.357 1.00 57.69 348 ASN A N 1
ATOM 2804 C CA . ASN A 1 348 ? -13.992 13.728 -25.315 1.00 57.69 348 ASN A CA 1
ATOM 2805 C C . ASN A 1 348 ? -12.488 13.445 -25.148 1.00 57.69 348 ASN A C 1
ATOM 2807 O O . ASN A 1 348 ? -11.990 13.076 -24.089 1.00 57.69 348 ASN A O 1
ATOM 2811 N N . ASP A 1 349 ? -11.751 13.628 -26.233 1.00 58.47 349 ASP A N 1
ATOM 2812 C CA . ASP A 1 349 ? -10.303 13.453 -26.358 1.00 58.47 349 ASP A CA 1
ATOM 2813 C C . ASP A 1 349 ? -9.497 14.198 -25.274 1.00 58.47 349 ASP A C 1
ATOM 2815 O O . ASP A 1 349 ? -8.431 13.762 -24.825 1.00 58.47 349 ASP A O 1
ATOM 2819 N N . THR A 1 350 ? -10.006 15.355 -24.849 1.00 60.16 350 THR A N 1
ATOM 2820 C CA . THR A 1 350 ? -9.448 16.166 -23.764 1.00 60.16 350 THR A CA 1
ATOM 2821 C C . THR A 1 350 ? -9.557 15.477 -22.410 1.00 60.16 350 THR A C 1
ATOM 2823 O O . THR A 1 350 ? -8.596 15.520 -21.645 1.00 60.16 350 THR A O 1
ATOM 2826 N N . TYR A 1 351 ? -10.664 14.781 -22.145 1.00 60.94 351 TYR A N 1
ATOM 2827 C CA . TYR A 1 351 ? -10.878 14.054 -20.897 1.00 60.94 351 TYR A CA 1
ATOM 2828 C C . TYR A 1 351 ? -9.846 12.939 -20.710 1.00 60.94 351 TYR A C 1
ATOM 2830 O O . TYR A 1 351 ? -9.153 12.935 -19.699 1.00 60.94 351 TYR A O 1
ATOM 2838 N N . PHE A 1 352 ? -9.641 12.066 -21.702 1.00 62.25 352 PHE A N 1
ATOM 2839 C CA . PHE A 1 352 ? -8.668 10.964 -21.589 1.00 62.25 352 PHE A CA 1
ATOM 2840 C C . PHE A 1 352 ? -7.231 11.460 -21.413 1.00 62.25 352 PHE A C 1
ATOM 2842 O O . PHE A 1 352 ? -6.461 10.910 -20.626 1.00 62.25 352 PHE A O 1
ATOM 2849 N N . LYS A 1 353 ? -6.868 12.552 -22.097 1.00 63.69 353 LYS A N 1
ATOM 2850 C CA . LYS A 1 353 ? -5.567 13.204 -21.898 1.00 63.69 353 LYS A CA 1
ATOM 2851 C C . LYS A 1 353 ? -5.418 13.783 -20.494 1.00 63.69 353 LYS A C 1
ATOM 2853 O O . LYS A 1 353 ? -4.305 13.784 -19.970 1.00 63.69 353 LYS A O 1
ATOM 2858 N N . ASP A 1 354 ? -6.485 14.312 -19.909 1.00 62.50 354 ASP A N 1
ATOM 2859 C CA . ASP A 1 354 ? -6.449 14.919 -18.582 1.00 62.50 354 ASP A CA 1
ATOM 2860 C C . ASP A 1 354 ? -6.493 13.877 -17.457 1.00 62.50 354 ASP A C 1
ATOM 2862 O O . ASP A 1 354 ? -5.754 14.040 -16.486 1.00 62.50 354 ASP A O 1
ATOM 2866 N N . VAL A 1 355 ? -7.231 12.772 -17.617 1.00 62.31 355 VAL A N 1
ATOM 2867 C CA . VAL A 1 355 ? -7.156 11.590 -16.735 1.00 62.31 355 VAL A CA 1
ATOM 2868 C C . VAL A 1 355 ? -5.723 11.060 -16.704 1.00 62.31 355 VAL A C 1
ATOM 2870 O O . VAL A 1 355 ? -5.081 11.077 -15.660 1.00 62.31 355 VAL A O 1
ATOM 2873 N N . TRP A 1 356 ? -5.136 10.785 -17.869 1.00 61.91 356 TRP A N 1
ATOM 2874 C CA . TRP A 1 356 ? -3.763 10.280 -17.956 1.00 61.91 356 TRP A CA 1
ATOM 2875 C C . TRP A 1 356 ? -2.696 11.238 -17.405 1.00 61.91 356 TRP A C 1
ATOM 2877 O O . TRP A 1 356 ? -1.685 10.828 -16.829 1.00 61.91 356 TRP A O 1
ATOM 2887 N N . LYS A 1 357 ? -2.879 12.555 -17.574 1.00 66.12 357 LYS A N 1
ATOM 2888 C CA . LYS A 1 357 ? -2.007 13.544 -16.915 1.00 66.12 357 LYS A CA 1
ATOM 2889 C C . LYS A 1 357 ? -2.188 13.526 -15.400 1.00 66.12 357 LYS A C 1
ATOM 2891 O O . LYS A 1 357 ? -1.218 13.794 -14.693 1.00 66.12 357 LYS A O 1
ATOM 2896 N N . SER A 1 358 ? -3.401 13.272 -14.919 1.00 65.19 358 SER A N 1
ATOM 2897 C CA . SER A 1 358 ? -3.703 13.181 -13.491 1.00 65.19 358 SER A CA 1
ATOM 2898 C C . SER A 1 358 ? -3.004 11.970 -12.876 1.00 65.19 358 SER A C 1
ATOM 2900 O O . SER A 1 358 ? -2.320 12.149 -11.872 1.00 65.19 358 SER A O 1
ATOM 2902 N N . ASP A 1 359 ? -3.000 10.815 -13.547 1.00 61.03 359 ASP A N 1
ATOM 2903 C CA . ASP A 1 359 ? -2.247 9.625 -13.112 1.00 61.03 359 ASP A CA 1
ATOM 2904 C C . ASP A 1 359 ? -0.741 9.900 -13.031 1.00 61.03 359 ASP A C 1
ATOM 2906 O O . ASP A 1 359 ? -0.069 9.582 -12.051 1.00 61.03 359 ASP A O 1
ATOM 2910 N N . LYS A 1 360 ? -0.189 10.611 -14.021 1.00 66.56 360 LYS A N 1
ATOM 2911 C CA . LYS A 1 360 ? 1.224 11.031 -13.992 1.00 66.56 360 LYS A CA 1
ATOM 2912 C C . LYS A 1 360 ? 1.555 12.036 -12.891 1.00 66.56 360 LYS A C 1
ATOM 2914 O O . LYS A 1 360 ? 2.720 12.166 -12.503 1.00 66.56 360 LYS A O 1
ATOM 2919 N N . ASN A 1 361 ? 0.572 12.807 -12.439 1.00 71.75 361 ASN A N 1
ATOM 2920 C CA . ASN A 1 361 ? 0.745 13.747 -11.338 1.00 71.75 361 ASN A CA 1
ATOM 2921 C C . ASN A 1 361 ? 0.552 13.066 -9.982 1.00 71.75 361 ASN A C 1
ATOM 2923 O O . ASN A 1 361 ? 1.198 13.491 -9.026 1.00 71.75 361 ASN A O 1
ATOM 2927 N N . LEU A 1 362 ? -0.220 11.976 -9.917 1.00 78.25 362 LEU A N 1
ATOM 2928 C CA . LEU A 1 362 ? -0.453 11.208 -8.700 1.00 78.25 362 LEU A CA 1
ATOM 2929 C C . LEU A 1 362 ? 0.856 10.779 -8.040 1.00 78.25 362 LEU A C 1
ATOM 2931 O O . LEU A 1 362 ? 1.051 11.055 -6.863 1.00 78.25 362 LEU A O 1
ATOM 2935 N N . GLU A 1 363 ? 1.785 10.160 -8.776 1.00 77.25 363 GLU A N 1
ATOM 2936 C CA . GLU A 1 363 ? 3.068 9.726 -8.200 1.00 77.25 363 GLU A CA 1
ATOM 2937 C C . GLU A 1 363 ? 3.833 10.891 -7.557 1.00 77.25 363 GLU A C 1
ATOM 2939 O O . GLU A 1 363 ? 4.406 10.751 -6.478 1.00 77.25 363 GLU A O 1
ATOM 2944 N N . LYS A 1 364 ? 3.817 12.067 -8.196 1.00 80.81 364 LYS A N 1
ATOM 2945 C CA . LYS A 1 364 ? 4.471 13.272 -7.669 1.00 80.81 364 LYS A CA 1
ATOM 2946 C C . LYS A 1 364 ? 3.750 13.805 -6.441 1.00 80.81 364 LYS A C 1
ATOM 2948 O O . LYS A 1 364 ? 4.410 14.268 -5.514 1.00 80.81 364 LYS A O 1
ATOM 2953 N N . ASP A 1 365 ? 2.425 13.758 -6.436 1.00 81.12 365 ASP A N 1
ATOM 2954 C CA . ASP A 1 365 ? 1.615 14.223 -5.317 1.00 81.12 365 ASP A CA 1
ATOM 2955 C C . ASP A 1 365 ? 1.761 13.286 -4.108 1.00 81.12 365 ASP A C 1
ATOM 2957 O O . ASP A 1 365 ? 1.990 13.768 -3.002 1.00 81.12 365 ASP A O 1
ATOM 2961 N N . LEU A 1 366 ? 1.783 11.965 -4.313 1.00 82.25 366 LEU A N 1
ATOM 2962 C CA . LEU A 1 366 ? 2.073 10.972 -3.270 1.00 82.25 366 LEU A CA 1
ATOM 2963 C C . LEU A 1 366 ? 3.534 11.025 -2.794 1.00 82.25 366 LEU A C 1
ATOM 2965 O O . LEU A 1 366 ? 3.817 10.792 -1.625 1.00 82.25 366 LEU A O 1
ATOM 2969 N N . ALA A 1 367 ? 4.492 11.345 -3.668 1.00 80.69 367 ALA A N 1
ATOM 2970 C CA . ALA A 1 367 ? 5.886 11.522 -3.255 1.00 80.69 367 ALA A CA 1
ATOM 2971 C C . ALA A 1 367 ? 6.086 12.797 -2.414 1.00 80.69 367 ALA A C 1
ATOM 2973 O O . ALA A 1 367 ? 6.966 12.840 -1.554 1.00 80.69 367 ALA A O 1
ATOM 2974 N N . ARG A 1 368 ? 5.279 13.840 -2.655 1.00 82.12 368 ARG A N 1
ATOM 2975 C CA . ARG A 1 368 ? 5.267 15.074 -1.850 1.00 82.12 368 ARG A CA 1
ATOM 2976 C C . ARG A 1 368 ? 4.591 14.863 -0.501 1.00 82.12 368 ARG A C 1
ATOM 2978 O O . ARG A 1 368 ? 5.071 15.386 0.503 1.00 82.12 368 ARG A O 1
ATOM 2985 N N . HIS A 1 369 ? 3.500 14.104 -0.487 1.00 81.38 369 HIS A N 1
ATOM 2986 C CA . HIS A 1 369 ? 2.687 13.857 0.698 1.00 81.38 369 HIS A CA 1
ATOM 2987 C C . HIS A 1 369 ? 2.897 12.436 1.179 1.00 81.38 369 HIS A C 1
ATOM 2989 O O . HIS A 1 369 ? 2.295 11.515 0.665 1.00 81.38 369 HIS A O 1
ATOM 2995 N N . VAL A 1 370 ? 3.726 12.256 2.204 1.00 82.81 370 VAL A N 1
ATOM 2996 C CA . VAL A 1 370 ? 4.072 10.922 2.725 1.00 82.81 370 VAL A CA 1
ATOM 2997 C C . VAL A 1 370 ? 2.879 10.192 3.391 1.00 82.81 370 VAL A C 1
ATOM 2999 O O . VAL A 1 370 ? 2.933 8.988 3.653 1.00 82.81 370 VAL A O 1
ATOM 3002 N N . THR A 1 371 ? 1.799 10.917 3.692 1.00 83.19 371 THR A N 1
ATOM 3003 C CA . THR A 1 371 ? 0.528 10.366 4.176 1.00 83.19 371 THR A CA 1
ATOM 3004 C C . THR A 1 371 ? -0.640 11.277 3.797 1.00 83.19 371 THR A C 1
ATOM 3006 O O . THR A 1 371 ? -0.515 12.500 3.868 1.00 83.19 371 THR A O 1
ATOM 3009 N N . LEU A 1 372 ? -1.805 10.701 3.469 1.00 82.00 372 LEU A N 1
ATOM 3010 C CA . LEU A 1 372 ? -3.046 11.466 3.281 1.00 82.00 372 LEU A CA 1
ATOM 3011 C C . LEU A 1 372 ? -3.834 11.622 4.590 1.00 82.00 372 LEU A C 1
ATOM 3013 O O . LEU A 1 372 ? -4.702 12.485 4.689 1.00 82.00 372 LEU A O 1
ATOM 3017 N N . THR A 1 373 ? -3.513 10.836 5.623 1.00 75.56 373 THR A N 1
ATOM 3018 C CA . THR A 1 373 ? -4.187 10.881 6.937 1.00 75.56 373 THR A CA 1
ATOM 3019 C C . THR A 1 373 ? -3.926 12.183 7.705 1.00 75.56 373 THR A C 1
ATOM 3021 O O . THR A 1 373 ? -4.678 12.534 8.618 1.00 75.56 373 THR A O 1
ATOM 3024 N N . GLY A 1 374 ? -2.881 12.924 7.320 1.00 70.06 374 GLY A N 1
ATOM 3025 C CA . GLY A 1 374 ? -2.547 14.235 7.878 1.00 70.06 374 GLY A CA 1
ATOM 3026 C C . GLY A 1 374 ? -3.410 15.384 7.345 1.00 70.06 374 GLY A C 1
ATOM 3027 O O . GLY A 1 374 ? -3.423 16.452 7.949 1.00 70.06 374 GLY A O 1
ATOM 3028 N N . LEU A 1 375 ? -4.157 15.181 6.253 1.00 76.75 375 LEU A N 1
ATOM 3029 C CA . LEU A 1 375 ? -4.966 16.218 5.604 1.00 76.75 375 LEU A CA 1
ATOM 3030 C C . LEU A 1 375 ? -6.359 16.315 6.244 1.00 76.75 375 LEU A C 1
ATOM 3032 O O . LEU A 1 375 ? -7.367 15.944 5.644 1.00 76.75 375 LEU A O 1
ATOM 3036 N N . LYS A 1 376 ? -6.409 16.781 7.497 1.00 74.06 376 LYS A N 1
ATOM 3037 C CA . LYS A 1 376 ? -7.635 16.786 8.316 1.00 74.06 376 LYS A CA 1
ATOM 3038 C C . LYS A 1 376 ? -8.500 18.030 8.122 1.00 74.06 376 LYS A C 1
ATOM 3040 O O . LYS A 1 376 ? -9.690 17.995 8.423 1.00 74.06 376 LYS A O 1
ATOM 3045 N N . THR A 1 377 ? -7.928 19.132 7.641 1.00 77.31 377 THR A N 1
ATOM 3046 C CA . THR A 1 377 ? -8.645 20.396 7.436 1.00 77.31 377 THR A CA 1
ATOM 3047 C C . THR A 1 377 ? -8.591 20.859 5.981 1.00 77.31 377 THR A C 1
ATOM 3049 O O . THR A 1 377 ? -7.687 20.518 5.220 1.00 77.31 377 THR A O 1
ATOM 3052 N N . ALA A 1 378 ? -9.558 21.693 5.582 1.00 76.50 378 ALA A N 1
ATOM 3053 C CA . ALA A 1 378 ? -9.549 22.320 4.260 1.00 76.50 378 ALA A CA 1
ATOM 3054 C C . ALA A 1 378 ? -8.282 23.165 4.046 1.00 76.50 378 ALA A C 1
ATOM 3056 O O . ALA A 1 378 ? -7.788 23.263 2.927 1.00 76.50 378 ALA A O 1
ATOM 3057 N N . LYS A 1 379 ? -7.732 23.742 5.123 1.00 81.19 379 LYS A N 1
ATOM 3058 C CA . LYS A 1 379 ? -6.464 24.467 5.081 1.00 81.19 379 LYS A CA 1
ATOM 3059 C C . LYS A 1 379 ? -5.310 23.527 4.728 1.00 81.19 379 LYS A C 1
ATOM 3061 O O . LYS A 1 379 ? -4.592 23.821 3.783 1.00 81.19 379 LYS A O 1
ATOM 3066 N N . ASP A 1 380 ? -5.214 22.371 5.380 1.00 79.94 380 ASP A N 1
ATOM 3067 C CA . ASP A 1 380 ? -4.179 21.371 5.075 1.00 79.94 380 ASP A CA 1
ATOM 3068 C C . ASP A 1 380 ? -4.265 20.911 3.610 1.00 79.94 380 ASP A C 1
ATOM 3070 O O . ASP A 1 380 ? -3.253 20.778 2.923 1.00 79.94 380 ASP A O 1
ATOM 3074 N N . VAL A 1 381 ? -5.484 20.734 3.083 1.00 78.44 381 VAL A N 1
ATOM 3075 C CA . VAL A 1 381 ? -5.707 20.378 1.670 1.00 78.44 381 VAL A CA 1
ATOM 3076 C C . VAL A 1 381 ? -5.338 21.514 0.707 1.00 78.44 381 VAL A C 1
ATOM 3078 O O . VAL A 1 381 ? -4.905 21.253 -0.411 1.00 78.44 381 VAL A O 1
ATOM 3081 N N . ARG A 1 382 ? -5.503 22.783 1.089 1.00 78.81 382 ARG A N 1
ATOM 3082 C CA . ARG A 1 382 ? -5.068 23.917 0.253 1.00 78.81 382 ARG A CA 1
ATOM 3083 C C . ARG A 1 382 ? -3.558 24.075 0.269 1.00 78.81 382 ARG A C 1
ATOM 3085 O O . ARG A 1 382 ? -2.965 24.229 -0.793 1.00 78.81 382 ARG A O 1
ATOM 3092 N N . ASP A 1 383 ? -2.963 24.001 1.453 1.00 77.38 383 ASP A N 1
ATOM 3093 C CA . ASP A 1 383 ? -1.528 24.179 1.667 1.00 77.38 383 ASP A CA 1
ATOM 3094 C C . ASP A 1 383 ? -0.722 23.036 1.021 1.00 77.38 383 ASP A C 1
ATOM 3096 O O . ASP A 1 383 ? 0.418 23.229 0.603 1.00 77.38 383 ASP A O 1
ATOM 3100 N N . SER A 1 384 ? -1.333 21.856 0.871 1.00 72.56 384 SER A N 1
ATOM 3101 C CA . SER A 1 384 ? -0.747 20.701 0.179 1.00 72.56 384 SER A CA 1
ATOM 3102 C C . SER A 1 384 ? -0.811 20.774 -1.352 1.00 72.56 384 SER A C 1
ATOM 3104 O O . SER A 1 384 ? -0.096 20.021 -2.023 1.00 72.56 384 SER A O 1
ATOM 3106 N N . ARG A 1 385 ? -1.625 21.662 -1.942 1.00 68.88 385 ARG A N 1
ATOM 3107 C CA . ARG A 1 385 ? -1.715 21.784 -3.404 1.00 68.88 385 ARG A CA 1
ATOM 3108 C C . ARG A 1 385 ? -0.542 22.591 -3.958 1.00 68.88 385 ARG A C 1
ATOM 3110 O O . ARG A 1 385 ? -0.186 23.629 -3.399 1.00 68.88 385 ARG A O 1
ATOM 3117 N N . PRO A 1 386 ? 0.029 22.183 -5.105 1.00 63.06 386 PRO A N 1
ATOM 3118 C CA . PRO A 1 386 ? 0.986 23.028 -5.796 1.00 63.06 386 PRO A CA 1
ATOM 3119 C C . PRO A 1 386 ? 0.323 24.360 -6.151 1.00 63.06 386 PRO A C 1
ATOM 3121 O O . PRO A 1 386 ? -0.818 24.394 -6.622 1.00 63.06 386 PRO A O 1
ATOM 3124 N N . LEU A 1 387 ? 1.057 25.458 -5.942 1.00 55.72 387 LEU A N 1
ATOM 3125 C CA . LEU A 1 387 ? 0.630 26.776 -6.400 1.00 55.72 387 LEU A CA 1
ATOM 3126 C C . LEU A 1 387 ? 0.254 26.670 -7.883 1.00 55.72 387 LEU A C 1
ATOM 3128 O O . LEU A 1 387 ? 1.042 26.113 -8.661 1.00 55.72 387 LEU A O 1
ATOM 3132 N N . PRO A 1 388 ? -0.925 27.175 -8.294 1.00 55.75 388 PRO A N 1
ATOM 3133 C CA . PRO A 1 388 ? -1.281 27.165 -9.698 1.00 55.75 388 PRO A CA 1
ATOM 3134 C C . PRO A 1 388 ? -0.154 27.852 -10.479 1.00 55.75 388 PRO A C 1
ATOM 3136 O O . PRO A 1 388 ? 0.389 28.858 -10.003 1.00 55.75 388 PRO A O 1
ATOM 3139 N N . PRO A 1 389 ? 0.237 27.317 -11.651 1.00 52.81 389 PRO A N 1
ATOM 3140 C CA . PRO A 1 389 ? 1.273 27.942 -12.459 1.00 52.81 389 PRO A CA 1
ATOM 3141 C C . PRO A 1 389 ? 0.908 29.414 -12.655 1.00 52.81 389 PRO A C 1
ATOM 3143 O O . PRO A 1 389 ? -0.265 29.725 -12.876 1.00 52.81 389 PRO A O 1
ATOM 3146 N N . ARG A 1 390 ? 1.886 30.324 -12.532 1.00 45.97 390 ARG A N 1
ATOM 3147 C CA . ARG A 1 390 ? 1.667 31.758 -12.774 1.00 45.97 390 ARG A CA 1
ATOM 3148 C C . ARG A 1 390 ? 1.181 31.926 -14.214 1.00 45.97 390 ARG A C 1
ATOM 3150 O O . ARG A 1 390 ? 1.976 31.922 -15.147 1.00 45.97 390 ARG A O 1
ATOM 3157 N N . ARG A 1 391 ? -0.135 32.018 -14.387 1.00 54.94 391 ARG A N 1
ATOM 3158 C CA . ARG A 1 391 ? -0.782 32.276 -15.674 1.00 54.94 391 ARG A CA 1
ATOM 3159 C C . ARG A 1 391 ? -0.680 33.768 -15.946 1.00 54.94 391 ARG A C 1
ATOM 3161 O O . ARG A 1 391 ? -0.884 34.574 -15.039 1.00 54.94 391 ARG A O 1
ATOM 3168 N N . SER A 1 392 ? -0.358 34.141 -17.181 1.00 62.41 392 SER A N 1
ATOM 3169 C CA . SER A 1 392 ? -0.450 35.545 -17.573 1.00 62.41 392 SER A CA 1
ATOM 3170 C C . SER A 1 392 ? -1.912 35.998 -17.489 1.00 62.41 392 SER A C 1
ATOM 3172 O O . SER A 1 392 ? -2.836 35.198 -17.660 1.00 62.41 392 SER A O 1
ATOM 3174 N N . PHE A 1 393 ? -2.132 37.291 -17.246 1.00 57.47 393 PHE A N 1
ATOM 3175 C CA . PHE A 1 393 ? -3.475 37.876 -17.166 1.00 57.47 393 PHE A CA 1
ATOM 3176 C C . PHE A 1 393 ? -4.328 37.551 -18.409 1.00 57.47 393 PHE A C 1
ATOM 3178 O O . PHE A 1 393 ? -5.521 37.283 -18.307 1.00 57.47 393 PHE A O 1
ATOM 3185 N N . GLN A 1 394 ? -3.690 37.468 -19.581 1.00 54.06 394 GLN A N 1
ATOM 3186 C CA . GLN A 1 394 ? -4.330 37.082 -20.842 1.00 54.06 394 GLN A CA 1
ATOM 3187 C C . GLN A 1 394 ? -4.848 35.634 -20.842 1.00 54.06 394 GLN A C 1
ATOM 3189 O O . GLN A 1 394 ? -5.952 35.388 -21.316 1.00 54.06 394 GLN A O 1
ATOM 3194 N N . GLN A 1 395 ? -4.107 34.678 -20.272 1.00 56.97 395 GLN A N 1
ATOM 3195 C CA . GLN A 1 395 ? -4.550 33.279 -20.184 1.00 56.97 395 GLN A CA 1
ATOM 3196 C C . GLN A 1 395 ? -5.707 33.096 -19.192 1.00 56.97 395 GLN A C 1
ATOM 3198 O O . GLN A 1 395 ? -6.585 32.265 -19.415 1.00 56.97 395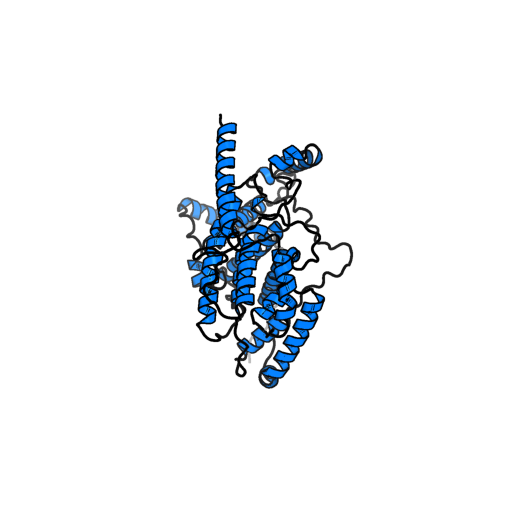 GLN A O 1
ATOM 3203 N N . GLN A 1 396 ? -5.735 33.879 -18.109 1.00 53.66 396 GLN A N 1
ATOM 3204 C CA . GLN A 1 396 ? -6.869 33.891 -17.178 1.00 53.66 396 GLN A CA 1
ATOM 3205 C C . GLN A 1 396 ? -8.116 34.510 -17.818 1.00 53.66 396 GLN A C 1
ATOM 3207 O O . GLN A 1 396 ? -9.197 33.937 -17.711 1.00 53.66 396 GLN A O 1
ATOM 3212 N N . ALA A 1 397 ? -7.963 35.629 -18.531 1.00 63.31 397 ALA A N 1
ATOM 3213 C CA . ALA A 1 397 ? -9.062 36.274 -19.244 1.00 63.31 397 ALA A CA 1
ATOM 3214 C C . ALA A 1 397 ? -9.665 35.368 -20.331 1.00 63.31 397 ALA A C 1
ATOM 3216 O O . ALA A 1 397 ? -10.883 35.350 -20.499 1.00 63.31 397 ALA A O 1
ATOM 3217 N N . GLN A 1 398 ? -8.832 34.583 -21.024 1.00 63.19 398 GLN A N 1
ATOM 3218 C CA . GLN A 1 398 ? -9.291 33.635 -22.039 1.00 63.19 398 GLN A CA 1
ATOM 3219 C C . GLN A 1 398 ? -10.109 32.490 -21.427 1.00 63.19 398 GLN A C 1
ATOM 3221 O O . GLN A 1 398 ? -11.227 32.257 -21.864 1.00 63.19 398 GLN A O 1
ATOM 3226 N N . LEU A 1 399 ? -9.631 31.863 -20.346 1.00 59.44 399 LEU A N 1
ATOM 3227 C CA . LEU A 1 399 ? -10.374 30.802 -19.651 1.00 59.44 399 LEU A CA 1
ATOM 3228 C C . LEU A 1 399 ? -11.718 31.277 -19.081 1.00 59.44 399 LEU A C 1
ATOM 3230 O O . LEU A 1 399 ? -12.686 30.525 -19.094 1.00 59.44 399 LEU A O 1
ATOM 3234 N N . ILE A 1 400 ? -11.792 32.518 -18.588 1.00 64.50 400 ILE A N 1
ATOM 3235 C CA . ILE A 1 400 ? -13.057 33.114 -18.131 1.00 64.50 400 ILE A CA 1
ATOM 3236 C C . ILE A 1 400 ? -14.013 33.296 -19.317 1.00 64.50 400 ILE A C 1
ATOM 3238 O O . ILE A 1 400 ? -15.195 32.979 -19.208 1.00 64.50 400 ILE A O 1
ATOM 3242 N N . LYS A 1 401 ? -13.508 33.758 -20.467 1.00 62.22 401 LYS A N 1
ATOM 3243 C CA . LYS A 1 401 ? -14.288 33.865 -21.710 1.00 62.22 401 LYS A CA 1
ATOM 3244 C C . LYS A 1 401 ? -14.807 32.506 -22.184 1.00 62.22 401 LYS A C 1
ATOM 3246 O O . LYS A 1 401 ? -15.973 32.411 -22.567 1.00 62.22 401 LYS A O 1
ATOM 3251 N N . ASP A 1 402 ? -13.964 31.481 -22.119 1.00 59.19 402 ASP A N 1
ATOM 3252 C CA . ASP A 1 402 ? -14.283 30.115 -22.538 1.00 59.19 402 ASP A CA 1
ATOM 3253 C C . ASP A 1 402 ? -15.314 29.472 -21.580 1.00 59.19 402 ASP A C 1
ATOM 3255 O O . ASP A 1 402 ? -16.289 28.865 -22.012 1.00 59.19 402 ASP A O 1
ATOM 3259 N N . ALA A 1 403 ? -15.194 29.696 -20.267 1.00 53.09 403 ALA A N 1
ATOM 3260 C CA . ALA A 1 403 ? -16.179 29.229 -19.284 1.00 53.09 403 ALA A CA 1
ATOM 3261 C C . ALA A 1 403 ? -17.554 29.912 -19.443 1.00 53.09 403 ALA A C 1
ATOM 3263 O O . ALA A 1 403 ? -18.594 29.263 -19.330 1.00 53.09 403 ALA A O 1
ATOM 3264 N N . LEU A 1 404 ? -17.572 31.213 -19.756 1.00 50.78 404 LEU A N 1
ATOM 3265 C CA . LEU A 1 404 ? -18.804 31.973 -20.007 1.00 50.78 404 LEU A CA 1
ATOM 3266 C C . LEU A 1 404 ? -19.480 31.602 -21.337 1.00 50.78 404 LEU A C 1
ATOM 3268 O O . LEU A 1 404 ? -20.689 31.780 -21.485 1.00 50.78 404 LEU A O 1
ATOM 3272 N N . THR A 1 405 ? -18.726 31.090 -22.312 1.00 52.09 405 THR A N 1
ATOM 3273 C CA . THR A 1 405 ? -19.292 30.597 -23.579 1.00 52.09 405 THR A CA 1
ATOM 3274 C C . THR A 1 405 ? -19.928 29.220 -23.423 1.00 52.09 405 THR A C 1
ATOM 3276 O O . THR A 1 405 ? -20.974 28.985 -24.022 1.00 52.09 405 THR A O 1
ATOM 3279 N N . VAL A 1 406 ? -19.389 28.358 -22.553 1.00 45.06 406 VAL A N 1
ATOM 3280 C CA . VAL A 1 406 ? -20.022 27.073 -22.203 1.00 45.06 406 VAL A CA 1
ATOM 3281 C C . VAL A 1 406 ? -21.373 27.289 -21.510 1.00 45.06 406 VAL A C 1
ATOM 3283 O O . VAL A 1 406 ? -22.338 26.618 -21.859 1.00 45.06 406 VAL A O 1
ATOM 3286 N N . GLN A 1 407 ? -21.491 28.267 -20.602 1.00 44.78 407 GLN A N 1
ATOM 3287 C CA . GLN A 1 407 ? -22.769 28.586 -19.944 1.00 44.78 407 GLN A CA 1
ATOM 3288 C C . GLN A 1 407 ? -23.868 29.013 -20.931 1.00 44.78 407 GLN A C 1
ATOM 3290 O O . GLN A 1 407 ? -25.003 28.566 -20.802 1.00 44.78 407 GLN A O 1
ATOM 3295 N N . LYS A 1 408 ? -23.526 29.796 -21.965 1.00 45.56 408 LYS A N 1
ATOM 3296 C CA . LYS A 1 408 ? -24.483 30.181 -23.018 1.00 45.56 408 LYS A CA 1
ATOM 3297 C C . LYS A 1 408 ? -24.967 29.005 -23.872 1.00 45.56 408 LYS A C 1
ATOM 3299 O O . LYS A 1 408 ? -26.059 29.084 -24.414 1.00 45.56 408 LYS A O 1
ATOM 3304 N N . GLY A 1 409 ? -24.184 27.932 -23.994 1.00 40.09 409 GLY A N 1
ATOM 3305 C CA . GLY A 1 409 ? -24.559 26.750 -24.780 1.00 40.09 409 GLY A CA 1
ATOM 3306 C C . GLY A 1 409 ? -25.596 25.843 -24.108 1.00 40.09 409 GLY A C 1
ATOM 3307 O O . GLY A 1 409 ? -26.232 25.046 -24.791 1.00 40.09 409 GLY A O 1
ATOM 3308 N N . PHE A 1 410 ? -25.791 25.960 -22.789 1.00 42.50 410 PHE A N 1
ATOM 3309 C CA . PHE A 1 410 ? -26.755 25.141 -22.043 1.00 42.50 410 PHE A CA 1
ATOM 3310 C C . PHE A 1 410 ? -28.113 25.821 -21.822 1.00 42.50 410 PHE A C 1
ATOM 3312 O O . PHE A 1 410 ? -29.085 25.120 -21.544 1.00 42.50 410 PHE A O 1
ATOM 3319 N N . ASP A 1 411 ? -28.212 27.143 -21.992 1.00 46.34 411 ASP A N 1
ATOM 3320 C CA . ASP A 1 411 ? -29.487 27.875 -21.901 1.00 46.34 411 ASP A CA 1
ATOM 3321 C C . ASP A 1 411 ? -30.477 27.491 -23.021 1.00 46.34 411 ASP A C 1
ATOM 3323 O O . ASP A 1 411 ? -31.690 27.627 -22.842 1.00 46.34 411 ASP A O 1
ATOM 3327 N N . ASP A 1 412 ? -29.967 26.969 -24.143 1.00 47.22 412 ASP A N 1
ATOM 3328 C CA . ASP A 1 412 ? -30.751 26.579 -25.322 1.00 47.22 412 ASP A CA 1
ATOM 3329 C C . ASP A 1 412 ? -31.156 25.088 -25.341 1.00 47.22 412 ASP A C 1
ATOM 3331 O O . ASP A 1 412 ? -31.912 24.674 -26.219 1.00 47.22 412 ASP A O 1
ATOM 3335 N N . MET A 1 413 ? -30.690 24.263 -24.389 1.00 42.28 413 MET A N 1
ATOM 3336 C CA . MET A 1 413 ? -30.944 22.807 -24.388 1.00 42.28 413 MET A CA 1
ATOM 3337 C C . MET A 1 413 ? -31.989 22.324 -23.372 1.00 42.28 413 MET A C 1
ATOM 3339 O O . MET A 1 413 ? -32.346 21.146 -23.387 1.00 42.28 413 MET A O 1
ATOM 3343 N N . TRP A 1 414 ? -32.513 23.201 -22.512 1.00 38.41 414 TRP A N 1
ATOM 3344 C CA . TRP A 1 414 ? -33.580 22.841 -21.574 1.00 38.41 414 TRP A CA 1
ATOM 3345 C C . TRP A 1 414 ? -34.933 23.362 -22.071 1.00 38.41 414 TRP A C 1
ATOM 3347 O O . TRP A 1 414 ? -35.065 24.568 -22.302 1.00 38.41 414 TRP A O 1
ATOM 3357 N N . PRO A 1 415 ? -35.962 22.505 -22.230 1.00 40.12 415 PRO A N 1
ATOM 3358 C CA . PRO A 1 415 ? -37.287 22.976 -22.602 1.00 40.12 415 PRO A CA 1
ATOM 3359 C C . PRO A 1 415 ? -37.823 23.881 -21.489 1.00 40.12 415 PRO A C 1
ATOM 3361 O O . PRO A 1 415 ? -38.045 23.449 -20.359 1.00 40.12 415 PRO A O 1
ATOM 3364 N N . LYS A 1 416 ? -38.018 25.164 -21.807 1.00 43.94 416 LYS A N 1
ATOM 3365 C CA . LYS A 1 416 ? -38.731 26.099 -20.936 1.00 43.94 416 LYS A CA 1
ATOM 3366 C C . LYS A 1 416 ? -40.212 25.743 -21.005 1.00 43.94 416 LYS A C 1
ATOM 3368 O O . LYS A 1 416 ? -40.877 26.086 -21.980 1.00 43.94 416 LYS A O 1
ATOM 3373 N N . GLU A 1 417 ? -40.724 25.039 -20.001 1.00 36.75 417 GLU A N 1
ATOM 3374 C CA . GLU A 1 417 ? -42.171 24.892 -19.846 1.00 36.75 417 GLU A CA 1
ATOM 3375 C C . GLU A 1 417 ? -42.810 26.287 -19.724 1.00 36.75 417 GLU A C 1
ATOM 3377 O O . GLU A 1 417 ? -42.336 27.119 -18.940 1.00 36.75 417 GLU A O 1
ATOM 3382 N N . PRO A 1 418 ? -43.866 26.595 -20.495 1.00 35.94 418 PRO A N 1
ATOM 3383 C CA . PRO A 1 418 ? -44.579 27.845 -20.326 1.00 35.94 418 PRO A CA 1
ATOM 3384 C C . PRO A 1 418 ? -45.343 27.799 -19.003 1.00 35.94 418 PRO A C 1
ATOM 3386 O O . PRO A 1 418 ? -46.272 27.013 -18.825 1.00 35.94 418 PRO A O 1
ATOM 3389 N N . VAL A 1 419 ? -44.965 28.683 -18.081 1.00 40.28 419 VAL A N 1
ATOM 3390 C CA . VAL A 1 419 ? -45.730 28.963 -16.866 1.00 40.28 419 VAL A CA 1
ATOM 3391 C C . VAL A 1 419 ? -47.089 29.519 -17.293 1.00 40.28 419 VAL A C 1
ATOM 3393 O O . VAL A 1 419 ? -47.214 30.692 -17.646 1.00 40.28 419 VAL A O 1
ATOM 3396 N N . SER A 1 420 ? -48.115 28.669 -17.289 1.00 35.94 420 SER A N 1
ATOM 3397 C CA . SER A 1 420 ? -49.505 29.076 -17.457 1.00 35.94 420 SER A CA 1
ATOM 3398 C C . SER A 1 420 ? -49.932 29.887 -16.235 1.00 35.94 420 SER A C 1
ATOM 3400 O O . SER A 1 420 ? -50.213 29.357 -15.160 1.00 35.94 420 SER A O 1
ATOM 3402 N N . SER A 1 421 ? -49.950 31.203 -16.410 1.00 36.47 421 SER A N 1
ATOM 3403 C CA . SER A 1 421 ? -50.508 32.177 -15.488 1.00 36.47 421 SER A CA 1
ATOM 3404 C C . SER A 1 421 ? -52.034 32.087 -15.478 1.00 36.47 421 SER A C 1
ATOM 3406 O O . SER A 1 421 ? -52.737 32.758 -16.226 1.00 36.47 421 SER A O 1
ATOM 3408 N N . SER A 1 422 ? -52.570 31.288 -14.565 1.00 34.03 422 SER A N 1
ATOM 3409 C CA . SER A 1 422 ? -53.971 31.395 -14.169 1.00 34.03 422 SER A CA 1
ATOM 3410 C C . SER A 1 422 ? -54.091 31.089 -12.688 1.00 34.03 422 SER A C 1
ATOM 3412 O O . SER A 1 422 ? -54.222 29.931 -12.337 1.00 34.03 422 SER A O 1
ATOM 3414 N N . PHE A 1 423 ? -53.991 32.117 -11.843 1.00 29.72 423 PHE A N 1
ATOM 3415 C CA . PHE A 1 423 ? -54.755 32.279 -10.596 1.00 29.72 423 PHE A CA 1
ATOM 3416 C C . PHE A 1 423 ? -54.470 33.680 -10.027 1.00 29.72 423 PHE A C 1
ATOM 3418 O O . PHE A 1 423 ? -53.659 33.876 -9.129 1.00 29.72 423 PHE A O 1
ATOM 3425 N N . LEU A 1 424 ? -55.158 34.681 -10.580 1.00 31.98 424 LEU A N 1
ATOM 3426 C CA . LEU A 1 424 ? -55.416 35.955 -9.913 1.00 31.98 424 LEU A CA 1
ATOM 3427 C C . LEU A 1 424 ? -56.901 35.968 -9.556 1.00 31.98 424 LEU A C 1
ATOM 3429 O O . LEU A 1 424 ? -57.735 36.071 -10.448 1.00 31.98 424 LEU A O 1
ATOM 3433 N N . HIS A 1 425 ? -57.212 35.811 -8.269 1.00 30.58 425 HIS A N 1
ATOM 3434 C CA . HIS A 1 425 ? -58.128 36.676 -7.516 1.00 30.58 425 HIS A CA 1
ATOM 3435 C C . HIS A 1 425 ? -58.561 36.000 -6.213 1.00 30.58 425 HIS A C 1
ATOM 3437 O O . HIS A 1 425 ? -59.523 35.244 -6.192 1.00 30.58 425 HIS A O 1
ATOM 3443 N N . LEU A 1 426 ? -57.933 36.386 -5.104 1.00 30.88 426 LEU A N 1
ATOM 3444 C CA . LEU A 1 426 ? -58.626 36.490 -3.823 1.00 30.88 426 LEU A CA 1
ATOM 3445 C C . LEU A 1 426 ? -58.232 37.832 -3.204 1.00 30.88 426 LEU A C 1
ATOM 3447 O O . LEU A 1 426 ? -57.087 38.067 -2.828 1.00 30.88 426 LEU A O 1
ATOM 3451 N N . LYS A 1 427 ? -59.205 38.746 -3.231 1.00 30.39 427 LYS A N 1
ATOM 3452 C CA . LYS A 1 427 ? -59.176 40.057 -2.589 1.00 30.39 427 LYS A CA 1
ATOM 3453 C C . LYS A 1 427 ? -59.153 39.874 -1.072 1.00 30.39 427 LYS A C 1
ATOM 3455 O O . LYS A 1 427 ? -59.896 39.063 -0.532 1.00 30.39 427 LYS A O 1
ATOM 3460 N N . THR A 1 428 ? -58.375 40.709 -0.403 1.00 38.44 428 THR A N 1
ATOM 3461 C CA . THR A 1 428 ? -58.543 41.066 1.008 1.00 38.44 428 THR A CA 1
ATOM 3462 C C . THR A 1 428 ? -59.866 41.810 1.218 1.00 38.44 428 THR A C 1
ATOM 3464 O O . THR A 1 428 ? -60.131 42.745 0.463 1.00 38.44 428 THR A O 1
ATOM 3467 N N . HIS A 1 429 ? -60.650 41.441 2.236 1.00 30.59 429 HIS A N 1
ATOM 3468 C CA . HIS A 1 429 ? -61.282 42.357 3.201 1.00 30.59 429 HIS A CA 1
ATOM 3469 C C . HIS A 1 429 ? -62.072 41.574 4.266 1.00 30.59 429 HIS A C 1
ATOM 3471 O O . HIS A 1 429 ? -62.908 40.743 3.909 1.00 30.59 429 HIS A O 1
ATOM 3477 N N . SER A 1 430 ? -61.883 41.986 5.529 1.00 33.84 430 SER A N 1
ATOM 3478 C CA . SER A 1 430 ? -62.535 41.588 6.801 1.00 33.84 430 SER A CA 1
ATOM 3479 C C . SER A 1 430 ? -61.759 40.577 7.630 1.00 33.84 430 SER A C 1
ATOM 3481 O O . SER A 1 430 ? -61.864 39.367 7.338 1.00 33.84 430 SER A O 1
#

Sequence (430 aa):
MIEEKNQEIVAAECEKLDQLIAKFTRGFDPSIFRNEVISALPHLAGSAFPSNHVHLLLLLFATDAEVQVMQVELEKWTLQRYEDVFKRYREANSLDETYFAAEIETLRRLLEPLRGDSTHPVYWLGSRRADPGQARQQLEAATTVINAFKKDLIAALHFGPQEREFPKPLPVSVERSALVSIKQLRIDACKDTLQWDEYNKSTLVFTHFHSAYKALICRDNSDKARNLGWLPPAVMVAPRASSPHAAVGDLAYWPLRQDEKRIYDLLIRTAIWLALARGLPAVHLFCDIVRVFTFHKPPKDASLAEVAYLRRLTQLRMPVEEEEEEEAIHPETQIPLTFQNPSLTTSNDTYFKDVWKSDKNLEKDLARHVTLTGLKTAKDVRDSRPLPPRRSFQQQAQLIKDALTVQKGFDDMWPKEPVSSSFLHLKTHS

pLDDT: mean 76.3, std 18.38, range [26.11, 97.75]

Secondary structure (DSSP, 8-state):
-HHHHHHHHHHHHHHHHHHHHHHHTBT--TTTHHHHHHHHHHHHHTT--TTBHHHHHHHHHS-HHHHHHHHHHHHHHHHHHSHHHHTT------HHHHHHHHHHHHHHHHTHHHHT---S----GGG-TT-HHHHHHHHHHHHHHHHHHHHHHHHHHHS--PPP---PPPPSSHHHHHHHHHHHHHHHHHHHTTSS------GGGGBHHHHHHHHHHHHH-HHHHHHTTSS--SS--PPPPSBSSPPTTSTT-----STTHHHHHHHHHHHHHHHHHH-HHHHHHHHHHHHHSBSSPPPTT--HHHHHHHHHHHT-PPP-----TT-S----------B--TT-TT--HHHHHHHHHHHHHHHHHHHH-S-STT--SHHHHHHTSPPPP---HHHHHHHHHHHHHHHHHHTTSS----------------

Organism: NCBI:txid1450539

Foldseek 3Di:
DVVVVVVVVLVVLLVVLVVLLQLLQAQHFLVCVLVLLVVCLVVLLVPDEQQALSLLSCLQQPDQVSNLVSLVVNLVVLCVLCVVLVVVDDDDDDPVLVLLLLLSLLNSVLCVVSNVPDPADQPFLSQQSLCSPVLSLLSVLLLVLLVVLLVLQVVLVVDPDDQFFRLDQDPPDPLNVVLVVLSVLLSVLQVPLSDQADPDDDPCLLAPVNVVVLVCCVPPPVPVNVNNSRDTDPDDDGDGRSHSHDDPPRQLDHDDPDPVVSSVSSLSSSLSSCCRRRTNSSSQSSSQSSSSGHNDHDDSPRDSNSSSRSSSSSPSRDPDPPPPPDPPPPPPVPSVNHPDPVPDPPPPSVVSVVSVVVSVCSSVLCSQPSHSSPCNDSVSSVVSDDDDPPDDPVRVVVVVVVVVVVVVVVVPVDDDDDPPDDDDDDDDDD

Radius of gyration: 26.07 Å; chains: 1; bounding box: 88×62×67 Å